Protein AF-A0A553QIZ9-F1 (afdb_monomer_lite)

pLDDT: mean 76.94, std 18.34, range [26.19, 97.88]

InterPro domains:
  IPR032735 BROMI, middle region [PF14961] (1-356)
  IPR039156 PHAF1/Protein broad-minded [PTHR13465] (1-547)
  IPR055392 BROMI, C-terminal Rab TBC-like domain [PF23440] (494-656)

Foldseek 3Di:
DPPCVCVVPFDDDPPDPHGDALQNVLLVLLVLLQPDADPPDPDPDCDDSNNVSLVVLVVQLVPPVSCVRHVLDPVNLCSLCVCLLCLVLVHDDSGNDSLVSLLSSLVSLLSLLLDPSSVCQQQPPQPDAHPVGGRDGNLVSLLVSLLCLLVQVRDDPPDDRRDLSSSLSSLSSLLSQLLDPSSVVSCVVSLVLLSLLVSLVVLVVVVVVVDDDDDDDDDDDDDDDDPPDDDDPVRVVVVSSVVSNLSSLCSLLSLLSDLVRVVSSVVSVCLLVSLLSQQVQLVVQPCPDPPRSHPCPSSLVSLCLDPVSVVSCVVSCVVVVVVVVVVQCVVDPPPDDDPPDDDPDPPDPCDPVNVVVLCVLQAVQPDPVSCVVDPHNVVSNLVSLVVVLVLVVDLQSVLVCCLPPVVLVSLLVVQLVQFDDCPDDRGHHDDDLNQLSSQQSNLSNQDDDDPQFFDGFDSFFCPDPGRGPDDRDNDPDDDCNGGDQDDPPPVVLLVVLVVLLVVLVVQLVDPVQFPADQQPLPDDPVQLVPDDDDSSQLVVLVSLVVNLVSVVLEDPPLSVLLSSLQSSVQVSLLSLADDDDDPVVCVVVVVPDDDPVVVVVLVVLQDQDPHYFPLLSVLCSSVSSDSVSSNVSLSSCLRGPCCCSRGVSNVSSNYRD

Organism: NCBI:txid2873325

Secondary structure (DSSP, 8-state):
--TTHHHHS----TT-SSPPPHHHHHHHHHHHHHHPPP---SS--TT-HHHHHHHHHHHHHT-HHHHHHHTSSHHHHHHHHHHHHHHHTTPPP--TTHHHHHHHHHHHHHHHHTSHHHHHHHHH---EE-TTS-EE-HHHHHHHHHHHHHTT---BTTTBPPPHHHHHHHHHHHHHHHTSHHHHHHHGGG-HHHHHHHHHHHHHHHHHHSS----S---PPPPPPPTTPPPPHHHHHHHHHHHHHHHHHHHHHHGGGSHHHHHHHHHTTTHHHHHHHHHHHHHTT---SSS-S-TTHHHHHHHHTSHHHHHHHHHTTHHHHHHHHHHHHHHS-TTS---SS-------S--HHHHHHHHHHHT---SHHHHHHSSSHHHHHHHHHHHHHHHTTSHHHHHHHHHHH-HHHHHHHHHHH-B---SSSSPPBP-SHHHHHHHHHHHHHH--S-TTTB-PPPSSPPSSSSS--S----SSSPPGGGBPPPP--HHHHHHHHHHHHHHHHHHHH-TTTB-S--------HHHHHH----HHHHHHHHHHHHHHHHTT-S-TTHHHHHHHHHHHHHHHHHTT--B---SHHHHHHHTT--THHHHHHHHHHHSSP-S--HHHHHHHHHTTT-HHHHHHHHHHHTTBTTHHHH-HHHHHHT-B-

Structure (mmCIF, N/CA/C/O backbone):
data_AF-A0A553QIZ9-F1
#
_entry.id   AF-A0A553QIZ9-F1
#
loop_
_atom_site.group_PDB
_atom_site.id
_atom_site.type_symbol
_atom_site.label_atom_id
_atom_site.label_alt_id
_atom_site.label_comp_id
_atom_site.label_asym_id
_atom_site.label_entity_id
_atom_site.label_seq_id
_atom_site.pdbx_PDB_ins_code
_atom_site.Cartn_x
_atom_site.Cartn_y
_atom_site.Cartn_z
_atom_site.occupancy
_atom_site.B_iso_or_equiv
_atom_site.auth_seq_id
_atom_site.auth_comp_id
_atom_site.auth_asym_id
_atom_site.auth_atom_id
_atom_site.pdbx_PDB_model_num
ATOM 1 N N . MET A 1 1 ? -4.611 -27.306 19.503 1.00 56.75 1 MET A N 1
ATOM 2 C CA . MET A 1 1 ? -5.285 -27.702 20.769 1.00 56.75 1 MET A CA 1
ATOM 3 C C . MET A 1 1 ? -5.514 -29.214 20.770 1.00 56.75 1 MET A C 1
ATOM 5 O O . MET A 1 1 ? -5.793 -29.746 19.707 1.00 56.75 1 MET A O 1
ATOM 9 N N . TYR A 1 2 ? -5.394 -29.930 21.898 1.00 62.78 2 TYR A N 1
ATOM 10 C CA . TYR A 1 2 ? -5.706 -31.372 21.921 1.00 62.78 2 TYR A CA 1
ATOM 11 C C . TYR A 1 2 ? -7.231 -31.549 21.934 1.00 62.78 2 TYR A C 1
ATOM 13 O O . TYR A 1 2 ? -7.868 -31.307 22.959 1.00 62.78 2 TYR A O 1
ATOM 21 N N . THR A 1 3 ? -7.826 -31.947 20.810 1.00 60.72 3 THR A N 1
ATOM 22 C CA . THR A 1 3 ? -9.286 -31.953 20.566 1.00 60.72 3 THR A CA 1
ATOM 23 C C . THR A 1 3 ? -10.078 -32.769 21.597 1.00 60.72 3 THR A C 1
ATOM 25 O O . THR A 1 3 ? -11.237 -32.480 21.873 1.00 60.72 3 THR A O 1
ATOM 28 N N . ASN A 1 4 ? -9.440 -33.759 22.234 1.00 67.62 4 ASN A N 1
ATOM 29 C CA . ASN A 1 4 ? -10.029 -34.586 23.294 1.00 67.62 4 ASN A CA 1
ATOM 30 C C . ASN A 1 4 ? -9.492 -34.279 24.706 1.00 67.62 4 ASN A C 1
ATOM 32 O O . ASN A 1 4 ? -9.848 -34.969 25.658 1.00 67.62 4 ASN A O 1
ATOM 36 N N . GLY A 1 5 ? -8.661 -33.248 24.889 1.00 69.56 5 GLY A N 1
ATOM 37 C CA . GLY A 1 5 ? -8.015 -32.952 26.175 1.00 69.56 5 GLY A CA 1
ATOM 38 C C . GLY A 1 5 ? -9.006 -32.709 27.321 1.00 69.56 5 GLY A C 1
ATOM 39 O O . GLY A 1 5 ? -8.777 -33.149 28.442 1.00 69.56 5 GLY A O 1
ATOM 40 N N . ARG A 1 6 ? -10.169 -32.102 27.043 1.00 69.69 6 ARG A N 1
ATOM 41 C CA . ARG A 1 6 ? -11.238 -31.896 28.043 1.00 69.69 6 ARG A CA 1
ATOM 42 C C . ARG A 1 6 ? -11.978 -33.175 28.436 1.00 69.69 6 ARG A C 1
ATOM 44 O O . ARG A 1 6 ? -12.560 -33.210 29.515 1.00 69.69 6 ARG A O 1
ATOM 51 N N . LYS A 1 7 ? -11.929 -34.223 27.605 1.00 71.50 7 LYS A N 1
ATOM 52 C CA . LYS A 1 7 ? -12.403 -35.563 27.990 1.00 71.50 7 LYS A CA 1
ATOM 53 C C . LYS A 1 7 ? -11.444 -36.215 28.988 1.00 71.50 7 LYS A C 1
ATOM 55 O O . LYS A 1 7 ? -11.899 -36.939 29.863 1.00 71.50 7 LYS A O 1
ATOM 60 N N . LEU A 1 8 ? -10.145 -35.921 28.875 1.00 74.06 8 LEU A N 1
ATOM 61 C CA . LEU A 1 8 ? -9.107 -36.416 29.785 1.00 74.06 8 LEU A CA 1
ATOM 62 C C . LEU A 1 8 ? -9.068 -35.631 31.107 1.00 74.06 8 LEU A C 1
ATOM 64 O O . LEU A 1 8 ? -8.903 -36.229 32.164 1.00 74.06 8 LEU A O 1
ATOM 68 N N . PHE A 1 9 ? -9.281 -34.311 31.060 1.00 78.81 9 PHE A N 1
ATOM 69 C CA . PHE A 1 9 ? -9.247 -33.423 32.232 1.00 78.81 9 PHE A CA 1
ATOM 70 C C . PHE A 1 9 ? -10.532 -32.576 32.357 1.00 78.81 9 PHE A C 1
ATOM 72 O O . PHE A 1 9 ? -10.514 -31.362 32.105 1.00 78.81 9 PHE A O 1
ATOM 79 N N . PRO A 1 10 ? -11.679 -33.187 32.713 1.00 78.00 10 PRO A N 1
ATOM 80 C CA . PRO A 1 10 ? -12.941 -32.467 32.848 1.00 78.00 10 PRO A CA 1
ATOM 81 C C . PRO A 1 10 ? -12.959 -31.603 34.117 1.00 78.00 10 PRO A C 1
ATOM 83 O O . PRO A 1 10 ? -12.784 -32.106 35.225 1.00 78.00 10 PRO A O 1
ATOM 86 N N . ILE A 1 11 ? -13.255 -30.306 33.979 1.00 80.62 11 ILE A N 1
ATOM 87 C CA . ILE A 1 11 ? -13.538 -29.440 35.136 1.00 80.62 11 ILE A CA 1
ATOM 88 C C . ILE A 1 11 ? -15.007 -29.617 35.511 1.00 80.62 11 ILE A C 1
ATOM 90 O O . ILE A 1 11 ? -15.896 -29.240 34.745 1.00 80.62 11 ILE A O 1
ATOM 94 N N . LYS A 1 12 ? -15.257 -30.192 36.688 1.00 80.88 12 LYS A N 1
ATOM 95 C CA . LYS A 1 12 ? -16.598 -30.384 37.250 1.00 80.88 12 LYS A CA 1
ATOM 96 C C . LYS A 1 12 ? -16.816 -29.414 38.406 1.00 80.88 12 LYS A C 1
ATOM 98 O O . LYS A 1 12 ? -15.953 -29.264 39.265 1.00 80.88 12 LYS A O 1
ATOM 103 N N . VAL A 1 13 ? -17.985 -28.783 38.443 1.00 80.31 13 VAL A N 1
ATOM 104 C CA . VAL A 1 13 ? -18.393 -27.883 39.532 1.00 80.31 13 VAL A CA 1
ATOM 105 C C . VAL A 1 13 ? -19.538 -28.552 40.278 1.00 80.31 13 VAL A C 1
ATOM 107 O O . VAL A 1 13 ? -20.432 -29.096 39.639 1.00 80.31 13 VAL A O 1
ATOM 110 N N . LYS A 1 14 ? -19.549 -28.497 41.617 1.00 75.25 14 LYS A N 1
ATOM 111 C CA . LYS A 1 14 ? -20.516 -29.233 42.464 1.00 75.25 14 LYS A CA 1
ATOM 112 C C . LYS A 1 14 ? -21.993 -29.052 42.069 1.00 75.25 14 LYS A C 1
ATOM 114 O O . LYS A 1 14 ? -22.793 -29.934 42.344 1.00 75.25 14 LYS A O 1
ATOM 119 N N . LYS A 1 15 ? -22.354 -27.923 41.449 1.00 77.25 15 LYS A N 1
ATOM 120 C CA . LYS A 1 15 ? -23.732 -27.575 41.058 1.00 77.25 15 LYS A CA 1
ATOM 121 C C . LYS A 1 15 ? -24.071 -27.843 39.581 1.00 77.25 15 LYS A C 1
ATOM 123 O O . LYS A 1 15 ? -25.182 -27.534 39.169 1.00 77.25 15 LYS A O 1
ATOM 128 N N . ARG A 1 16 ? -23.148 -28.384 38.775 1.00 77.25 16 ARG A N 1
ATOM 129 C CA . ARG A 1 16 ? -23.360 -28.637 37.338 1.00 77.25 16 ARG A CA 1
ATOM 130 C C . ARG A 1 16 ? -23.187 -30.121 37.028 1.00 77.25 16 ARG A C 1
ATOM 132 O O . ARG A 1 16 ? -22.202 -30.726 37.444 1.00 77.25 16 ARG A O 1
ATOM 139 N N . ARG A 1 17 ? -24.149 -30.695 36.297 1.00 75.94 17 ARG A N 1
ATOM 140 C CA . ARG A 1 17 ? -24.136 -32.112 35.898 1.00 75.94 17 ARG A CA 1
ATOM 141 C C . ARG A 1 17 ? -23.074 -32.391 34.828 1.00 75.94 17 ARG A C 1
ATOM 143 O O . ARG A 1 17 ? -22.360 -33.385 34.927 1.00 75.94 17 ARG A O 1
ATOM 150 N N . ASP A 1 18 ? -22.932 -31.474 33.874 1.00 81.62 18 ASP A N 1
ATOM 151 C CA . ASP A 1 18 ? -21.962 -31.566 32.782 1.00 81.62 18 ASP A CA 1
ATOM 152 C C . ASP A 1 18 ? -20.644 -30.834 33.101 1.00 81.62 18 ASP A C 1
ATOM 154 O O . ASP A 1 18 ? -20.644 -29.866 33.874 1.00 81.62 18 ASP A O 1
ATOM 158 N N . PRO A 1 19 ? -19.508 -31.257 32.510 1.00 83.56 19 PRO A N 1
ATOM 159 C CA . PRO A 1 19 ? -18.250 -30.522 32.608 1.00 83.56 19 PRO A CA 1
ATOM 160 C C . PRO A 1 19 ? -18.382 -29.092 32.073 1.00 83.56 19 PRO A C 1
ATOM 162 O O . PRO A 1 19 ? -19.123 -28.832 31.127 1.00 83.56 19 PRO A O 1
ATOM 165 N N . VAL A 1 20 ? -17.621 -28.160 32.648 1.00 84.19 20 VAL A N 1
ATOM 166 C CA . VAL A 1 20 ? -17.599 -26.763 32.190 1.00 84.19 20 VAL A CA 1
ATOM 167 C C . VAL A 1 20 ? -17.046 -26.708 30.755 1.00 84.19 20 VAL A C 1
ATOM 169 O O . VAL A 1 20 ? -15.922 -27.184 30.537 1.00 84.19 20 VAL A O 1
ATOM 172 N N . PRO A 1 21 ? -17.777 -26.157 29.767 1.00 85.00 21 PRO A N 1
ATOM 173 C CA . PRO A 1 21 ? -17.264 -25.980 28.416 1.00 85.00 21 PRO A CA 1
ATOM 174 C C . PRO A 1 21 ? -16.140 -24.941 28.409 1.00 85.00 21 PRO A C 1
ATOM 176 O O . PRO A 1 21 ? -15.953 -24.180 29.358 1.00 85.00 21 PRO A O 1
ATOM 179 N N . LEU A 1 22 ? -15.351 -24.935 27.338 1.00 84.44 22 LEU A N 1
ATOM 180 C CA . LEU A 1 22 ? -14.175 -24.075 27.238 1.00 84.44 22 LEU A CA 1
ATOM 181 C C . LEU A 1 22 ? -14.545 -22.582 27.285 1.00 84.44 22 LEU A C 1
ATOM 183 O O . LEU A 1 22 ? -13.901 -21.829 28.007 1.00 84.44 22 LEU A O 1
ATOM 187 N N . THR A 1 23 ? -15.625 -22.191 26.607 1.00 87.19 23 THR A N 1
ATOM 188 C CA . THR A 1 23 ? -16.176 -20.827 26.619 1.00 87.19 23 THR A CA 1
ATOM 189 C C . THR A 1 23 ? -16.531 -20.365 28.034 1.00 87.19 23 THR A C 1
ATOM 191 O O . THR A 1 23 ? -16.028 -19.340 28.487 1.00 87.19 23 THR A O 1
ATOM 194 N N . ASP A 1 24 ? -17.306 -21.158 28.786 1.00 87.88 24 ASP A N 1
ATOM 195 C CA . ASP A 1 24 ? -17.682 -20.822 30.169 1.00 87.88 24 ASP A CA 1
ATOM 196 C C . ASP A 1 24 ? -16.455 -20.733 31.084 1.00 87.88 24 ASP A C 1
ATOM 198 O O . ASP A 1 24 ? -16.425 -19.929 32.012 1.00 87.88 24 ASP A O 1
ATOM 202 N N . PHE A 1 25 ? -15.426 -21.549 30.835 1.00 88.50 25 PHE A N 1
ATOM 203 C CA . PHE A 1 25 ? -14.187 -21.480 31.601 1.00 88.50 25 PHE A CA 1
ATOM 204 C C . PHE A 1 25 ? -13.447 -20.159 31.361 1.00 88.50 25 PHE A C 1
ATOM 206 O O . PHE A 1 25 ? -13.024 -19.528 32.325 1.00 88.50 25 PHE A O 1
ATOM 213 N N . VAL A 1 26 ? -13.353 -19.695 30.111 1.00 90.44 26 VAL A N 1
ATOM 214 C CA . VAL A 1 26 ? -12.780 -18.376 29.788 1.00 90.44 26 VAL A CA 1
ATOM 215 C C . VAL A 1 26 ? -13.598 -17.249 30.428 1.00 90.44 26 VAL A C 1
ATOM 217 O O . VAL A 1 26 ? -13.021 -16.349 31.034 1.00 90.44 26 VAL A O 1
ATOM 220 N N . VAL A 1 27 ? -14.932 -17.327 30.382 1.00 91.44 27 VAL A N 1
ATOM 221 C CA . VAL A 1 27 ? -15.824 -16.367 31.059 1.00 91.44 27 VAL A CA 1
ATOM 222 C C . VAL A 1 27 ? -15.562 -16.334 32.569 1.00 91.44 27 VAL A C 1
ATOM 224 O O . VAL A 1 27 ? -15.507 -15.260 33.168 1.00 91.44 27 VAL A O 1
ATOM 227 N N . ILE A 1 28 ? -15.351 -17.489 33.208 1.00 89.50 28 ILE A N 1
ATOM 228 C CA . ILE A 1 28 ? -14.983 -17.558 34.630 1.00 89.50 28 ILE A CA 1
ATOM 229 C C . ILE A 1 28 ? -13.633 -16.874 34.879 1.00 89.50 28 ILE A C 1
ATOM 231 O O . ILE A 1 28 ? -13.529 -16.102 35.828 1.00 89.50 28 ILE A O 1
ATOM 235 N N . LEU A 1 29 ? -12.622 -17.102 34.032 1.00 89.62 29 LEU A N 1
ATOM 236 C CA . LEU A 1 29 ? -11.315 -16.445 34.163 1.00 89.62 29 LEU A CA 1
ATOM 237 C C . LEU A 1 29 ? -11.436 -14.915 34.072 1.00 89.62 29 LEU A C 1
ATOM 239 O O . LEU A 1 29 ? -10.885 -14.209 34.914 1.00 89.62 29 LEU A O 1
ATOM 243 N N . ILE A 1 30 ? -12.215 -14.399 33.119 1.00 90.00 30 ILE A N 1
ATOM 244 C CA . ILE A 1 30 ? -12.469 -12.954 32.990 1.00 90.00 30 ILE A CA 1
ATOM 245 C C . ILE A 1 30 ? -13.180 -12.408 34.240 1.00 90.00 30 ILE A C 1
ATOM 247 O O . ILE A 1 30 ? -12.817 -11.354 34.756 1.00 90.00 30 ILE A O 1
ATOM 251 N N . ASN A 1 31 ? -14.143 -13.143 34.799 1.00 88.69 31 ASN A N 1
ATOM 252 C CA . ASN A 1 31 ? -14.804 -12.734 36.040 1.00 88.69 31 ASN A CA 1
ATOM 253 C C . ASN A 1 31 ? -13.863 -12.750 37.259 1.00 88.69 31 ASN A C 1
ATOM 255 O O . ASN A 1 31 ? -13.977 -11.880 38.121 1.00 88.69 31 ASN A O 1
ATOM 259 N N . ILE A 1 32 ? -12.908 -13.685 37.325 1.00 85.62 32 ILE A N 1
ATOM 260 C CA . ILE A 1 32 ? -11.850 -13.700 38.352 1.00 85.62 32 ILE A CA 1
ATOM 261 C C . ILE A 1 32 ? -11.006 -12.422 38.246 1.00 85.62 32 ILE A C 1
ATOM 263 O O . ILE A 1 32 ? -10.769 -11.759 39.256 1.00 85.62 32 ILE A O 1
ATOM 267 N N . MET A 1 33 ? -10.628 -12.023 37.027 1.00 84.38 33 MET A N 1
ATOM 268 C CA . MET A 1 33 ? -9.894 -10.776 36.772 1.00 84.38 33 MET A CA 1
ATOM 269 C C . MET A 1 33 ? -10.641 -9.535 37.299 1.00 84.38 33 MET A C 1
ATOM 271 O O . MET A 1 33 ? -10.010 -8.605 37.793 1.00 84.38 33 MET A O 1
ATOM 275 N N . TYR A 1 34 ? -11.976 -9.526 37.244 1.00 84.50 34 TYR A N 1
ATOM 276 C CA . TYR A 1 34 ? -12.812 -8.426 37.744 1.00 84.50 34 TYR A CA 1
ATOM 277 C C . TYR A 1 34 ? -12.955 -8.376 39.273 1.00 84.50 34 TYR A C 1
ATOM 279 O O . TYR A 1 34 ? -13.155 -7.297 39.837 1.00 84.50 34 TYR A O 1
ATOM 287 N N . GLN A 1 35 ? -12.867 -9.523 39.949 1.00 78.00 35 GLN A N 1
ATOM 288 C CA . GLN A 1 35 ? -13.201 -9.657 41.370 1.00 78.00 35 GLN A CA 1
ATOM 289 C C . GLN A 1 35 ? -11.996 -9.557 42.319 1.00 78.00 35 GLN A C 1
ATOM 291 O O . GLN A 1 35 ? -12.196 -9.316 43.509 1.00 78.00 35 GLN A O 1
ATOM 296 N N . HIS A 1 36 ? -10.751 -9.707 41.857 1.00 66.56 36 HIS A N 1
ATOM 297 C CA . HIS A 1 36 ? -9.589 -9.716 42.759 1.00 66.56 36 HIS A CA 1
ATOM 298 C C . HIS A 1 36 ? -9.000 -8.314 43.042 1.00 66.56 36 HIS A C 1
ATOM 300 O O . HIS A 1 36 ? -8.777 -7.543 42.107 1.00 66.56 36 HIS A O 1
ATOM 306 N N . PRO A 1 37 ? -8.719 -7.964 44.316 1.00 53.53 37 PRO A N 1
ATOM 307 C CA . PRO A 1 37 ? -8.036 -6.722 44.680 1.00 53.53 37 PRO A CA 1
ATOM 308 C C . PRO A 1 37 ? -6.533 -6.778 44.360 1.00 53.53 37 PRO A C 1
ATOM 310 O O . PRO A 1 37 ? -5.908 -7.839 44.395 1.00 53.53 37 PRO A O 1
ATOM 313 N N . LYS A 1 38 ? -5.943 -5.610 44.079 1.00 50.53 38 LYS A N 1
ATOM 314 C CA . LYS A 1 38 ? -4.488 -5.424 43.993 1.00 50.53 38 LYS A CA 1
ATOM 315 C C . LYS A 1 38 ? -3.921 -5.652 45.400 1.00 50.53 38 LYS A C 1
ATOM 317 O O . LYS A 1 38 ? -4.307 -4.938 46.320 1.00 50.53 38 LYS A O 1
ATOM 322 N N . VAL A 1 39 ? -3.071 -6.659 45.591 1.00 45.88 39 VAL A N 1
ATOM 323 C CA . VAL A 1 39 ? -2.395 -6.856 46.881 1.00 45.88 39 VAL A CA 1
ATOM 324 C C . VAL A 1 39 ? -1.323 -5.773 46.991 1.00 45.88 39 VAL A C 1
ATOM 326 O O . VAL A 1 39 ? -0.363 -5.773 46.223 1.00 45.88 39 VAL A O 1
ATOM 329 N N . GLU A 1 40 ? -1.511 -4.815 47.897 1.00 40.91 40 GLU A N 1
ATOM 330 C CA . GLU A 1 40 ? -0.455 -3.896 48.325 1.00 40.91 40 GLU A CA 1
ATOM 331 C C . GLU A 1 40 ? 0.538 -4.672 49.198 1.00 40.91 40 GLU A C 1
ATOM 333 O O . GLU A 1 40 ? 0.508 -4.610 50.423 1.00 40.91 40 GLU A O 1
ATOM 338 N N . THR A 1 41 ? 1.407 -5.460 48.574 1.00 39.16 41 THR A N 1
ATOM 339 C CA . THR A 1 41 ? 2.612 -5.965 49.229 1.00 39.16 41 THR A CA 1
ATOM 340 C C . THR A 1 41 ? 3.823 -5.448 48.475 1.00 39.16 41 THR A C 1
ATOM 342 O O . THR A 1 41 ? 3.922 -5.524 47.254 1.00 39.16 41 THR A O 1
ATOM 345 N N . THR A 1 42 ? 4.764 -4.897 49.231 1.00 41.25 42 THR A N 1
ATOM 346 C CA . THR A 1 42 ? 6.055 -4.327 48.818 1.00 41.25 42 THR A CA 1
ATOM 347 C C . THR A 1 42 ? 7.027 -5.346 48.202 1.00 41.25 42 THR A C 1
ATOM 349 O O . THR A 1 42 ? 8.204 -5.048 48.011 1.00 41.25 42 THR A O 1
ATOM 352 N N . HIS A 1 43 ? 6.539 -6.531 47.837 1.00 45.34 43 HIS A N 1
ATOM 353 C CA . HIS A 1 43 ? 7.269 -7.558 47.115 1.00 45.34 43 HIS A CA 1
ATOM 354 C C . HIS A 1 43 ? 6.524 -7.866 45.818 1.00 45.34 43 HIS A C 1
ATOM 356 O O . HIS A 1 43 ? 5.327 -8.138 45.813 1.00 45.34 43 HIS A O 1
ATOM 362 N N . THR A 1 44 ? 7.245 -7.781 44.705 1.00 43.66 44 THR A N 1
ATOM 363 C CA . THR A 1 44 ? 6.812 -8.128 43.350 1.00 43.66 44 THR A CA 1
ATOM 364 C C . THR A 1 44 ? 6.402 -9.602 43.258 1.00 43.66 44 THR A C 1
ATOM 366 O O . THR A 1 44 ? 7.164 -10.427 42.756 1.00 43.66 44 THR A O 1
ATOM 369 N N . ASP A 1 45 ? 5.212 -9.961 43.738 1.00 45.53 45 ASP A N 1
ATOM 370 C CA . ASP A 1 45 ? 4.695 -11.319 43.589 1.00 45.53 45 ASP A CA 1
ATOM 371 C C . ASP A 1 45 ? 4.129 -11.513 42.177 1.00 45.53 45 ASP A C 1
ATOM 373 O O . ASP A 1 45 ? 3.070 -11.009 41.798 1.00 45.53 45 ASP A O 1
ATOM 377 N N . SER A 1 46 ? 4.863 -12.294 41.384 1.00 54.69 46 SER A N 1
ATOM 378 C CA . SER A 1 46 ? 4.572 -12.682 39.995 1.00 54.69 46 SER A CA 1
ATOM 379 C C . SER A 1 46 ? 3.299 -13.534 39.803 1.00 54.69 46 SER A C 1
ATOM 381 O O . SER A 1 46 ? 2.993 -13.934 38.682 1.00 54.69 46 SER A O 1
ATOM 383 N N . LEU A 1 47 ? 2.536 -13.801 40.870 1.00 65.69 47 LEU A N 1
ATOM 384 C CA . LEU A 1 47 ? 1.471 -14.814 40.926 1.00 65.69 47 LEU A CA 1
ATOM 385 C C . LEU A 1 47 ? 0.067 -14.247 41.214 1.00 65.69 47 LEU A C 1
ATOM 387 O O . LEU A 1 47 ? -0.813 -14.980 41.667 1.00 65.69 47 LEU A O 1
ATOM 391 N N . SER A 1 48 ? -0.188 -12.957 40.959 1.00 76.44 48 SER A N 1
ATOM 392 C CA . SER A 1 48 ? -1.542 -12.410 41.146 1.00 76.44 48 SER A CA 1
ATOM 393 C C . SER A 1 48 ? -2.556 -13.084 40.195 1.00 76.44 48 SER A C 1
ATOM 395 O O . SER A 1 48 ? -2.242 -13.286 39.016 1.00 76.44 48 SER A O 1
ATOM 397 N N . PRO A 1 49 ? -3.785 -13.416 40.650 1.00 80.69 49 PRO A N 1
ATOM 398 C CA . PRO A 1 49 ? -4.802 -14.041 39.798 1.00 80.69 49 PRO A CA 1
ATOM 399 C C . PRO A 1 49 ? -5.097 -13.241 38.525 1.00 80.69 49 PRO A C 1
ATOM 401 O O . PRO A 1 49 ? -5.227 -13.819 37.451 1.00 80.69 49 PRO A O 1
ATOM 404 N N . THR A 1 50 ? -5.131 -11.910 38.627 1.00 78.94 50 THR A N 1
ATOM 405 C CA . THR A 1 50 ? -5.315 -10.994 37.492 1.00 78.94 50 THR A CA 1
ATOM 406 C C . THR A 1 50 ? -4.184 -11.129 36.471 1.00 78.94 50 THR A C 1
ATOM 408 O O . THR A 1 50 ? -4.463 -11.289 35.286 1.00 78.94 50 THR A O 1
ATOM 411 N N . ASN A 1 51 ? -2.919 -11.138 36.909 1.00 78.56 51 ASN A N 1
ATOM 412 C CA . ASN A 1 51 ? -1.775 -11.284 36.002 1.00 78.56 51 ASN A CA 1
ATOM 413 C C . ASN A 1 51 ? -1.752 -12.667 35.341 1.00 78.56 51 ASN A C 1
ATOM 415 O O . ASN A 1 51 ? -1.511 -12.766 34.143 1.00 78.56 51 ASN A O 1
ATOM 419 N N . LEU A 1 52 ? -2.054 -13.729 36.094 1.00 85.44 52 LEU A N 1
ATOM 420 C CA . LEU A 1 52 ? -2.119 -15.089 35.556 1.00 85.44 52 LEU A CA 1
ATOM 421 C C . LEU A 1 52 ? -3.225 -15.233 34.508 1.00 85.44 52 LEU A C 1
ATOM 423 O O . LEU A 1 52 ? -2.986 -15.793 33.439 1.00 85.44 52 LEU A O 1
ATOM 427 N N . VAL A 1 53 ? -4.420 -14.700 34.782 1.00 87.88 53 VAL A N 1
ATOM 428 C CA . VAL A 1 53 ? -5.510 -14.671 33.798 1.00 87.88 53 VAL A CA 1
ATOM 429 C C . VAL A 1 53 ? -5.083 -13.895 32.556 1.00 87.88 53 VAL A C 1
ATOM 431 O O . VAL A 1 53 ? -5.308 -14.370 31.446 1.00 87.88 53 VAL A O 1
ATOM 434 N N . MET A 1 54 ? -4.424 -12.748 32.725 1.00 82.75 54 MET A N 1
ATOM 435 C CA . MET A 1 54 ? -3.938 -11.949 31.602 1.00 82.75 54 MET A CA 1
ATOM 436 C C . MET A 1 54 ? -2.936 -12.697 30.731 1.00 82.75 54 MET A C 1
ATOM 438 O O . MET A 1 54 ? -3.090 -12.711 29.514 1.00 82.75 54 MET A O 1
ATOM 442 N N . GLU A 1 55 ? -1.945 -13.359 31.322 1.00 84.81 55 GLU A N 1
ATOM 443 C CA . GLU A 1 55 ? -0.976 -14.149 30.559 1.00 84.81 55 GLU A CA 1
ATOM 444 C C . GLU A 1 55 ? -1.640 -15.333 29.843 1.00 84.81 55 GLU A C 1
ATOM 446 O O . GLU A 1 55 ? -1.300 -15.631 28.696 1.00 84.81 55 GLU A O 1
ATOM 451 N N . VAL A 1 56 ? -2.655 -15.959 30.451 1.00 89.31 56 VAL A N 1
ATOM 452 C CA . VAL A 1 56 ? -3.458 -16.998 29.786 1.00 89.31 56 VAL A CA 1
ATOM 453 C C . VAL A 1 56 ? -4.228 -16.425 28.594 1.00 89.31 56 VAL A C 1
ATOM 455 O O . VAL A 1 56 ? -4.162 -16.999 27.507 1.00 89.31 56 VAL A O 1
ATOM 458 N N . LEU A 1 57 ? -4.928 -15.297 28.756 1.00 88.94 57 LEU A N 1
ATOM 459 C CA . LEU A 1 57 ? -5.685 -14.661 27.671 1.00 88.94 57 LEU A CA 1
ATOM 460 C C . LEU A 1 57 ? -4.767 -14.216 26.525 1.00 88.94 57 LEU A C 1
ATOM 462 O O . LEU A 1 57 ? -5.083 -14.483 25.366 1.00 88.94 57 LEU A O 1
ATOM 466 N N . LYS A 1 58 ? -3.607 -13.623 26.834 1.00 86.00 58 LYS A N 1
ATOM 467 C CA . LYS A 1 58 ? -2.584 -13.266 25.839 1.00 86.00 58 LYS A CA 1
ATOM 468 C C . LYS A 1 58 ? -2.079 -14.493 25.087 1.00 86.00 58 LYS A C 1
ATOM 470 O O . LYS A 1 58 ? -2.121 -14.512 23.863 1.00 86.00 58 LYS A O 1
ATOM 475 N N . THR A 1 59 ? -1.698 -15.549 25.809 1.00 87.88 59 THR A N 1
ATOM 476 C CA . THR A 1 59 ? -1.207 -16.801 25.210 1.00 87.88 59 THR A CA 1
ATOM 477 C C . THR A 1 59 ? -2.251 -17.443 24.295 1.00 87.88 59 THR A C 1
ATOM 479 O O . THR A 1 59 ? -1.908 -18.014 23.259 1.00 87.88 59 THR A O 1
ATOM 482 N N . LEU A 1 60 ? -3.533 -17.365 24.667 1.00 87.69 60 LEU A N 1
ATOM 483 C CA . LEU A 1 60 ? -4.631 -17.843 23.832 1.00 87.69 60 LEU A CA 1
ATOM 484 C C . LEU A 1 60 ? -4.811 -16.972 22.582 1.00 87.69 60 LEU A C 1
ATOM 486 O O . LEU A 1 60 ? -4.985 -17.534 21.505 1.00 87.69 60 LEU A O 1
ATOM 490 N N . CYS A 1 61 ? -4.721 -15.641 22.699 1.00 85.00 61 CYS A N 1
ATOM 491 C CA . CYS A 1 61 ? -4.797 -14.721 21.556 1.00 85.00 61 CYS A CA 1
ATOM 492 C C . CYS A 1 61 ? -3.649 -14.929 20.560 1.00 85.00 61 CYS A C 1
ATOM 494 O O . CYS A 1 61 ? -3.873 -14.894 19.354 1.00 85.00 61 CYS A O 1
ATOM 496 N N . ASP A 1 62 ? -2.439 -15.199 21.053 1.00 83.12 62 ASP A N 1
ATOM 497 C CA . ASP A 1 62 ? -1.251 -15.409 20.218 1.00 83.12 62 ASP A CA 1
ATOM 498 C C . ASP A 1 62 ? -1.320 -16.732 19.418 1.00 83.12 62 ASP A C 1
ATOM 500 O O . ASP A 1 62 ? -0.498 -16.985 18.536 1.00 83.12 62 ASP A O 1
ATOM 504 N N . ARG A 1 63 ? -2.315 -17.591 19.698 1.00 85.81 63 ARG A N 1
ATOM 505 C CA . ARG A 1 63 ? -2.580 -18.850 18.985 1.00 85.81 63 ARG A CA 1
ATOM 506 C C . ARG A 1 63 ? -3.958 -18.818 18.328 1.00 85.81 63 ARG A C 1
ATOM 508 O O . ARG A 1 63 ? -4.938 -19.276 18.913 1.00 85.81 63 ARG A O 1
ATOM 515 N N . THR A 1 64 ? -4.012 -18.352 17.084 1.00 80.31 64 THR A N 1
ATOM 516 C CA . THR A 1 64 ? -5.250 -18.142 16.304 1.00 80.31 64 THR A CA 1
ATOM 517 C C . THR A 1 64 ? -6.219 -19.330 16.335 1.00 80.31 64 THR A C 1
ATOM 519 O O . THR A 1 64 ? -7.402 -19.146 16.606 1.00 80.31 64 THR A O 1
ATOM 522 N N . GLU A 1 65 ? -5.732 -20.559 16.143 1.00 81.88 65 GLU A N 1
ATOM 523 C CA . GLU A 1 65 ? -6.543 -21.788 16.200 1.00 81.88 65 GLU A CA 1
ATOM 524 C C . GLU A 1 65 ? -7.219 -22.004 17.563 1.00 81.88 65 GLU A C 1
ATOM 526 O O . GLU A 1 65 ? -8.362 -22.444 17.636 1.00 81.88 65 GLU A O 1
ATOM 531 N N . CYS A 1 66 ? -6.517 -21.696 18.658 1.00 81.62 66 CYS A N 1
ATOM 532 C CA . CYS A 1 66 ? -7.067 -21.800 20.006 1.00 81.62 66 CYS A CA 1
ATOM 533 C C . CYS A 1 66 ? -8.069 -20.672 20.261 1.00 81.62 66 CYS A C 1
ATOM 535 O O . CYS A 1 66 ? -9.146 -20.928 20.793 1.00 81.62 66 CYS A O 1
ATOM 537 N N . ALA A 1 67 ? -7.725 -19.443 19.865 1.00 85.94 67 ALA A N 1
ATOM 538 C CA . ALA A 1 67 ? -8.576 -18.274 20.043 1.00 85.94 67 ALA A CA 1
ATOM 539 C C . ALA A 1 67 ? -9.942 -18.455 19.368 1.00 85.94 67 ALA A C 1
ATOM 541 O O . ALA A 1 67 ? -10.960 -18.118 19.963 1.00 85.94 67 ALA A O 1
ATOM 542 N N . VAL A 1 68 ? -9.989 -19.072 18.187 1.00 85.62 68 VAL A N 1
ATOM 543 C CA . VAL A 1 68 ? -11.236 -19.402 17.478 1.00 85.62 68 VAL A CA 1
ATOM 544 C C . VAL A 1 68 ? -12.182 -20.266 18.320 1.00 85.62 68 VAL A C 1
ATOM 546 O O . VAL A 1 68 ? -13.375 -19.979 18.414 1.00 85.62 68 VAL A O 1
ATOM 549 N N . GLU A 1 69 ? -11.654 -21.317 18.943 1.00 82.31 69 GLU A N 1
ATOM 550 C CA . GLU A 1 69 ? -12.442 -22.300 19.695 1.00 82.31 69 GLU A CA 1
ATOM 551 C C . GLU A 1 69 ? -12.894 -21.786 21.071 1.00 82.31 69 GLU A C 1
ATOM 553 O O . GLU A 1 69 ? -13.821 -22.344 21.660 1.00 82.31 69 GLU A O 1
ATOM 558 N N . CYS A 1 70 ? -12.253 -20.743 21.615 1.00 85.31 70 CYS A N 1
ATOM 559 C CA . CYS A 1 70 ? -12.547 -20.268 22.969 1.00 85.31 70 CYS A CA 1
ATOM 560 C C . CYS A 1 70 ? -12.789 -18.766 23.117 1.00 85.31 70 CYS A C 1
ATOM 562 O O . CYS A 1 70 ? -13.753 -18.393 23.776 1.00 85.31 70 CYS A O 1
ATOM 564 N N . LEU A 1 71 ? -11.938 -17.913 22.546 1.00 86.88 71 LEU A N 1
ATOM 565 C CA . LEU A 1 71 ? -11.983 -16.459 22.720 1.00 86.88 71 LEU A CA 1
ATOM 566 C C . LEU A 1 71 ? -12.940 -15.778 21.743 1.00 86.88 71 LEU A C 1
ATOM 568 O O . LEU A 1 71 ? -13.650 -14.857 22.133 1.00 86.88 71 LEU A O 1
ATOM 572 N N . TYR A 1 72 ? -12.982 -16.225 20.485 1.00 89.06 72 TYR A N 1
ATOM 573 C CA . TYR A 1 72 ? -13.832 -15.658 19.429 1.00 89.06 72 TYR A CA 1
ATOM 574 C C . TYR A 1 72 ? -15.252 -16.221 19.518 1.00 89.06 72 TYR A C 1
ATOM 576 O O . TYR A 1 72 ? -15.820 -16.717 18.548 1.00 89.06 72 TYR A O 1
ATOM 584 N N . GLN A 1 73 ? -15.795 -16.182 20.731 1.00 89.31 73 GLN A N 1
ATOM 585 C CA . GLN A 1 73 ? -17.105 -16.686 21.097 1.00 89.31 73 GLN A CA 1
ATOM 586 C C . GLN A 1 73 ? -17.914 -15.526 21.670 1.00 89.31 73 GLN A C 1
ATOM 588 O O . GLN A 1 73 ? -17.419 -14.782 22.518 1.00 89.31 73 GLN A O 1
ATOM 593 N N . ILE A 1 74 ? -19.168 -15.398 21.239 1.00 89.31 74 ILE A N 1
ATOM 594 C CA . ILE A 1 74 ? -20.061 -14.289 21.615 1.00 89.31 74 ILE A CA 1
ATOM 595 C C . ILE A 1 74 ? -20.099 -14.069 23.142 1.00 89.31 74 ILE A C 1
ATOM 597 O O . ILE A 1 74 ? -19.815 -12.948 23.568 1.00 89.31 74 ILE A O 1
ATOM 601 N N . PRO A 1 75 ? -20.283 -15.105 23.995 1.00 91.31 75 PRO A N 1
ATOM 602 C CA . PRO A 1 75 ? -20.345 -14.903 25.447 1.00 91.31 75 PRO A CA 1
ATOM 603 C C . PRO A 1 75 ? -19.058 -14.325 26.049 1.00 91.31 75 PRO A C 1
ATOM 605 O O . PRO A 1 75 ? -19.094 -13.638 27.070 1.00 91.31 75 PRO A O 1
ATOM 608 N N . VAL A 1 76 ? -17.901 -14.594 25.434 1.00 92.62 76 VAL A N 1
ATOM 609 C CA . VAL A 1 76 ? -16.610 -14.059 25.887 1.00 92.62 76 VAL A CA 1
ATOM 610 C C . VAL A 1 76 ? -16.512 -12.573 25.562 1.00 92.62 76 VAL A C 1
ATOM 612 O O . VAL A 1 76 ? -16.143 -11.792 26.439 1.00 92.62 76 VAL A O 1
ATOM 615 N N . ILE A 1 77 ? -16.902 -12.167 24.350 1.00 93.19 77 ILE A N 1
ATOM 616 C CA . ILE A 1 77 ? -16.938 -10.754 23.951 1.00 93.19 77 ILE A CA 1
ATOM 617 C C . ILE A 1 77 ? -17.923 -9.971 24.827 1.00 93.19 77 ILE A C 1
ATOM 619 O O . ILE A 1 77 ? -17.567 -8.922 25.362 1.00 93.19 77 ILE A O 1
ATOM 623 N N . GLU A 1 78 ? -19.123 -10.503 25.062 1.00 92.00 78 GLU A N 1
ATOM 624 C CA . GLU A 1 78 ? -20.119 -9.893 25.954 1.00 92.00 78 GLU A CA 1
ATOM 625 C C . GLU A 1 78 ? -19.588 -9.719 27.383 1.00 92.00 78 GLU A C 1
ATOM 627 O O . GLU A 1 78 ? -19.749 -8.658 27.996 1.00 92.00 78 GLU A O 1
ATOM 632 N N . THR A 1 79 ? -18.896 -10.736 27.907 1.00 93.06 79 THR A N 1
ATOM 633 C CA . THR A 1 79 ? -18.295 -10.676 29.245 1.00 93.06 79 THR A CA 1
ATOM 634 C C . THR A 1 79 ? -17.205 -9.603 29.309 1.00 93.06 79 THR A C 1
ATOM 636 O O . THR A 1 79 ? -17.215 -8.797 30.239 1.00 93.06 79 THR A O 1
ATOM 639 N N . LEU A 1 80 ? -16.316 -9.533 28.307 1.00 93.31 80 LEU A N 1
ATOM 640 C CA . LEU A 1 80 ? -15.272 -8.501 28.216 1.00 93.31 80 LEU A CA 1
ATOM 641 C C . LEU A 1 80 ? -15.858 -7.084 28.149 1.00 93.31 80 LEU A C 1
ATOM 643 O O . LEU A 1 80 ? -15.308 -6.157 28.743 1.00 93.31 80 LEU A O 1
ATOM 647 N N . LEU A 1 81 ? -16.978 -6.909 27.442 1.00 93.38 81 LEU A N 1
ATOM 648 C CA . LEU A 1 81 ? -17.627 -5.610 27.252 1.00 93.38 81 LEU A CA 1
ATOM 649 C C . LEU A 1 81 ? -18.555 -5.200 28.399 1.00 93.38 81 LEU A C 1
ATOM 651 O O . LEU A 1 81 ? -18.946 -4.036 28.478 1.00 93.38 81 LEU A O 1
ATOM 655 N N . THR A 1 82 ? -18.891 -6.108 29.315 1.00 91.06 82 THR A N 1
ATOM 656 C CA . THR A 1 82 ? -19.838 -5.842 30.410 1.00 91.06 82 THR A CA 1
ATOM 657 C C . THR A 1 82 ? -19.468 -4.605 31.250 1.00 91.06 82 THR A C 1
ATOM 659 O O . THR A 1 82 ? -20.349 -3.764 31.479 1.00 91.06 82 THR A O 1
ATOM 662 N N . PRO A 1 83 ? -18.201 -4.401 31.675 1.00 89.69 83 PRO A N 1
ATOM 663 C CA . PRO A 1 83 ? -17.810 -3.179 32.378 1.00 89.69 83 PRO A CA 1
ATOM 664 C C . PRO A 1 83 ? -17.998 -1.910 31.541 1.00 89.69 83 PRO A C 1
ATOM 666 O O . PRO A 1 83 ? -18.491 -0.907 32.049 1.00 89.69 83 PRO A O 1
ATOM 669 N N . ILE A 1 84 ? -17.659 -1.972 30.252 1.00 91.31 84 ILE A N 1
ATOM 670 C CA . ILE A 1 84 ? -17.737 -0.845 29.314 1.00 91.31 84 ILE A CA 1
ATOM 671 C C . ILE A 1 84 ? -19.196 -0.430 29.108 1.00 91.31 84 ILE A C 1
ATOM 673 O O . ILE A 1 84 ? -19.542 0.741 29.250 1.00 91.31 84 ILE A O 1
ATOM 677 N N . ILE A 1 85 ? -20.077 -1.402 28.860 1.00 89.81 85 ILE A N 1
ATOM 678 C CA . ILE A 1 85 ? -21.520 -1.180 28.705 1.00 89.81 85 ILE A CA 1
ATOM 679 C C . ILE A 1 85 ? -22.120 -0.600 29.994 1.00 89.81 85 ILE A C 1
ATOM 681 O O . ILE A 1 85 ? -22.980 0.279 29.939 1.00 89.81 85 ILE A O 1
ATOM 685 N N . THR A 1 86 ? -21.666 -1.062 31.162 1.00 88.12 86 THR A N 1
ATOM 686 C CA . THR A 1 86 ? -22.132 -0.556 32.464 1.00 88.12 86 THR A CA 1
ATOM 687 C C . THR A 1 86 ? -21.762 0.916 32.660 1.00 88.12 86 THR A C 1
ATOM 689 O O . THR A 1 86 ? -22.621 1.711 33.051 1.00 88.12 86 THR A O 1
ATOM 692 N N . LEU A 1 87 ? -20.526 1.293 32.319 1.00 88.06 87 LEU A N 1
ATOM 693 C CA . LEU A 1 87 ? -20.051 2.678 32.377 1.00 88.06 87 LEU A CA 1
ATOM 694 C C . LEU A 1 87 ? -20.767 3.578 31.362 1.00 88.06 87 LEU A C 1
ATOM 696 O O . LEU A 1 87 ? -21.180 4.681 31.707 1.00 88.06 87 LEU A O 1
ATOM 700 N N . LEU A 1 88 ? -20.999 3.096 30.137 1.00 87.94 88 LEU A N 1
ATOM 701 C CA . LEU A 1 88 ? -21.774 3.824 29.124 1.00 87.94 88 LEU A CA 1
ATOM 702 C C . LEU A 1 88 ? -23.226 4.086 29.558 1.00 87.94 88 LEU A C 1
ATOM 704 O O . LEU A 1 88 ? -23.819 5.083 29.144 1.00 87.94 88 LEU A O 1
ATOM 708 N N . LYS A 1 89 ? -23.793 3.227 30.412 1.00 85.81 89 LYS A N 1
ATOM 709 C CA . LYS A 1 89 ? -25.120 3.405 31.025 1.00 85.81 89 LYS A CA 1
ATOM 710 C C . LYS A 1 89 ? -25.105 4.311 32.267 1.00 85.81 89 LYS A C 1
ATOM 712 O O . LYS A 1 89 ? -26.135 4.431 32.926 1.00 85.81 89 LYS A O 1
ATOM 717 N N . GLY A 1 90 ? -23.963 4.908 32.617 1.00 80.00 90 GLY A N 1
ATOM 718 C CA . GLY A 1 90 ? -23.819 5.806 33.767 1.00 80.00 90 GLY A CA 1
ATOM 719 C C . GLY A 1 90 ? -23.872 5.107 35.130 1.00 80.00 90 GLY A C 1
ATOM 720 O O . GLY A 1 90 ? -24.147 5.751 36.139 1.00 80.00 90 GLY A O 1
ATOM 721 N N . LYS A 1 91 ? -23.653 3.785 35.186 1.00 79.62 91 LYS A N 1
ATOM 722 C CA . LYS A 1 91 ? -23.681 3.007 36.436 1.00 79.62 91 LYS A CA 1
ATOM 723 C C . LYS A 1 91 ? -22.259 2.718 36.939 1.00 79.62 91 LYS A C 1
ATOM 725 O O . LYS A 1 91 ? -21.370 2.503 36.114 1.00 79.62 91 LYS A O 1
ATOM 730 N N . PRO A 1 92 ? -22.032 2.620 38.268 1.00 72.12 92 PRO A N 1
ATOM 731 C CA . PRO A 1 92 ? -20.774 2.085 38.792 1.00 72.12 92 PRO A CA 1
ATOM 732 C C . PRO A 1 92 ? -20.547 0.678 38.258 1.00 72.12 92 PRO A C 1
ATOM 734 O O . PRO A 1 92 ? -21.352 -0.223 38.515 1.00 72.12 92 PRO A O 1
ATOM 737 N N . ALA A 1 93 ? -19.417 0.456 37.596 1.00 71.88 93 ALA A N 1
ATOM 738 C CA . ALA A 1 93 ? -18.914 -0.896 37.443 1.00 71.88 93 ALA A CA 1
ATOM 739 C C . ALA A 1 93 ? -18.405 -1.371 38.815 1.00 71.8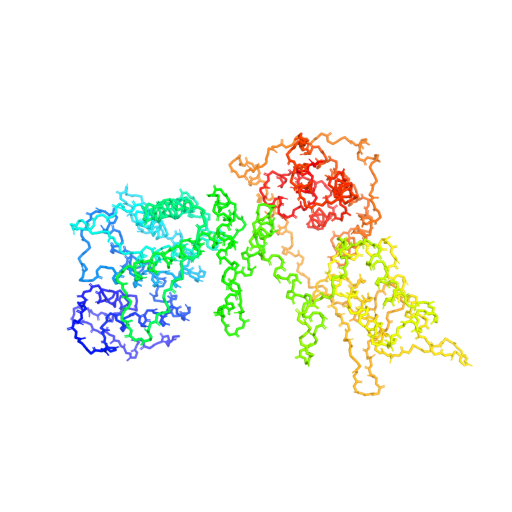8 93 ALA A C 1
ATOM 741 O O . ALA A 1 93 ? -17.540 -0.731 39.412 1.00 71.88 93 ALA A O 1
ATOM 742 N N . LYS A 1 94 ? -18.950 -2.479 39.336 1.00 67.50 94 LYS A N 1
ATOM 743 C CA . LYS A 1 94 ? -18.485 -3.118 40.581 1.00 67.50 94 LYS A CA 1
ATOM 744 C C . LYS A 1 94 ? -17.138 -3.812 40.339 1.00 67.50 94 LYS A C 1
ATOM 746 O O . LYS A 1 94 ? -17.079 -5.033 40.247 1.00 67.50 94 LYS A O 1
ATOM 751 N N . LEU A 1 95 ? -16.082 -3.023 40.163 1.00 69.94 95 LEU A N 1
ATOM 752 C CA . LEU A 1 95 ? -14.720 -3.482 39.904 1.00 69.94 95 LEU A CA 1
ATOM 753 C C . LEU A 1 95 ? -13.789 -2.989 41.009 1.00 69.94 95 LEU A C 1
ATOM 755 O O . LEU A 1 95 ? -13.772 -1.801 41.317 1.00 69.94 95 LEU A O 1
ATOM 759 N N . ASN A 1 96 ? -12.980 -3.894 41.563 1.00 66.19 96 ASN A N 1
ATOM 760 C CA . ASN A 1 96 ? -12.046 -3.561 42.646 1.00 66.19 96 ASN A CA 1
ATOM 761 C C . ASN A 1 96 ? -10.845 -2.727 42.154 1.00 66.19 96 ASN A C 1
ATOM 763 O O . ASN A 1 96 ? -10.285 -1.945 42.916 1.00 66.19 96 ASN A O 1
ATOM 767 N N . SER A 1 97 ? -10.465 -2.850 40.875 1.00 76.56 97 SER A N 1
ATOM 768 C CA . SER A 1 97 ? -9.489 -1.977 40.203 1.00 76.56 97 SER A CA 1
ATOM 769 C C . SER A 1 97 ? -9.965 -1.640 38.788 1.00 76.56 97 SER A C 1
ATOM 771 O O . SER A 1 97 ? -9.634 -2.330 37.823 1.00 76.56 97 SER A O 1
ATOM 773 N N . LEU A 1 98 ? -10.784 -0.589 38.672 1.00 82.06 98 LEU A N 1
ATOM 774 C CA . LEU A 1 98 ? -11.458 -0.217 37.424 1.00 82.06 98 LEU A CA 1
ATOM 775 C C . LEU A 1 98 ? -10.479 0.039 36.267 1.00 82.06 98 LEU A C 1
ATOM 777 O O . LEU A 1 98 ? -10.593 -0.603 35.228 1.00 82.06 98 LEU A O 1
ATOM 781 N N . GLU A 1 99 ? -9.497 0.928 36.445 1.00 85.69 99 GLU A N 1
ATOM 782 C CA . GLU A 1 99 ? -8.562 1.295 35.368 1.00 85.69 99 GLU A CA 1
ATOM 783 C C . GLU A 1 99 ? -7.683 0.122 34.913 1.00 85.69 99 GLU A C 1
ATOM 785 O O . GLU A 1 99 ? -7.476 -0.070 33.713 1.00 85.69 99 GLU A O 1
ATOM 790 N N . SER A 1 100 ? -7.202 -0.704 35.850 1.00 83.38 100 SER A N 1
ATOM 791 C CA . SER A 1 100 ? -6.398 -1.888 35.517 1.00 83.38 100 SER A CA 1
ATOM 792 C C . SER A 1 100 ? -7.229 -2.903 34.738 1.00 83.38 100 SER A C 1
ATOM 794 O O . SER A 1 100 ? -6.790 -3.387 33.698 1.00 83.38 100 SER A O 1
ATOM 796 N N . ALA A 1 101 ? -8.451 -3.191 35.200 1.00 84.81 101 ALA A N 1
ATOM 797 C CA . ALA A 1 101 ? -9.359 -4.109 34.520 1.00 84.81 101 ALA A CA 1
ATOM 798 C C . ALA A 1 101 ? -9.721 -3.611 33.113 1.00 84.81 101 ALA A C 1
ATOM 800 O O . ALA A 1 101 ? -9.709 -4.394 32.168 1.00 84.81 101 ALA A O 1
ATOM 801 N N . LEU A 1 102 ? -9.985 -2.312 32.952 1.00 89.50 102 LEU A N 1
ATOM 802 C CA . LEU A 1 102 ? -10.259 -1.700 31.650 1.00 89.50 102 LEU A CA 1
ATOM 803 C C . LEU A 1 102 ? -9.054 -1.778 30.705 1.00 89.50 102 LEU A C 1
ATOM 805 O O . LEU A 1 102 ? -9.222 -2.116 29.537 1.00 89.50 102 LEU A O 1
ATOM 809 N N . THR A 1 103 ? -7.841 -1.534 31.205 1.00 89.88 103 THR A N 1
ATOM 810 C CA . THR A 1 103 ? -6.606 -1.648 30.409 1.00 89.88 103 THR A CA 1
ATOM 811 C C . THR A 1 103 ? -6.377 -3.086 29.934 1.00 89.88 103 THR A C 1
ATOM 813 O O . THR A 1 103 ? -6.019 -3.322 28.784 1.00 89.88 103 THR A O 1
ATOM 816 N N . HIS A 1 104 ? -6.638 -4.065 30.799 1.00 87.62 104 HIS A N 1
ATOM 817 C CA . HIS A 1 104 ? -6.559 -5.493 30.489 1.00 87.62 104 HIS A CA 1
ATOM 818 C C . HIS A 1 104 ? -7.604 -5.958 29.467 1.00 87.62 104 HIS A C 1
ATOM 820 O O . HIS A 1 104 ? -7.293 -6.716 28.543 1.00 87.62 104 HIS A O 1
ATOM 826 N N . VAL A 1 105 ? -8.836 -5.464 29.602 1.00 91.94 105 VAL A N 1
ATOM 827 C CA . VAL A 1 105 ? -9.900 -5.673 28.614 1.00 91.94 105 VAL A CA 1
ATOM 828 C C . VAL A 1 105 ? -9.486 -5.089 27.264 1.00 91.94 105 VAL A C 1
ATOM 830 O O . VAL A 1 105 ? -9.595 -5.780 26.254 1.00 91.94 105 VAL A O 1
ATOM 833 N N . ALA A 1 106 ? -8.958 -3.864 27.240 1.00 94.06 106 ALA A N 1
ATOM 834 C CA . ALA A 1 106 ? -8.491 -3.226 26.015 1.00 94.06 106 ALA A CA 1
ATOM 835 C C . ALA A 1 106 ? -7.341 -4.003 25.345 1.00 94.06 106 ALA A C 1
ATOM 837 O O . ALA A 1 106 ? -7.419 -4.258 24.149 1.00 94.06 106 ALA A O 1
ATOM 838 N N . ASP A 1 107 ? -6.326 -4.465 26.087 1.00 91.38 107 ASP A N 1
ATOM 839 C CA . ASP A 1 107 ? -5.243 -5.304 25.530 1.00 91.38 107 ASP A CA 1
ATOM 840 C C . ASP A 1 107 ? -5.793 -6.590 24.885 1.00 91.38 107 ASP A C 1
ATOM 842 O O . ASP A 1 107 ? -5.430 -6.938 23.761 1.00 91.38 107 ASP A O 1
ATOM 846 N N . THR A 1 108 ? -6.741 -7.259 25.550 1.00 92.19 108 THR A N 1
ATOM 847 C CA . THR A 1 108 ? -7.378 -8.473 25.014 1.00 92.19 108 THR A CA 1
ATOM 848 C C . THR A 1 108 ? -8.188 -8.172 23.748 1.00 92.19 108 THR A C 1
ATOM 850 O O . THR A 1 108 ? -8.044 -8.867 22.744 1.00 92.19 108 THR A O 1
ATOM 853 N N . LEU A 1 109 ? -9.009 -7.116 23.753 1.00 95.25 109 LEU A N 1
ATOM 854 C CA . LEU A 1 109 ? -9.813 -6.710 22.594 1.00 95.25 109 LEU A CA 1
ATOM 855 C C . LEU A 1 109 ? -8.944 -6.278 21.407 1.00 95.25 109 LEU A C 1
ATOM 857 O O . LEU A 1 109 ? -9.255 -6.633 20.272 1.00 95.25 109 LEU A O 1
ATOM 861 N N . ALA A 1 110 ? -7.842 -5.567 21.656 1.00 94.62 110 ALA A N 1
ATOM 862 C CA . ALA A 1 110 ? -6.898 -5.184 20.613 1.00 94.62 110 ALA A CA 1
ATOM 863 C C . ALA A 1 110 ? -6.299 -6.426 19.935 1.00 94.62 110 ALA A C 1
ATOM 865 O O . ALA A 1 110 ? -6.276 -6.501 18.711 1.00 94.62 110 ALA A O 1
ATOM 866 N N . ARG A 1 111 ? -5.896 -7.441 20.710 1.00 92.06 111 ARG A N 1
ATOM 867 C CA . ARG A 1 111 ? -5.381 -8.713 20.169 1.00 92.06 111 ARG A CA 1
ATOM 868 C C . ARG A 1 111 ? -6.434 -9.542 19.434 1.00 92.06 111 ARG A C 1
ATOM 870 O O . ARG A 1 111 ? -6.097 -10.299 18.533 1.00 92.06 111 ARG A O 1
ATOM 877 N N . ILE A 1 112 ? -7.708 -9.430 19.804 1.00 92.56 112 ILE A N 1
ATOM 878 C CA . ILE A 1 112 ? -8.799 -10.050 19.038 1.00 92.56 112 ILE A CA 1
ATOM 879 C C . ILE A 1 112 ? -8.936 -9.341 17.680 1.00 92.56 112 ILE A C 1
ATOM 881 O O . ILE A 1 112 ? -8.995 -10.005 16.642 1.00 92.56 112 ILE A O 1
ATOM 885 N N . ALA A 1 113 ? -8.916 -8.005 17.685 1.00 93.50 113 ALA A N 1
ATOM 886 C CA . ALA A 1 113 ? -9.080 -7.161 16.503 1.00 93.50 113 ALA A CA 1
ATOM 887 C C . ALA A 1 113 ? -7.928 -7.251 15.483 1.00 93.50 113 ALA A C 1
ATOM 889 O O . ALA A 1 113 ? -8.130 -6.890 14.329 1.00 93.50 113 ALA A O 1
ATOM 890 N N . THR A 1 114 ? -6.741 -7.744 15.857 1.00 91.00 114 THR A N 1
ATOM 891 C CA . THR A 1 114 ? -5.623 -7.946 14.910 1.00 91.00 114 THR A CA 1
ATOM 892 C C . THR A 1 114 ? -5.806 -9.156 13.994 1.00 91.00 114 THR A C 1
ATOM 894 O O . THR A 1 114 ? -5.067 -9.306 13.022 1.00 91.00 114 THR A O 1
ATOM 897 N N . THR A 1 115 ? -6.762 -10.039 14.289 1.00 90.19 115 THR A N 1
ATOM 898 C CA . THR A 1 115 ? -7.033 -11.237 13.483 1.00 90.19 115 THR A CA 1
ATOM 899 C C . THR A 1 115 ? -8.264 -11.040 12.614 1.00 90.19 115 THR A C 1
ATOM 901 O O . THR A 1 115 ? -9.234 -10.436 13.054 1.00 90.19 115 THR A O 1
ATOM 904 N N . GLU A 1 116 ? -8.273 -11.606 11.406 1.00 88.50 116 GLU A N 1
ATOM 905 C CA . GLU A 1 116 ? -9.400 -11.473 10.469 1.00 88.50 116 GLU A CA 1
ATOM 906 C C . GLU A 1 116 ? -10.731 -11.940 11.086 1.00 88.50 116 GLU A C 1
ATOM 908 O O . GLU A 1 116 ? -11.725 -11.215 11.080 1.00 88.50 116 GLU A O 1
ATOM 913 N N . ARG A 1 117 ? -10.745 -13.127 11.708 1.00 88.94 117 ARG A N 1
ATOM 914 C CA . ARG A 1 117 ? -11.961 -13.682 12.322 1.00 88.94 117 ARG A CA 1
ATOM 915 C C . ARG A 1 117 ? -12.393 -12.927 13.580 1.00 88.94 117 ARG A C 1
ATOM 917 O O . ARG A 1 117 ? -13.589 -12.737 13.782 1.00 88.94 117 ARG A O 1
ATOM 924 N N . GLY A 1 118 ? -11.445 -12.509 14.420 1.00 91.75 118 GLY A N 1
ATOM 925 C CA . GLY A 1 118 ? -11.743 -11.712 15.608 1.00 91.75 118 GLY A CA 1
ATOM 926 C C . GLY A 1 118 ? -12.260 -10.319 15.245 1.00 91.75 118 GLY A C 1
ATOM 927 O O . GLY A 1 118 ? -13.257 -9.874 15.807 1.00 91.75 118 GLY A O 1
ATOM 928 N N . LEU A 1 119 ? -11.657 -9.667 14.249 1.00 93.19 119 LEU A N 1
ATOM 929 C CA . LEU A 1 119 ? -12.122 -8.393 13.706 1.00 93.19 119 LEU A CA 1
ATOM 930 C C . LEU A 1 119 ? -13.538 -8.514 13.135 1.00 93.19 119 LEU A C 1
ATOM 932 O O . LEU A 1 119 ? -14.411 -7.742 13.521 1.00 93.19 119 LEU A O 1
ATOM 936 N N . SER A 1 120 ? -13.797 -9.516 12.290 1.00 92.31 120 SER A N 1
ATOM 937 C CA . SER A 1 120 ? -15.134 -9.765 11.738 1.00 92.31 120 SER A CA 1
ATOM 938 C C . SER A 1 120 ? -16.188 -9.955 12.834 1.00 92.31 120 SER A C 1
ATOM 940 O O . SER A 1 120 ? -17.287 -9.412 12.712 1.00 92.31 120 SER A O 1
ATOM 942 N N . LEU A 1 121 ? -15.856 -10.680 13.911 1.00 92.25 121 LEU A N 1
ATOM 943 C CA . LEU A 1 121 ? -16.738 -10.846 15.067 1.00 92.25 121 LEU A CA 1
ATOM 944 C C . LEU A 1 121 ? -17.038 -9.495 15.732 1.00 92.25 121 LEU A C 1
ATOM 946 O O . LEU A 1 121 ? -18.191 -9.202 16.028 1.00 92.25 121 LEU A O 1
ATOM 950 N N . LEU A 1 122 ? -16.025 -8.645 15.926 1.00 95.06 122 LEU A N 1
ATOM 951 C CA . LEU A 1 122 ? -16.215 -7.332 16.546 1.00 95.06 122 LEU A CA 1
ATOM 952 C C . LEU A 1 122 ? -17.035 -6.368 15.674 1.00 95.06 122 LEU A C 1
ATOM 954 O O . LEU A 1 122 ? -17.826 -5.587 16.208 1.00 95.06 122 LEU A O 1
ATOM 958 N N . LEU A 1 123 ? -16.844 -6.402 14.351 1.00 93.69 123 LEU A N 1
ATOM 959 C CA . LEU A 1 123 ? -17.483 -5.475 13.415 1.00 93.69 123 LEU A CA 1
ATOM 960 C C . LEU A 1 123 ? -18.956 -5.816 13.159 1.00 93.69 123 LEU A C 1
ATOM 962 O O . LEU A 1 123 ? -19.790 -4.906 13.173 1.00 93.69 123 LEU A O 1
ATOM 966 N N . TYR A 1 124 ? -19.285 -7.095 12.953 1.00 88.50 124 TYR A N 1
ATOM 967 C CA . TYR A 1 124 ? -20.580 -7.496 12.387 1.00 88.50 124 TYR A CA 1
ATOM 968 C C . TYR A 1 124 ? -21.542 -8.180 13.348 1.00 88.50 124 TYR A C 1
ATOM 970 O O . TYR A 1 124 ? -22.743 -8.180 13.080 1.00 88.50 124 TYR A O 1
ATOM 978 N N . ASP A 1 125 ? -21.061 -8.748 14.451 1.00 84.31 125 ASP A N 1
ATOM 979 C CA . ASP A 1 125 ? -21.938 -9.464 15.371 1.00 84.31 125 ASP A CA 1
ATOM 980 C C . ASP A 1 125 ? -22.807 -8.490 16.176 1.00 84.31 125 ASP A C 1
ATOM 982 O O . ASP A 1 125 ? -22.288 -7.696 16.958 1.00 84.31 125 ASP A O 1
ATOM 986 N N . ARG A 1 126 ? -24.131 -8.521 15.971 1.00 82.00 126 ARG A N 1
ATOM 987 C CA . ARG A 1 126 ? -25.096 -7.564 16.554 1.00 82.00 126 ARG A CA 1
ATOM 988 C C . ARG A 1 126 ? -25.883 -8.141 17.734 1.00 82.00 126 ARG A C 1
ATOM 990 O O . ARG A 1 126 ? -27.085 -7.920 17.845 1.00 82.00 126 ARG A O 1
ATOM 997 N N . ASN A 1 127 ? -25.223 -8.889 18.612 1.00 78.81 127 ASN A N 1
ATOM 998 C CA . ASN A 1 127 ? -25.885 -9.498 19.773 1.00 78.81 127 ASN A CA 1
ATOM 999 C C . ASN A 1 127 ? -26.006 -8.557 20.984 1.00 78.81 127 ASN A C 1
ATOM 1001 O O . ASN A 1 127 ? -26.714 -8.864 21.941 1.00 78.81 127 ASN A O 1
ATOM 1005 N N . LEU A 1 128 ? -25.357 -7.388 20.950 1.00 79.38 128 LEU A N 1
ATOM 1006 C CA . LEU A 1 128 ? -25.395 -6.417 22.042 1.00 79.38 128 LEU A CA 1
ATOM 1007 C C . LEU A 1 128 ? -26.553 -5.433 21.865 1.00 79.38 128 LEU A C 1
ATOM 1009 O O . LEU A 1 128 ? -26.937 -5.100 20.748 1.00 79.38 128 LEU A O 1
ATOM 1013 N N . VAL A 1 129 ? -27.069 -4.910 22.978 1.00 75.12 129 VAL A N 1
ATOM 1014 C CA . VAL A 1 129 ? -28.164 -3.928 22.984 1.00 75.12 129 VAL A CA 1
ATOM 1015 C C . VAL A 1 129 ? -27.643 -2.563 23.429 1.00 75.12 129 VAL A C 1
ATOM 1017 O O . VAL A 1 129 ? -27.040 -2.442 24.505 1.00 75.12 129 VAL A O 1
ATOM 1020 N N . SER A 1 130 ? -27.883 -1.538 22.609 1.00 73.50 130 SER A N 1
ATOM 1021 C CA . SER A 1 130 ? -27.510 -0.149 22.886 1.00 73.50 130 SER A CA 1
ATOM 1022 C C . SER A 1 130 ? -28.311 0.445 24.051 1.00 73.50 130 SER A C 1
ATOM 1024 O O . SER A 1 130 ? -29.246 -0.162 24.578 1.00 73.50 130 SER A O 1
ATOM 1026 N N . VAL A 1 131 ? -27.954 1.662 24.475 1.00 63.94 131 VAL A N 1
ATOM 1027 C CA . VAL A 1 131 ? -28.755 2.421 25.457 1.00 63.94 131 VAL A CA 1
ATOM 1028 C C . VAL A 1 131 ? -30.160 2.727 24.910 1.00 63.94 131 VAL A C 1
ATOM 1030 O O . VAL A 1 131 ? -31.110 2.802 25.682 1.00 63.94 131 VAL A O 1
ATOM 1033 N N . GLU A 1 132 ? -30.288 2.827 23.588 1.00 65.06 132 GLU A N 1
ATOM 1034 C CA . GLU A 1 132 ? -31.517 3.141 22.849 1.00 65.06 132 GLU A CA 1
ATOM 1035 C C . GLU A 1 132 ? -32.313 1.881 22.452 1.00 65.06 132 GLU A C 1
ATOM 1037 O O . GLU A 1 132 ? -33.381 1.985 21.859 1.00 65.06 132 GLU A O 1
ATOM 1042 N N . GLY A 1 133 ? -31.829 0.684 22.810 1.00 67.88 133 GLY A N 1
ATOM 1043 C CA . GLY A 1 133 ? -32.513 -0.587 22.545 1.00 67.88 133 GLY A CA 1
ATOM 1044 C C . GLY A 1 133 ? -32.202 -1.223 21.186 1.00 67.88 133 GLY A C 1
ATOM 1045 O O . GLY A 1 133 ? -32.740 -2.285 20.882 1.00 67.88 133 GLY A O 1
ATOM 1046 N N . GLU A 1 134 ? -31.322 -0.624 20.384 1.00 77.94 134 GLU A N 1
ATOM 1047 C CA . GLU A 1 134 ? -30.922 -1.159 19.079 1.00 77.94 134 GLU A CA 1
ATOM 1048 C C . GLU A 1 134 ? -29.857 -2.256 19.197 1.00 77.94 134 GLU A C 1
ATOM 1050 O O . GLU A 1 134 ? -28.984 -2.211 20.069 1.00 77.94 134 GLU A O 1
ATOM 1055 N N . SER A 1 135 ? -29.897 -3.226 18.279 1.00 80.25 135 SER A N 1
ATOM 1056 C CA . SER A 1 135 ? -28.860 -4.251 18.144 1.00 80.25 135 SER A CA 1
ATOM 1057 C C . SER A 1 135 ? -27.571 -3.631 17.590 1.00 80.25 135 SER A C 1
ATOM 1059 O O . SER A 1 135 ? -27.530 -3.221 16.424 1.00 80.25 135 SER A O 1
ATOM 1061 N N . ILE A 1 136 ? -26.519 -3.581 18.400 1.00 87.88 136 ILE A N 1
ATOM 1062 C CA . ILE A 1 136 ? -25.225 -2.980 18.056 1.00 87.88 136 ILE A CA 1
ATOM 1063 C C . ILE A 1 136 ? -24.108 -4.016 18.109 1.00 87.88 136 ILE A C 1
ATOM 1065 O O . ILE A 1 136 ? -24.215 -5.024 18.807 1.00 87.88 136 ILE A O 1
ATOM 1069 N N . SER A 1 137 ? -23.023 -3.765 17.374 1.00 92.62 137 SER A N 1
ATOM 1070 C CA . SER A 1 137 ? -21.835 -4.617 17.448 1.00 92.62 137 SER A CA 1
ATOM 1071 C C . SER A 1 137 ? -20.840 -4.160 18.505 1.00 92.62 137 SER A C 1
ATOM 1073 O O . SER A 1 137 ? -20.882 -3.025 18.991 1.00 92.62 137 SER A O 1
ATOM 1075 N N . ALA A 1 138 ? -19.917 -5.051 18.865 1.00 94.88 138 ALA A N 1
ATOM 1076 C CA . ALA A 1 138 ? -18.852 -4.761 19.820 1.00 94.88 138 ALA A CA 1
ATOM 1077 C C . ALA A 1 138 ? -18.023 -3.533 19.410 1.00 94.88 138 ALA A C 1
ATOM 1079 O O . ALA A 1 138 ? -17.706 -2.698 20.257 1.00 94.88 138 ALA A O 1
ATOM 1080 N N . ALA A 1 139 ? -17.734 -3.376 18.115 1.00 95.56 139 ALA A N 1
ATOM 1081 C CA . ALA A 1 139 ? -17.020 -2.217 17.587 1.00 95.56 139 ALA A CA 1
ATOM 1082 C C . ALA A 1 139 ? -17.733 -0.890 17.905 1.00 95.56 139 ALA A C 1
ATOM 1084 O O . ALA A 1 139 ? -17.074 0.067 18.309 1.00 95.56 139 ALA A O 1
ATOM 1085 N N . HIS A 1 140 ? -19.070 -0.856 17.807 1.00 94.38 140 HIS A N 1
ATOM 1086 C CA . HIS A 1 140 ? -19.888 0.324 18.121 1.00 94.38 140 HIS A CA 1
ATOM 1087 C C . HIS A 1 140 ? -19.801 0.677 19.618 1.00 94.38 140 HIS A C 1
ATOM 1089 O O . HIS A 1 140 ? -19.633 1.842 19.974 1.00 94.38 140 HIS A O 1
ATOM 1095 N N . VAL A 1 141 ? -19.832 -0.328 20.503 1.00 94.94 141 VAL A N 1
ATOM 1096 C CA . VAL A 1 141 ? -19.652 -0.133 21.956 1.00 94.94 141 VAL A CA 1
ATOM 1097 C C . VAL A 1 141 ? -18.262 0.425 22.274 1.00 94.94 141 VAL A C 1
ATOM 1099 O O . VAL A 1 141 ? -18.133 1.388 23.033 1.00 94.94 141 VAL A O 1
ATOM 1102 N N . ILE A 1 142 ? -17.218 -0.165 21.685 1.00 96.75 142 ILE A N 1
ATOM 1103 C CA . ILE A 1 142 ? -15.818 0.208 21.926 1.00 96.75 142 ILE A CA 1
ATOM 1104 C C . ILE A 1 142 ? -15.554 1.649 21.476 1.00 96.75 142 ILE A C 1
ATOM 1106 O O . ILE A 1 142 ? -14.962 2.427 22.228 1.00 96.75 142 ILE A O 1
ATOM 1110 N N . VAL A 1 143 ? -16.003 2.034 20.278 1.00 96.44 143 VAL A N 1
ATOM 1111 C CA . VAL A 1 143 ? -15.749 3.384 19.755 1.00 96.44 143 VAL A CA 1
ATOM 1112 C C . VAL A 1 143 ? -16.538 4.450 20.514 1.00 96.44 143 VAL A C 1
ATOM 1114 O O . VAL A 1 143 ? -15.956 5.475 20.859 1.00 96.44 143 VAL A O 1
ATOM 1117 N N . GLN A 1 144 ? -17.799 4.193 20.885 1.00 94.44 144 GLN A N 1
ATOM 1118 C CA . GLN A 1 144 ? -18.584 5.113 21.722 1.00 94.44 144 GLN A CA 1
ATOM 1119 C C . GLN A 1 144 ? -17.928 5.334 23.085 1.00 94.44 144 GLN A C 1
ATOM 1121 O O . GLN A 1 144 ? -17.829 6.466 23.561 1.00 94.44 144 GLN A O 1
ATOM 1126 N N . PHE A 1 145 ? -17.440 4.262 23.712 1.00 94.69 145 PHE A N 1
ATOM 1127 C CA . PHE A 1 145 ? -16.698 4.371 24.962 1.00 94.69 145 PHE A CA 1
ATOM 1128 C C . PHE A 1 145 ? -15.418 5.191 24.795 1.00 94.69 145 PHE A C 1
ATOM 1130 O O . PHE A 1 145 ? -15.150 6.083 25.597 1.00 94.69 145 PHE A O 1
ATOM 1137 N N . THR A 1 146 ? -14.675 4.952 23.714 1.00 95.94 146 THR A N 1
ATOM 1138 C CA . THR A 1 146 ? -13.447 5.693 23.393 1.00 95.94 146 THR A CA 1
ATOM 1139 C C . THR A 1 146 ? -13.720 7.183 23.174 1.00 95.94 146 THR A C 1
ATOM 1141 O O . THR A 1 146 ? -12.983 8.022 23.688 1.00 95.94 146 THR A O 1
ATOM 1144 N N . GLN A 1 147 ? -14.799 7.538 22.470 1.00 94.81 147 GLN A N 1
ATOM 1145 C CA . GLN A 1 147 ? -15.205 8.933 22.284 1.00 94.81 147 GLN A CA 1
ATOM 1146 C C . GLN A 1 147 ? -15.523 9.618 23.614 1.00 94.81 147 GLN A C 1
ATOM 1148 O O . GLN A 1 147 ? -15.037 10.722 23.850 1.00 94.81 147 GLN A O 1
ATOM 1153 N N . ARG A 1 148 ? -16.279 8.962 24.506 1.00 91.50 148 ARG A N 1
ATOM 1154 C CA . ARG A 1 148 ? -16.597 9.529 25.826 1.00 91.50 148 ARG A CA 1
ATOM 1155 C C . ARG A 1 148 ? -15.375 9.637 26.739 1.00 91.50 148 ARG A C 1
ATOM 1157 O O . ARG A 1 148 ? -15.301 10.582 27.521 1.00 91.50 148 ARG A O 1
ATOM 1164 N N . LEU A 1 149 ? -14.406 8.720 26.626 1.00 91.38 149 LEU A N 1
ATOM 1165 C CA . LEU A 1 149 ? -13.103 8.842 27.297 1.00 91.38 149 LEU A CA 1
ATOM 1166 C C . LEU A 1 149 ? -12.351 10.088 26.808 1.00 91.38 149 LEU A C 1
ATOM 1168 O O . LEU A 1 149 ? -11.923 10.902 27.621 1.00 91.38 149 LEU A O 1
ATOM 1172 N N . LEU A 1 150 ? -12.249 10.278 25.487 1.00 90.94 150 LEU A N 1
ATOM 1173 C CA . LEU A 1 150 ? -11.578 11.434 24.876 1.00 90.94 150 LEU A CA 1
ATOM 1174 C C . LEU A 1 150 ? -12.279 12.766 25.177 1.00 90.94 150 LEU A C 1
ATOM 1176 O O . LEU A 1 150 ? -11.613 13.784 25.356 1.00 90.94 150 LEU A O 1
ATOM 1180 N N . ALA A 1 151 ? -13.610 12.761 25.244 1.00 88.44 151 ALA A N 1
ATOM 1181 C CA . ALA A 1 151 ? -14.419 13.926 25.592 1.00 88.44 151 ALA A CA 1
ATOM 1182 C C . ALA A 1 151 ? -14.449 14.219 27.103 1.00 88.44 151 ALA A C 1
ATOM 1184 O O . ALA A 1 151 ? -14.991 15.246 27.504 1.00 88.44 151 ALA A O 1
ATOM 1185 N N . LYS A 1 152 ? -13.853 13.346 27.932 1.00 84.19 152 LYS A N 1
ATOM 1186 C CA . LYS A 1 152 ? -13.871 13.415 29.402 1.00 84.19 152 LYS A CA 1
ATOM 1187 C C . LYS A 1 152 ? -15.286 13.406 30.007 1.00 84.19 152 LYS A C 1
ATOM 1189 O O . LYS A 1 152 ? -15.520 13.964 31.072 1.00 84.19 152 LYS A O 1
ATOM 1194 N N . GLU A 1 153 ? -16.228 12.732 29.349 1.00 81.19 153 GLU A N 1
ATOM 1195 C CA . GLU A 1 153 ? -17.652 12.680 29.736 1.00 81.19 153 GLU A CA 1
ATOM 1196 C C . GLU A 1 153 ? -17.984 11.517 30.693 1.00 81.19 153 GLU A C 1
ATOM 1198 O O . GLU A 1 153 ? -19.117 11.369 31.153 1.00 81.19 153 GLU A O 1
ATOM 1203 N N . LEU A 1 154 ? -17.015 10.646 30.992 1.00 74.81 154 LEU A N 1
ATOM 1204 C CA . LEU A 1 154 ? -17.197 9.503 31.888 1.00 74.81 154 LEU A CA 1
ATOM 1205 C C . LEU A 1 154 ? -16.887 9.896 33.337 1.00 74.81 154 LEU A C 1
ATOM 1207 O O . LEU A 1 154 ? -15.754 9.775 33.798 1.00 74.81 154 LEU A O 1
ATOM 1211 N N . HIS A 1 155 ? -17.911 10.327 34.073 1.00 61.06 155 HIS A N 1
ATOM 1212 C CA . HIS A 1 155 ? -17.807 10.573 35.511 1.00 61.06 155 HIS A CA 1
ATOM 1213 C C . HIS A 1 155 ? -17.981 9.264 36.295 1.00 61.06 155 HIS A C 1
ATOM 1215 O O . HIS A 1 155 ? -19.092 8.759 36.460 1.00 61.06 155 HIS A O 1
ATOM 1221 N N . VAL A 1 156 ? -16.881 8.700 36.794 1.00 54.25 156 VAL A N 1
ATOM 1222 C CA . VAL A 1 156 ? -16.909 7.601 37.770 1.00 54.25 156 VAL A CA 1
ATOM 1223 C C . VAL A 1 156 ? -16.822 8.228 39.161 1.00 54.25 156 VAL A C 1
ATOM 1225 O O . VAL A 1 156 ? -15.871 8.950 39.413 1.00 54.25 156 VAL A O 1
ATOM 1228 N N . PHE A 1 157 ? -17.828 7.994 40.017 1.00 46.81 157 PHE A N 1
ATOM 1229 C CA . PHE A 1 157 ? -17.905 8.336 41.456 1.00 46.81 157 PHE A CA 1
ATOM 1230 C C . PHE A 1 157 ? -16.844 9.334 41.969 1.00 46.81 157 PHE A C 1
ATOM 1232 O O . PHE A 1 157 ? -15.727 8.933 42.272 1.00 46.81 157 PHE A O 1
ATOM 1239 N N . HIS A 1 158 ? -17.249 10.601 42.139 1.00 45.28 158 HIS A N 1
ATOM 1240 C CA . HIS A 1 158 ? -16.450 11.732 42.644 1.00 45.28 158 HIS A CA 1
ATOM 1241 C C . HIS A 1 158 ? -15.251 12.151 41.770 1.00 45.28 158 HIS A C 1
ATOM 1243 O O . HIS A 1 158 ? -14.166 11.600 41.889 1.00 45.28 158 HIS A O 1
ATOM 1249 N N . GLU A 1 159 ? -15.460 13.189 40.945 1.00 52.88 159 GLU A N 1
ATOM 1250 C CA . GLU A 1 159 ? -14.475 14.190 40.460 1.00 52.88 159 GLU A CA 1
ATOM 1251 C C . GLU A 1 159 ? -13.137 13.724 39.839 1.00 52.88 159 GLU A C 1
ATOM 1253 O O . GLU A 1 159 ? -12.317 14.565 39.475 1.00 52.88 159 GLU A O 1
ATOM 1258 N N . ARG A 1 160 ? -12.897 12.423 39.643 1.00 60.31 160 ARG A N 1
ATOM 1259 C CA . ARG A 1 160 ? -11.626 11.911 39.118 1.00 60.31 160 ARG A CA 1
ATOM 1260 C C . ARG A 1 160 ? -11.745 11.481 37.658 1.00 60.31 160 ARG A C 1
ATOM 1262 O O . ARG A 1 160 ? -12.440 10.519 37.334 1.00 60.31 160 ARG A O 1
ATOM 1269 N N . GLU A 1 161 ? -11.029 12.186 36.785 1.00 68.81 161 GLU A N 1
ATOM 1270 C CA . GLU A 1 161 ? -10.854 11.806 35.380 1.00 68.81 161 GLU A CA 1
ATOM 1271 C C . GLU A 1 161 ? -10.136 10.447 35.261 1.00 68.81 161 GLU A C 1
ATOM 1273 O O . GLU A 1 161 ? -9.236 10.138 36.047 1.00 68.81 161 GLU A O 1
ATOM 1278 N N . MET A 1 162 ? -10.521 9.638 34.267 1.00 79.50 162 MET A N 1
ATOM 1279 C CA . MET A 1 162 ? -9.822 8.387 33.944 1.00 79.50 162 MET A CA 1
ATOM 1280 C C . MET A 1 162 ? -8.420 8.665 33.403 1.00 79.50 162 MET A C 1
ATOM 1282 O O . MET A 1 162 ? -8.219 9.601 32.626 1.00 79.50 162 MET A O 1
ATOM 1286 N N . SER A 1 163 ? -7.453 7.824 33.773 1.00 83.12 163 SER A N 1
ATOM 1287 C CA . SER A 1 163 ? -6.066 8.025 33.358 1.00 83.12 163 SER A CA 1
ATOM 1288 C C . SER A 1 163 ? -5.873 7.992 31.827 1.00 83.12 163 SER A C 1
ATOM 1290 O O . SER A 1 163 ? -6.546 7.233 31.111 1.00 83.12 163 SER A O 1
ATOM 1292 N N . PRO A 1 164 ? -4.896 8.754 31.290 1.00 85.31 164 PRO A N 1
ATOM 1293 C CA . PRO A 1 164 ? -4.533 8.702 29.872 1.00 85.31 164 PRO A CA 1
ATOM 1294 C C . PRO A 1 164 ? -4.147 7.297 29.391 1.00 85.31 164 PRO A C 1
ATOM 1296 O O . PRO A 1 164 ? -4.314 6.987 28.216 1.00 85.31 164 PRO A O 1
ATOM 1299 N N . ALA A 1 165 ? -3.685 6.422 30.293 1.00 87.25 165 ALA A N 1
ATOM 1300 C CA . ALA A 1 165 ? -3.366 5.032 29.980 1.00 87.25 165 ALA A CA 1
ATOM 1301 C C . ALA A 1 165 ? -4.600 4.239 29.513 1.00 87.25 165 ALA A C 1
ATOM 1303 O O . ALA A 1 165 ? -4.527 3.540 28.503 1.00 87.25 165 ALA A O 1
ATOM 1304 N N . VAL A 1 166 ? -5.747 4.397 30.189 1.00 89.88 166 VAL A N 1
ATOM 1305 C CA . VAL A 1 166 ? -7.009 3.753 29.781 1.00 89.88 166 VAL A CA 1
ATOM 1306 C C . VAL A 1 166 ? -7.466 4.306 28.434 1.00 89.88 166 VAL A C 1
ATOM 1308 O O . VAL A 1 166 ? -7.804 3.539 27.533 1.00 89.88 166 VAL A O 1
ATOM 1311 N N . SER A 1 167 ? -7.413 5.630 28.267 1.00 91.94 167 SER A N 1
ATOM 1312 C CA . SER A 1 167 ? -7.754 6.284 26.999 1.00 91.94 167 SER A CA 1
ATOM 1313 C C . SER A 1 167 ? -6.880 5.770 25.853 1.00 91.94 167 SER A C 1
ATOM 1315 O O . SER A 1 167 ? -7.401 5.322 24.836 1.00 91.94 167 SER A O 1
ATOM 1317 N N . GLY A 1 168 ? -5.558 5.741 26.038 1.00 91.38 168 GLY A N 1
ATOM 1318 C CA . GLY A 1 168 ? -4.606 5.217 25.061 1.00 91.38 168 GLY A CA 1
ATOM 1319 C C . GLY A 1 168 ? -4.855 3.755 24.703 1.00 91.38 168 GLY A C 1
ATOM 1320 O O . GLY A 1 168 ? -4.816 3.405 23.525 1.00 91.38 168 GLY A O 1
ATOM 1321 N N . ALA A 1 169 ? -5.183 2.913 25.687 1.00 94.38 169 ALA A N 1
ATOM 1322 C CA . ALA A 1 169 ? -5.485 1.505 25.452 1.00 94.38 169 ALA A CA 1
ATOM 1323 C C . ALA A 1 169 ? -6.731 1.322 24.567 1.00 94.38 169 ALA A C 1
ATOM 1325 O O . ALA A 1 169 ? -6.706 0.530 23.630 1.00 94.38 169 ALA A O 1
ATOM 1326 N N . PHE A 1 170 ? -7.802 2.086 24.798 1.00 96.44 170 PHE A N 1
ATOM 1327 C CA . PHE A 1 170 ? -9.024 2.000 23.987 1.00 96.44 170 PHE A CA 1
ATOM 1328 C C . PHE A 1 170 ? -8.895 2.648 22.602 1.00 96.44 170 PHE A C 1
ATOM 1330 O O . PHE A 1 170 ? -9.425 2.108 21.627 1.00 96.44 170 PHE A O 1
ATOM 1337 N N . ILE A 1 171 ? -8.121 3.733 22.475 1.00 96.19 171 ILE A N 1
ATOM 1338 C CA . ILE A 1 171 ? -7.729 4.260 21.159 1.00 96.19 171 ILE A CA 1
ATOM 1339 C C . ILE A 1 171 ? -6.952 3.185 20.391 1.00 96.19 171 ILE A C 1
ATOM 1341 O O . ILE A 1 171 ? -7.218 2.970 19.211 1.00 96.19 171 ILE A O 1
ATOM 1345 N N . PHE A 1 172 ? -6.060 2.450 21.061 1.00 95.44 172 PHE A N 1
ATOM 1346 C CA . PHE A 1 172 ? -5.307 1.364 20.441 1.00 95.44 172 PHE A CA 1
ATOM 1347 C C . PHE A 1 172 ? -6.199 0.199 19.978 1.00 95.44 172 PHE A C 1
ATOM 1349 O O . PHE A 1 172 ? -5.946 -0.353 18.908 1.00 95.44 172 PHE A O 1
ATOM 1356 N N . VAL A 1 173 ? -7.274 -0.141 20.704 1.00 97.06 173 VAL A N 1
ATOM 1357 C CA . VAL A 1 173 ? -8.289 -1.097 20.208 1.00 97.06 173 VAL A CA 1
ATOM 1358 C C . VAL A 1 173 ? -8.939 -0.567 18.930 1.00 97.06 173 VAL A C 1
ATOM 1360 O O . VAL A 1 173 ? -9.020 -1.286 17.934 1.00 97.06 173 VAL A O 1
ATOM 1363 N N . CYS A 1 174 ? -9.363 0.702 18.931 1.00 97.88 174 CYS A N 1
ATOM 1364 C CA . CYS A 1 174 ? -9.944 1.335 17.748 1.00 97.88 174 CYS A CA 1
ATOM 1365 C C . CYS A 1 174 ? -8.973 1.336 16.564 1.00 97.88 174 CYS A C 1
ATOM 1367 O O . CYS A 1 174 ? -9.393 1.066 15.441 1.00 97.88 174 CYS A O 1
ATOM 1369 N N . ARG A 1 175 ? -7.681 1.562 16.815 1.00 95.81 175 ARG A N 1
ATOM 1370 C CA . ARG A 1 175 ? -6.607 1.510 15.817 1.00 95.81 175 ARG A CA 1
ATOM 1371 C C . ARG A 1 175 ? -6.501 0.167 15.128 1.00 95.81 175 ARG A C 1
ATOM 1373 O O . ARG A 1 175 ? -6.381 0.142 13.908 1.00 95.81 175 ARG A O 1
ATOM 1380 N N . GLN A 1 176 ? -6.599 -0.939 15.864 1.00 95.06 176 GLN A N 1
ATOM 1381 C CA . GLN A 1 176 ? -6.584 -2.264 15.232 1.00 95.06 176 GLN A CA 1
ATOM 1382 C C . GLN A 1 176 ? -7.729 -2.426 14.224 1.00 95.06 176 GLN A C 1
ATOM 1384 O O . GLN A 1 176 ? -7.554 -3.063 13.192 1.00 95.06 176 GLN A O 1
ATOM 1389 N N . MET A 1 177 ? -8.873 -1.782 14.476 1.00 96.19 177 MET A N 1
ATOM 1390 C CA . MET A 1 177 ? -10.012 -1.788 13.560 1.00 96.19 177 MET A CA 1
ATOM 1391 C C . MET A 1 177 ? -9.821 -0.806 12.390 1.00 96.19 177 MET A C 1
ATOM 1393 O O . MET A 1 177 ? -9.914 -1.216 11.232 1.00 96.19 177 MET A O 1
ATOM 1397 N N . TYR A 1 178 ? -9.526 0.476 12.652 1.00 95.31 178 TYR A N 1
ATOM 1398 C CA . TYR A 1 178 ? -9.436 1.502 11.598 1.00 95.31 178 TYR A CA 1
ATOM 1399 C C . TYR A 1 178 ? -8.176 1.409 10.724 1.00 95.31 178 TYR A C 1
ATOM 1401 O O . TYR A 1 178 ? -8.119 2.046 9.673 1.00 95.31 178 TYR A O 1
ATOM 1409 N N . ASN A 1 179 ? -7.185 0.600 11.112 1.00 92.06 179 ASN A N 1
ATOM 1410 C CA . ASN A 1 179 ? -6.051 0.262 10.248 1.00 92.06 179 ASN A CA 1
ATOM 1411 C C . ASN A 1 179 ? -6.457 -0.616 9.051 1.00 92.06 179 ASN A C 1
ATOM 1413 O O . ASN A 1 179 ? -5.673 -0.782 8.118 1.00 92.06 179 ASN A O 1
ATOM 1417 N N . THR A 1 180 ? -7.676 -1.160 9.053 1.00 90.75 180 THR A N 1
ATOM 1418 C CA . THR A 1 180 ? -8.252 -1.902 7.929 1.00 90.75 180 THR A CA 1
ATOM 1419 C C . THR A 1 180 ? -9.286 -1.048 7.196 1.00 90.75 180 THR A C 1
ATOM 1421 O O . THR A 1 180 ? -10.001 -0.257 7.811 1.00 90.75 180 THR A O 1
ATOM 1424 N N . CYS A 1 181 ? -9.406 -1.211 5.874 1.00 87.75 181 CYS A N 1
ATOM 1425 C CA . CYS A 1 181 ? -10.413 -0.484 5.090 1.00 87.75 181 CYS A CA 1
ATOM 1426 C C . CYS A 1 181 ? -11.845 -0.788 5.564 1.00 87.75 181 CYS A C 1
ATOM 1428 O O . CYS A 1 181 ? -12.678 0.112 5.637 1.00 87.75 181 CYS A O 1
ATOM 1430 N N . GLU A 1 182 ? -12.111 -2.050 5.899 1.00 91.38 182 GLU A N 1
ATOM 1431 C CA . GLU A 1 182 ? -13.406 -2.526 6.385 1.00 91.38 182 GLU A CA 1
ATOM 1432 C C . GLU A 1 182 ? -13.752 -1.927 7.754 1.00 91.38 182 GLU A C 1
ATOM 1434 O O . GLU A 1 182 ? -14.797 -1.293 7.910 1.00 91.38 182 GLU A O 1
ATOM 1439 N N . GLY A 1 183 ? -12.847 -2.046 8.730 1.00 93.88 183 GLY A N 1
ATOM 1440 C CA . GLY A 1 183 ? -13.055 -1.482 10.060 1.00 93.88 183 GLY A CA 1
ATOM 1441 C C . GLY A 1 183 ? -13.148 0.043 10.039 1.00 93.88 183 GLY A C 1
ATOM 1442 O O . GLY A 1 183 ? -14.010 0.606 10.713 1.00 93.88 183 GLY A O 1
ATOM 1443 N N . LEU A 1 184 ? -12.348 0.730 9.213 1.00 93.81 184 LEU A N 1
ATOM 1444 C CA . LEU A 1 184 ? -12.472 2.179 9.037 1.00 93.81 184 LEU A CA 1
ATOM 1445 C C . LEU A 1 184 ? -13.849 2.569 8.486 1.00 93.81 184 LEU A C 1
ATOM 1447 O O . LEU A 1 184 ? -14.420 3.559 8.938 1.00 93.81 184 LEU A O 1
ATOM 1451 N N . GLN A 1 185 ? -14.391 1.808 7.534 1.00 89.81 185 GLN A N 1
ATOM 1452 C CA . GLN A 1 185 ? -15.710 2.085 6.970 1.00 89.81 185 GLN A CA 1
ATOM 1453 C C . GLN A 1 185 ? -16.821 1.925 8.017 1.00 89.81 185 GLN A C 1
ATOM 1455 O O . GLN A 1 185 ? -17.707 2.776 8.082 1.00 89.81 185 GLN A O 1
ATOM 1460 N N . VAL A 1 186 ? -16.747 0.895 8.870 1.00 93.06 186 VAL A N 1
ATOM 1461 C CA . VAL A 1 186 ? -17.693 0.693 9.986 1.00 93.06 186 VAL A CA 1
ATOM 1462 C C . VAL A 1 186 ? -17.583 1.814 11.024 1.00 93.06 186 VAL A C 1
ATOM 1464 O O . VAL A 1 186 ? -18.596 2.299 11.520 1.00 93.06 186 VAL A O 1
ATOM 1467 N N . LEU A 1 187 ? -16.365 2.262 11.337 1.00 94.75 187 LEU A N 1
ATOM 1468 C CA . LEU A 1 187 ? -16.118 3.292 12.352 1.00 94.75 187 LEU A CA 1
ATOM 1469 C C . LEU A 1 187 ? -16.280 4.731 11.839 1.00 94.75 187 LEU A C 1
ATOM 1471 O O . LEU A 1 187 ? -16.312 5.668 12.639 1.00 94.75 187 LEU A O 1
ATOM 1475 N N . ARG A 1 188 ? -16.401 4.933 10.522 1.00 91.75 188 ARG A N 1
ATOM 1476 C CA . ARG A 1 188 ? -16.500 6.253 9.880 1.00 91.75 188 ARG A CA 1
ATOM 1477 C C . ARG A 1 188 ? -17.568 7.175 10.491 1.00 91.75 188 ARG A C 1
ATOM 1479 O O . ARG A 1 188 ? -17.234 8.343 10.688 1.00 91.75 188 ARG A O 1
ATOM 1486 N N . PRO A 1 189 ? -18.796 6.719 10.824 1.00 93.75 189 PRO A N 1
ATOM 1487 C CA . PRO A 1 189 ? -19.839 7.588 11.384 1.00 93.75 189 PRO A CA 1
ATOM 1488 C C . PRO A 1 189 ? -19.467 8.237 12.724 1.00 93.75 189 PRO A C 1
ATOM 1490 O O . PRO A 1 189 ? -20.046 9.252 13.094 1.00 93.75 189 PRO A O 1
ATOM 1493 N N . TYR A 1 190 ? -18.493 7.673 13.441 1.00 95.00 190 TYR A N 1
ATOM 1494 C CA . TYR A 1 190 ? -18.052 8.168 14.743 1.00 95.00 190 TYR A CA 1
ATOM 1495 C C . TYR A 1 190 ? -16.991 9.268 14.656 1.00 95.00 190 TYR A C 1
ATOM 1497 O O . TYR A 1 190 ? -16.633 9.848 15.675 1.00 95.00 190 TYR A O 1
ATOM 1505 N N . SER A 1 191 ? -16.448 9.560 13.471 1.00 95.19 191 SER A N 1
ATOM 1506 C CA . SER A 1 191 ? -15.460 10.634 13.283 1.00 95.19 191 SER A CA 1
ATOM 1507 C C . SER A 1 191 ? -14.304 10.603 14.297 1.00 95.19 191 SER A C 1
ATOM 1509 O O . SER A 1 191 ? -13.863 11.637 14.794 1.00 95.19 191 SER A O 1
ATOM 1511 N N . LEU A 1 192 ? -13.798 9.405 14.621 1.00 96.56 192 LEU A N 1
ATOM 1512 C CA . LEU A 1 192 ? -12.802 9.221 15.685 1.00 96.56 192 LEU A CA 1
ATOM 1513 C C . LEU A 1 192 ? -11.519 10.048 15.460 1.00 96.56 192 LEU A C 1
ATOM 1515 O O . LEU A 1 192 ? -10.921 10.517 16.423 1.00 96.56 192 LEU A O 1
ATOM 1519 N N . HIS A 1 193 ? -11.132 10.276 14.202 1.00 95.81 193 HIS A N 1
ATOM 1520 C CA . HIS A 1 193 ? -10.028 11.162 13.819 1.00 95.81 193 HIS A CA 1
ATOM 1521 C C . HIS A 1 193 ? -10.218 12.591 14.355 1.00 95.81 193 HIS A C 1
ATOM 1523 O O . HIS A 1 193 ? -9.287 13.144 14.936 1.00 95.81 193 HIS A O 1
ATOM 1529 N N . GLU A 1 194 ? -11.425 13.160 14.260 1.00 96.75 194 GLU A N 1
ATOM 1530 C CA . GLU A 1 194 ? -11.737 14.478 14.829 1.00 96.75 194 GLU A CA 1
ATOM 1531 C C . GLU A 1 194 ? -11.719 14.459 16.357 1.00 96.75 194 GLU A C 1
ATOM 1533 O O . GLU A 1 194 ? -11.220 15.395 16.980 1.00 96.75 194 GLU A O 1
ATOM 1538 N N . CYS A 1 195 ? -12.212 13.386 16.986 1.00 96.44 195 CYS A N 1
ATOM 1539 C CA . CYS A 1 195 ? -12.167 13.245 18.443 1.00 96.44 195 CYS A CA 1
ATOM 1540 C C . CYS A 1 195 ? -10.721 13.231 18.965 1.00 96.44 195 CYS A C 1
ATOM 1542 O O . CYS A 1 195 ? -10.405 13.940 19.922 1.00 96.44 195 CYS A O 1
ATOM 1544 N N . ILE A 1 196 ? -9.837 12.459 18.323 1.00 96.50 196 ILE A N 1
ATOM 1545 C CA . ILE A 1 196 ? -8.418 12.374 18.697 1.00 96.50 196 ILE A CA 1
ATOM 1546 C C . ILE A 1 196 ? -7.714 13.706 18.408 1.00 96.50 196 ILE A C 1
ATOM 1548 O O . ILE A 1 196 ? -6.994 14.208 19.269 1.00 96.50 196 ILE A O 1
ATOM 1552 N N . ALA A 1 197 ? -7.965 14.330 17.251 1.00 95.81 197 ALA A N 1
ATOM 1553 C CA . ALA A 1 197 ? -7.396 15.635 16.914 1.00 95.81 197 ALA A CA 1
ATOM 1554 C C . ALA A 1 197 ? -7.858 16.737 17.876 1.00 95.81 197 ALA A C 1
ATOM 1556 O O . ALA A 1 197 ? -7.062 17.582 18.279 1.00 95.81 197 ALA A O 1
ATOM 1557 N N . LYS A 1 198 ? -9.127 16.725 18.302 1.00 94.31 198 LYS A N 1
ATOM 1558 C CA . LYS A 1 198 ? -9.640 17.637 19.332 1.00 94.31 198 LYS A CA 1
ATOM 1559 C C . LYS A 1 198 ? -8.915 17.425 20.662 1.00 94.31 198 LYS A C 1
ATOM 1561 O O . LYS A 1 198 ? -8.438 18.402 21.230 1.00 94.31 198 LYS A O 1
ATOM 1566 N N . ALA A 1 199 ? -8.778 16.179 21.120 1.00 92.38 199 ALA A N 1
ATOM 1567 C CA . ALA A 1 199 ? -8.053 15.861 22.351 1.00 92.38 199 ALA A CA 1
ATOM 1568 C C . ALA A 1 199 ? -6.579 16.301 22.293 1.00 92.38 199 ALA A C 1
ATOM 1570 O O . ALA A 1 199 ? -6.057 16.837 23.272 1.00 92.38 199 ALA A O 1
ATOM 1571 N N . TRP A 1 200 ? -5.933 16.140 21.134 1.00 93.06 200 TRP A N 1
ATOM 1572 C CA . TRP A 1 200 ? -4.579 16.630 20.884 1.00 93.06 200 TRP A CA 1
ATOM 1573 C C . TRP A 1 200 ? -4.502 18.161 20.969 1.00 93.06 200 TRP A C 1
ATOM 1575 O O . TRP A 1 200 ? -3.747 18.677 21.788 1.00 93.06 200 TRP A O 1
ATOM 1585 N N . ARG A 1 201 ? -5.354 18.900 20.244 1.00 90.69 201 ARG A N 1
ATOM 1586 C CA . ARG A 1 201 ? -5.357 20.377 20.274 1.00 90.69 201 ARG A CA 1
ATOM 1587 C C . ARG A 1 201 ? -5.651 20.946 21.661 1.00 90.69 201 ARG A C 1
ATOM 1589 O O . ARG A 1 201 ? -4.987 21.891 22.085 1.00 90.69 201 ARG A O 1
ATOM 1596 N N . THR A 1 202 ? -6.623 20.380 22.384 1.00 85.44 202 THR A N 1
ATOM 1597 C CA . THR A 1 202 ? -6.939 20.804 23.758 1.00 85.44 202 THR A CA 1
ATOM 1598 C C . THR A 1 202 ? -5.704 20.698 24.640 1.00 85.44 202 THR A C 1
ATOM 1600 O O . THR A 1 202 ? -5.373 21.635 25.361 1.00 85.44 202 THR A O 1
ATOM 1603 N N . LYS A 1 203 ? -4.957 19.605 24.524 1.00 78.38 203 LYS A N 1
ATOM 1604 C CA . LYS A 1 203 ? -3.721 19.428 25.271 1.00 78.38 203 LYS A CA 1
ATOM 1605 C C . LYS A 1 203 ? -2.628 20.425 24.868 1.00 78.38 203 LYS A C 1
ATOM 1607 O O . LYS A 1 203 ? -2.031 21.032 25.754 1.00 78.38 203 LYS A O 1
ATOM 1612 N N . THR A 1 204 ? -2.385 20.624 23.572 1.00 71.62 204 THR A N 1
ATOM 1613 C CA . THR A 1 204 ? -1.386 21.593 23.086 1.00 71.62 204 THR A CA 1
ATOM 1614 C C . THR A 1 204 ? -1.694 23.004 23.597 1.00 71.62 204 THR A C 1
ATOM 1616 O O . THR A 1 204 ? -0.794 23.704 24.054 1.00 71.62 204 THR A O 1
ATOM 1619 N N . SER A 1 205 ? -2.977 23.392 23.634 1.00 69.12 205 SER A N 1
ATOM 1620 C CA . SER A 1 205 ? -3.406 24.690 24.177 1.00 69.12 205 SER A CA 1
ATOM 1621 C C . SER A 1 205 ? -3.163 24.840 25.687 1.00 69.12 205 SER A C 1
ATOM 1623 O O . SER A 1 205 ? -2.831 25.927 26.161 1.00 69.12 205 SER A O 1
ATOM 1625 N N . MET A 1 206 ? -3.260 23.749 26.455 1.00 65.12 206 MET A N 1
ATOM 1626 C CA . MET A 1 206 ? -2.936 23.761 27.884 1.00 65.12 206 MET A CA 1
ATOM 1627 C C . MET A 1 206 ? -1.427 23.903 28.103 1.00 65.12 206 MET A C 1
ATOM 1629 O O . MET A 1 206 ? -1.018 24.674 28.964 1.00 65.12 206 MET A O 1
ATOM 1633 N N . ALA A 1 207 ? -0.596 23.242 27.290 1.00 60.75 207 ALA A N 1
ATOM 1634 C CA . ALA A 1 207 ? 0.862 23.358 27.369 1.00 60.75 207 ALA A CA 1
ATOM 1635 C C . ALA A 1 207 ? 1.357 24.797 27.111 1.00 60.75 207 ALA A C 1
ATOM 1637 O O . ALA A 1 207 ? 2.264 25.266 27.795 1.00 60.75 207 ALA A O 1
ATOM 1638 N N . THR A 1 208 ? 0.712 25.541 26.203 1.00 55.91 208 THR A N 1
ATOM 1639 C CA . THR A 1 208 ? 1.049 26.953 25.936 1.00 55.91 208 THR A CA 1
ATOM 1640 C C . THR A 1 208 ? 0.692 27.919 27.071 1.00 55.91 208 THR A C 1
ATOM 1642 O O . THR A 1 208 ? 1.271 28.997 27.136 1.00 55.91 208 THR A O 1
ATOM 1645 N N . HIS A 1 209 ? -0.217 27.558 27.985 1.00 54.84 209 HIS A N 1
ATOM 1646 C CA . HIS A 1 209 ? -0.589 28.404 29.131 1.00 54.84 209 HIS A CA 1
ATOM 1647 C C . HIS A 1 209 ? 0.339 28.253 30.349 1.00 54.84 209 HIS A C 1
ATOM 1649 O O . HIS A 1 209 ? 0.342 29.126 31.216 1.00 54.84 209 HIS A O 1
ATOM 1655 N N . PHE A 1 210 ? 1.139 27.183 30.415 1.00 49.94 210 PHE A N 1
ATOM 1656 C CA . PHE A 1 210 ? 2.118 26.956 31.488 1.00 49.94 210 PHE A CA 1
ATOM 1657 C C . PHE A 1 210 ? 3.502 27.566 31.204 1.00 49.94 210 PHE A C 1
ATOM 1659 O O . PHE A 1 210 ? 4.388 27.495 32.054 1.00 49.94 210 PHE A O 1
ATOM 1666 N N . LEU A 1 211 ? 3.688 28.207 30.045 1.00 39.47 211 LEU A N 1
ATOM 1667 C CA . LEU A 1 211 ? 4.893 28.962 29.700 1.00 39.47 211 LEU A CA 1
ATOM 1668 C C . LEU A 1 211 ? 4.523 30.442 29.485 1.00 39.47 211 LEU A C 1
ATOM 1670 O O . LEU A 1 211 ? 3.688 30.731 28.628 1.00 39.47 211 LEU A O 1
ATOM 1674 N N . PRO A 1 212 ? 5.110 31.404 30.226 1.00 31.06 212 PRO A N 1
ATOM 1675 C CA . PRO A 1 212 ? 4.910 32.818 29.928 1.00 31.06 212 PRO A CA 1
ATOM 1676 C C . PRO A 1 212 ? 5.526 33.157 28.558 1.00 31.06 212 PRO A C 1
ATOM 1678 O O . PRO A 1 212 ? 6.479 32.493 28.136 1.00 31.06 212 PRO A O 1
ATOM 1681 N N . PRO A 1 213 ? 5.026 34.191 27.854 1.00 35.16 213 PRO A N 1
ATOM 1682 C CA . PRO A 1 213 ? 5.556 34.577 26.554 1.00 35.16 213 PRO A CA 1
ATOM 1683 C C . PRO A 1 213 ? 6.992 35.079 26.725 1.00 35.16 213 PRO A C 1
ATOM 1685 O O . PRO A 1 213 ? 7.217 36.201 27.173 1.00 35.16 213 PRO A O 1
ATOM 1688 N N . GLN A 1 214 ? 7.978 34.252 26.376 1.00 31.72 214 GLN A N 1
ATOM 1689 C CA . GLN A 1 214 ? 9.353 34.715 26.256 1.00 31.72 214 GLN A CA 1
ATOM 1690 C C . GLN A 1 214 ? 9.561 35.294 24.860 1.00 31.72 214 GLN A C 1
ATOM 1692 O O . GLN A 1 214 ? 9.703 34.589 23.862 1.00 31.72 214 GLN A O 1
ATOM 1697 N N . THR A 1 215 ? 9.566 36.621 24.807 1.00 26.41 215 THR A N 1
ATOM 1698 C CA . THR A 1 215 ? 10.192 37.385 23.736 1.00 26.41 215 THR A CA 1
ATOM 1699 C C . THR A 1 215 ? 11.668 37.001 23.636 1.00 26.41 215 THR A C 1
ATOM 1701 O O . THR A 1 215 ? 12.392 37.079 24.621 1.00 26.41 215 THR A O 1
ATOM 1704 N N . SER A 1 216 ? 12.078 36.583 22.438 1.00 33.28 216 SER A N 1
ATOM 1705 C CA . SER A 1 216 ? 13.428 36.632 21.857 1.00 33.28 216 SER A CA 1
ATOM 1706 C C . SER A 1 216 ? 14.627 36.954 22.774 1.00 33.28 216 SER A C 1
ATOM 1708 O O . SER A 1 216 ? 14.744 38.055 23.306 1.00 33.28 216 SER A O 1
ATOM 1710 N N . SER A 1 217 ? 15.615 36.053 22.722 1.00 35.09 217 SER A N 1
ATOM 1711 C CA . SER A 1 217 ? 17.025 36.203 23.125 1.00 35.09 217 SER A CA 1
ATOM 1712 C C . SER A 1 217 ? 17.331 36.202 24.629 1.00 35.09 217 SER A C 1
ATOM 1714 O O . SER A 1 217 ? 17.204 37.213 25.302 1.00 35.09 217 SER A O 1
ATOM 1716 N N . VAL A 1 218 ? 17.802 35.053 25.129 1.00 27.36 218 VAL A N 1
ATOM 1717 C CA . VAL A 1 218 ? 19.071 34.838 25.860 1.00 27.36 218 VAL A CA 1
ATOM 1718 C C . VAL A 1 218 ? 19.129 33.346 26.227 1.00 27.36 218 VAL A C 1
ATOM 1720 O O . VAL A 1 218 ? 18.186 32.775 26.760 1.00 27.36 218 VAL A O 1
ATOM 1723 N N . SER A 1 219 ? 20.239 32.692 25.880 1.00 31.88 219 SER A N 1
ATOM 1724 C CA . SER A 1 219 ? 20.532 31.294 26.209 1.00 31.88 219 SER A CA 1
ATOM 1725 C C . SER A 1 219 ? 20.777 31.147 27.714 1.00 31.88 219 SER A C 1
ATOM 1727 O O . SER A 1 219 ? 21.908 31.329 28.167 1.00 31.88 219 SER A O 1
ATOM 1729 N N . GLU A 1 220 ? 19.760 30.770 28.484 1.00 26.19 220 GLU A N 1
ATOM 1730 C CA . GLU A 1 220 ? 19.952 30.330 29.867 1.00 26.19 220 GLU A CA 1
ATOM 1731 C C . GLU A 1 220 ? 20.292 28.830 29.883 1.00 26.19 220 GLU A C 1
ATOM 1733 O O . GLU A 1 220 ? 19.533 27.981 29.417 1.00 26.19 220 GLU A O 1
ATOM 1738 N N . ARG A 1 221 ? 21.504 28.499 30.344 1.00 31.61 221 ARG A N 1
ATOM 1739 C CA . ARG A 1 221 ? 21.992 27.117 30.435 1.00 31.61 221 ARG A CA 1
ATOM 1740 C C . ARG A 1 221 ? 21.165 26.353 31.470 1.00 31.61 221 ARG A C 1
ATOM 1742 O O . ARG A 1 221 ? 21.252 26.644 32.659 1.00 31.61 221 ARG A O 1
ATOM 1749 N N . VAL A 1 222 ? 20.438 25.333 31.021 1.00 33.88 222 VAL A N 1
ATOM 1750 C CA . VAL A 1 222 ? 19.839 24.314 31.894 1.00 33.88 222 VAL A CA 1
ATOM 1751 C C . VAL A 1 222 ? 20.966 23.613 32.677 1.00 33.88 222 VAL A C 1
ATOM 1753 O O . VAL A 1 222 ? 21.933 23.170 32.048 1.00 33.88 222 VAL A O 1
ATOM 1756 N N . PRO A 1 223 ? 20.898 23.502 34.019 1.00 33.69 223 PRO A N 1
ATOM 1757 C CA . PRO A 1 223 ? 21.901 22.779 34.791 1.00 33.69 223 PRO A CA 1
ATOM 1758 C C . PRO A 1 223 ? 21.898 21.295 34.415 1.00 33.69 223 PRO A C 1
ATOM 1760 O O . PRO A 1 223 ? 20.845 20.666 34.322 1.00 33.69 223 PRO A O 1
ATOM 1763 N N . THR A 1 224 ? 23.084 20.722 34.227 1.00 30.47 224 THR A N 1
ATOM 1764 C CA . THR A 1 224 ? 23.286 19.286 34.015 1.00 30.47 224 THR A CA 1
ATOM 1765 C C . THR A 1 224 ? 22.652 18.498 35.173 1.00 30.47 224 THR A C 1
ATOM 1767 O O . THR A 1 224 ? 23.002 18.762 36.327 1.00 30.47 224 THR A O 1
ATOM 1770 N N . PRO A 1 225 ? 21.747 17.531 34.922 1.00 41.12 225 PRO A N 1
ATOM 1771 C CA . PRO A 1 225 ? 21.172 16.716 35.987 1.00 41.12 225 PRO A CA 1
ATOM 1772 C C . PRO A 1 225 ? 22.271 15.913 36.687 1.00 41.12 225 PRO A C 1
ATOM 1774 O O . PRO A 1 225 ? 23.071 15.243 36.032 1.00 41.12 225 PRO A O 1
ATOM 1777 N N . VAL A 1 226 ? 22.308 15.961 38.019 1.00 40.84 226 VAL A N 1
ATOM 1778 C CA . VAL A 1 226 ? 23.193 15.107 38.819 1.00 40.84 226 VAL A CA 1
ATOM 1779 C C . VAL A 1 226 ? 22.665 13.666 38.746 1.00 40.84 226 VAL A C 1
ATOM 1781 O O . VAL A 1 226 ? 21.492 13.444 39.064 1.00 40.84 226 VAL A O 1
ATOM 1784 N N . PRO A 1 227 ? 23.481 12.671 38.349 1.00 33.19 227 PRO A N 1
ATOM 1785 C CA . PRO A 1 227 ? 23.063 11.273 38.345 1.00 33.19 227 PRO A CA 1
ATOM 1786 C C . PRO A 1 227 ? 22.636 10.831 39.754 1.00 33.19 227 PRO A C 1
ATOM 1788 O O . PRO A 1 227 ? 23.435 10.884 40.685 1.00 33.19 227 PRO A O 1
ATOM 1791 N N . GLY A 1 228 ? 21.381 10.399 39.911 1.00 47.72 228 GLY A N 1
ATOM 1792 C CA . GLY A 1 228 ? 20.846 9.858 41.170 1.00 47.72 228 GLY A CA 1
ATOM 1793 C C . GLY A 1 228 ? 19.878 10.762 41.942 1.00 47.72 228 GLY A C 1
ATOM 1794 O O . GLY A 1 228 ? 19.323 10.311 42.942 1.00 47.72 228 GLY A O 1
ATOM 1795 N N . ALA A 1 229 ? 19.617 11.995 41.494 1.00 43.53 229 ALA A N 1
ATOM 1796 C CA . ALA A 1 229 ? 18.540 12.807 42.064 1.00 43.53 229 ALA A CA 1
ATOM 1797 C C . ALA A 1 229 ? 17.164 12.332 41.539 1.00 43.53 229 ALA A C 1
ATOM 1799 O O . ALA A 1 229 ? 17.028 12.123 40.329 1.00 43.53 229 ALA A O 1
ATOM 1800 N N . PRO A 1 230 ? 16.138 12.156 42.397 1.00 45.84 230 PRO A N 1
ATOM 1801 C CA . PRO A 1 230 ? 14.789 11.855 41.930 1.00 45.84 230 PRO A CA 1
ATOM 1802 C C . PRO A 1 230 ? 14.293 13.008 41.042 1.00 45.84 230 PRO A C 1
ATOM 1804 O O . PRO A 1 230 ? 14.514 14.173 41.386 1.00 45.84 230 PRO A O 1
ATOM 1807 N N . PRO A 1 231 ? 13.653 12.719 39.894 1.00 45.62 231 PRO A N 1
ATOM 1808 C CA . PRO A 1 231 ? 13.137 13.765 39.023 1.00 45.62 231 PRO A CA 1
ATOM 1809 C C . PRO A 1 231 ? 12.142 14.631 39.802 1.00 45.62 231 PRO A C 1
ATOM 1811 O O . PRO A 1 231 ? 11.274 14.120 40.509 1.00 45.62 231 PRO A O 1
ATOM 1814 N N . THR A 1 232 ? 12.283 15.951 39.697 1.00 53.31 232 THR A N 1
ATOM 1815 C CA . THR A 1 232 ? 11.333 16.911 40.270 1.00 53.31 232 THR A CA 1
ATOM 1816 C C . THR A 1 232 ? 9.927 16.658 39.717 1.00 53.31 232 THR A C 1
ATOM 1818 O O . THR A 1 232 ? 9.788 16.307 38.547 1.00 53.31 232 THR A O 1
ATOM 1821 N N . LEU A 1 233 ? 8.885 16.871 40.533 1.00 51.00 233 LEU A N 1
ATOM 1822 C CA . LEU A 1 233 ? 7.470 16.672 40.158 1.00 51.00 233 LEU A CA 1
ATOM 1823 C C . LEU A 1 233 ? 7.115 17.337 38.814 1.00 51.00 233 LEU A C 1
ATOM 1825 O O . LEU A 1 233 ? 6.494 16.712 37.962 1.00 51.00 233 LEU A O 1
ATOM 1829 N N . VAL A 1 234 ? 7.634 18.546 38.577 1.00 50.50 234 VAL A N 1
ATOM 1830 C CA . VAL A 1 234 ? 7.473 19.297 37.318 1.00 50.50 234 VAL A CA 1
ATOM 1831 C C . VAL A 1 234 ? 8.064 18.550 36.112 1.00 50.50 234 VAL A C 1
ATOM 1833 O O . VAL A 1 234 ? 7.470 18.534 35.039 1.00 50.50 234 VAL A O 1
ATOM 1836 N N . SER A 1 235 ? 9.210 17.883 36.280 1.00 56.16 235 SER A N 1
ATOM 1837 C CA . SER A 1 235 ? 9.857 17.106 35.213 1.00 56.16 235 SER A CA 1
ATOM 1838 C C . SER A 1 235 ? 9.086 15.821 34.888 1.00 56.16 235 SER A C 1
ATOM 1840 O O . SER A 1 235 ? 9.023 15.424 33.727 1.00 56.16 235 SER A O 1
ATOM 1842 N N . GLN A 1 236 ? 8.481 15.172 35.892 1.00 57.16 236 GLN A N 1
ATOM 1843 C CA . GLN A 1 236 ? 7.630 13.992 35.684 1.00 57.16 236 GLN A CA 1
ATOM 1844 C C . GLN A 1 236 ? 6.305 14.350 35.003 1.00 57.16 236 GLN A C 1
ATOM 1846 O O . GLN A 1 236 ? 5.868 13.630 34.103 1.00 57.16 236 GLN A O 1
ATOM 1851 N N . GLU A 1 237 ? 5.686 15.468 35.389 1.00 58.38 237 GLU A N 1
ATOM 1852 C CA . GLU A 1 237 ? 4.471 15.969 34.745 1.00 58.38 237 GLU A CA 1
ATOM 1853 C C . GLU A 1 237 ? 4.734 16.302 33.274 1.00 58.38 237 GLU A C 1
ATOM 1855 O O . GLU A 1 237 ? 4.021 15.790 32.410 1.00 58.38 237 GLU A O 1
ATOM 1860 N N . LEU A 1 238 ? 5.815 17.028 32.966 1.00 60.34 238 LEU A N 1
ATOM 1861 C CA . LEU A 1 238 ? 6.189 17.372 31.590 1.00 60.34 238 LEU A CA 1
ATOM 1862 C C . LEU A 1 238 ? 6.454 16.126 30.722 1.00 60.34 238 LEU A C 1
ATOM 1864 O O . LEU A 1 238 ? 5.949 16.037 29.607 1.00 60.34 238 LEU A O 1
ATOM 1868 N N . GLN A 1 239 ? 7.156 15.116 31.253 1.00 66.88 239 GLN A N 1
ATOM 1869 C CA . GLN A 1 239 ? 7.402 13.845 30.550 1.00 66.88 239 GLN A CA 1
ATOM 1870 C C . GLN A 1 239 ? 6.117 13.042 30.307 1.00 66.88 239 GLN A C 1
ATOM 1872 O O . GLN A 1 239 ? 5.932 12.459 29.238 1.00 66.88 239 GLN A O 1
ATOM 1877 N N . SER A 1 240 ? 5.207 13.007 31.285 1.00 67.12 240 SER A N 1
ATOM 1878 C CA . SER A 1 240 ? 3.904 12.347 31.128 1.00 67.12 240 SER A CA 1
ATOM 1879 C C . SER A 1 240 ? 3.025 13.064 30.096 1.00 67.12 240 SER A C 1
ATOM 1881 O O . SER A 1 240 ? 2.289 12.422 29.336 1.00 67.12 240 SER A O 1
ATOM 1883 N N . MET A 1 241 ? 3.154 14.393 30.020 1.00 68.31 241 MET A N 1
ATOM 1884 C CA . MET A 1 241 ? 2.515 15.211 29.004 1.00 68.31 241 MET A CA 1
ATOM 1885 C C . MET A 1 241 ? 3.119 14.920 27.633 1.00 68.31 241 MET A C 1
ATOM 1887 O O . MET A 1 241 ? 2.362 14.563 26.747 1.00 68.31 241 MET A O 1
ATOM 1891 N N . GLU A 1 242 ? 4.428 14.949 27.424 1.00 74.12 242 GLU A N 1
ATOM 1892 C CA . GLU A 1 242 ? 5.013 14.614 26.114 1.00 74.12 242 GLU A CA 1
ATOM 1893 C C . GLU A 1 242 ? 4.615 13.201 25.643 1.00 74.12 242 GLU A C 1
ATOM 1895 O O . GLU A 1 242 ? 4.133 13.025 24.522 1.00 74.12 242 GLU A O 1
ATOM 1900 N N . ALA A 1 243 ? 4.667 12.202 26.532 1.00 82.31 243 ALA A N 1
ATOM 1901 C CA . ALA A 1 243 ? 4.309 10.820 26.204 1.00 82.31 243 ALA A CA 1
ATOM 1902 C C . ALA A 1 243 ? 2.861 10.669 25.706 1.00 82.31 243 ALA A C 1
ATOM 1904 O O . ALA A 1 243 ? 2.597 9.959 24.737 1.00 82.31 243 ALA A O 1
ATOM 1905 N N . TRP A 1 244 ? 1.897 11.362 26.324 1.00 88.12 244 TRP A N 1
ATOM 1906 C CA . TRP A 1 244 ? 0.507 11.315 25.861 1.00 88.12 244 TRP A CA 1
ATOM 1907 C C . TRP A 1 244 ? 0.319 11.992 24.489 1.00 88.12 244 TRP A C 1
ATOM 1909 O O . TRP A 1 244 ? -0.638 11.704 23.780 1.00 88.12 244 TRP A O 1
ATOM 1919 N N . GLU A 1 245 ? 1.197 12.926 24.106 1.00 89.62 245 GLU A N 1
ATOM 1920 C CA . GLU A 1 245 ? 1.062 13.675 22.850 1.00 89.62 245 GLU A CA 1
ATOM 1921 C C . GLU A 1 245 ? 1.528 12.797 21.709 1.00 89.62 245 GLU A C 1
ATOM 1923 O O . GLU A 1 245 ? 0.809 12.630 20.727 1.00 89.62 245 GLU A O 1
ATOM 1928 N N . GLU A 1 246 ? 2.665 12.137 21.920 1.00 89.81 246 GLU A N 1
ATOM 1929 C CA . GLU A 1 246 ? 3.157 11.092 21.040 1.00 89.81 246 GLU A CA 1
ATOM 1930 C C . GLU A 1 246 ? 2.111 9.988 20.833 1.00 89.81 246 GLU A C 1
ATOM 1932 O O . GLU A 1 246 ? 1.919 9.553 19.702 1.00 89.81 246 GLU A O 1
ATOM 1937 N N . VAL A 1 247 ? 1.375 9.572 21.876 1.00 91.25 247 VAL A N 1
ATOM 1938 C CA . VAL A 1 247 ? 0.286 8.585 21.730 1.00 91.25 247 VAL A CA 1
ATOM 1939 C C . VAL A 1 247 ? -0.831 9.102 20.818 1.00 91.25 247 VAL A C 1
ATOM 1941 O O . VAL A 1 247 ? -1.312 8.357 19.964 1.00 91.25 247 VAL A O 1
ATOM 1944 N N . LEU A 1 248 ? -1.265 10.356 20.965 1.00 95.00 248 LEU A N 1
ATOM 1945 C CA . LEU A 1 248 ? -2.330 10.920 20.126 1.00 95.00 248 LEU A CA 1
ATOM 1946 C C . LEU A 1 248 ? -1.875 11.096 18.669 1.00 95.00 248 LEU A C 1
ATOM 1948 O O . LEU A 1 248 ? -2.605 10.697 17.760 1.00 95.00 248 LEU A O 1
ATOM 1952 N N . LEU A 1 249 ? -0.665 11.622 18.449 1.00 94.88 249 LEU A N 1
ATOM 1953 C CA . LEU A 1 249 ? -0.073 11.786 17.118 1.00 94.88 249 LEU A CA 1
ATOM 1954 C C . LEU A 1 249 ? 0.176 10.438 16.435 1.00 94.88 249 LEU A C 1
ATOM 1956 O O . LEU A 1 249 ? -0.137 10.294 15.256 1.00 94.88 249 LEU A O 1
ATOM 1960 N N . ASP A 1 250 ? 0.660 9.426 17.164 1.00 93.12 250 ASP A N 1
ATOM 1961 C CA . ASP A 1 250 ? 0.826 8.072 16.628 1.00 93.12 250 ASP A CA 1
ATOM 1962 C C . ASP A 1 250 ? -0.516 7.502 16.157 1.00 93.12 250 ASP A C 1
ATOM 1964 O O . ASP A 1 250 ? -0.629 6.986 15.045 1.00 93.12 250 ASP A O 1
ATOM 1968 N N . ASN A 1 251 ? -1.571 7.631 16.964 1.00 95.06 251 ASN A N 1
ATOM 1969 C CA . ASN A 1 251 ? -2.885 7.116 16.589 1.00 95.06 251 ASN A CA 1
ATOM 1970 C C . ASN A 1 251 ? -3.512 7.894 15.420 1.00 95.06 251 ASN A C 1
ATOM 1972 O O . ASN A 1 251 ? -4.089 7.261 14.533 1.00 95.06 251 ASN A O 1
ATOM 1976 N N . LEU A 1 252 ? -3.347 9.221 15.354 1.00 96.50 252 LEU A N 1
ATOM 1977 C CA . LEU A 1 252 ? -3.743 10.022 14.189 1.00 96.50 252 LEU A CA 1
ATOM 1978 C C . LEU A 1 252 ? -2.999 9.586 12.925 1.00 96.50 252 LEU A C 1
ATOM 1980 O O . LEU A 1 252 ? -3.632 9.314 11.906 1.00 96.50 252 LEU A O 1
ATOM 1984 N N . LEU A 1 253 ? -1.677 9.437 13.002 1.00 95.31 253 LEU A N 1
ATOM 1985 C CA . LEU A 1 253 ? -0.849 8.981 11.889 1.00 95.31 253 LEU A CA 1
ATOM 1986 C C . LEU A 1 253 ? -1.282 7.599 11.382 1.00 95.31 253 LEU A C 1
ATOM 1988 O O . LEU A 1 253 ? -1.272 7.359 10.179 1.00 95.31 253 LEU A O 1
ATOM 1992 N N . ASN A 1 254 ? -1.740 6.710 12.267 1.00 94.62 254 ASN A N 1
ATOM 1993 C CA . ASN A 1 254 ? -2.212 5.379 11.882 1.00 94.62 254 ASN A CA 1
ATOM 1994 C C . ASN A 1 254 ? -3.471 5.384 11.005 1.00 94.62 254 ASN A C 1
ATOM 1996 O O . ASN A 1 254 ? -3.699 4.409 10.296 1.00 94.62 254 ASN A O 1
ATOM 2000 N N . PHE A 1 255 ? -4.241 6.477 10.937 1.00 95.44 255 PHE A N 1
ATOM 2001 C CA . PHE A 1 255 ? -5.275 6.596 9.902 1.00 95.44 255 PHE A CA 1
ATOM 2002 C C . PHE A 1 255 ? -4.674 6.531 8.488 1.00 95.44 255 PHE A C 1
ATOM 2004 O O . PHE A 1 255 ? -5.314 6.008 7.576 1.00 95.44 255 PHE A O 1
ATOM 2011 N N . ALA A 1 256 ? -3.420 6.960 8.303 1.00 93.69 256 ALA A N 1
ATOM 2012 C CA . ALA A 1 256 ? -2.693 6.820 7.043 1.00 93.69 256 ALA A CA 1
ATOM 2013 C C . ALA A 1 256 ? -2.307 5.365 6.704 1.00 93.69 256 ALA A C 1
ATOM 2015 O O . ALA A 1 256 ? -1.676 5.136 5.678 1.00 93.69 256 ALA A O 1
ATOM 2016 N N . ALA A 1 257 ? -2.691 4.366 7.510 1.00 90.12 257 ALA A N 1
ATOM 2017 C CA . ALA A 1 257 ? -2.616 2.958 7.115 1.00 90.12 257 ALA A CA 1
ATOM 2018 C C . ALA A 1 257 ? -3.572 2.622 5.953 1.00 90.12 257 ALA A C 1
ATOM 2020 O O . ALA A 1 257 ? -3.360 1.636 5.249 1.00 90.12 257 ALA A O 1
ATOM 2021 N N . THR A 1 258 ? -4.596 3.452 5.716 1.00 85.62 258 THR A N 1
ATOM 2022 C CA . THR A 1 258 ? -5.516 3.317 4.578 1.00 85.62 258 THR A CA 1
ATOM 2023 C C . THR A 1 258 ? -5.593 4.625 3.775 1.00 85.62 258 THR A C 1
ATOM 2025 O O . THR A 1 258 ? -5.496 5.708 4.361 1.00 85.62 258 THR A O 1
ATOM 2028 N N . PRO A 1 259 ? -5.846 4.579 2.450 1.00 81.25 259 PRO A N 1
ATOM 2029 C CA . PRO A 1 259 ? -5.972 5.796 1.641 1.00 81.25 259 PRO A CA 1
ATOM 2030 C C . PRO A 1 259 ? -7.097 6.721 2.118 1.00 81.25 259 PRO A C 1
ATOM 2032 O O . PRO A 1 259 ? -6.944 7.940 2.166 1.00 81.25 259 PRO A O 1
ATOM 2035 N N . LYS A 1 260 ? -8.247 6.150 2.511 1.00 84.44 260 LYS A N 1
ATOM 2036 C CA . LYS A 1 260 ? -9.377 6.940 3.018 1.00 84.44 260 LYS A CA 1
ATOM 2037 C C . LYS A 1 260 ? -9.057 7.558 4.377 1.00 84.44 260 LYS A C 1
ATOM 2039 O O . LYS A 1 260 ? -9.435 8.702 4.605 1.00 84.44 260 LYS A O 1
ATOM 2044 N N . GLY A 1 261 ? -8.363 6.832 5.251 1.00 90.44 261 GLY A N 1
ATOM 2045 C CA . GLY A 1 261 ? -7.959 7.346 6.553 1.00 90.44 261 GLY A CA 1
ATOM 2046 C C . GLY A 1 261 ? -6.935 8.477 6.445 1.00 90.44 261 GLY A C 1
ATOM 2047 O O . GLY A 1 261 ? -7.073 9.458 7.168 1.00 90.44 261 GLY A O 1
ATOM 2048 N N . LEU A 1 262 ? -6.000 8.436 5.487 1.00 90.81 262 LEU A N 1
ATOM 2049 C CA . LEU A 1 262 ? -5.102 9.569 5.217 1.00 90.81 262 LEU A CA 1
ATOM 2050 C C . LEU A 1 262 ? -5.875 10.861 4.911 1.00 90.81 262 LEU A C 1
ATOM 2052 O O . LEU A 1 262 ? -5.512 11.925 5.404 1.00 90.81 262 LEU A O 1
ATOM 2056 N N . LEU A 1 263 ? -6.958 10.778 4.136 1.00 84.81 263 LEU A N 1
ATOM 2057 C CA . LEU A 1 263 ? -7.791 11.950 3.858 1.00 84.81 263 LEU A CA 1
ATOM 2058 C C . LEU A 1 263 ? -8.495 12.464 5.114 1.00 84.81 263 LEU A C 1
ATOM 2060 O O . LEU A 1 263 ? -8.573 13.672 5.310 1.00 84.81 263 LEU A O 1
ATOM 2064 N N . LEU A 1 264 ? -8.983 11.565 5.973 1.00 90.06 264 LEU A N 1
ATOM 2065 C CA . LEU A 1 264 ? -9.564 11.951 7.262 1.00 90.06 264 LEU A CA 1
ATOM 2066 C C . LEU A 1 264 ? -8.516 12.634 8.150 1.00 90.06 264 LEU A C 1
ATOM 2068 O O . LEU A 1 264 ? -8.797 13.668 8.740 1.00 90.06 264 LEU A O 1
ATOM 2072 N N . LEU A 1 265 ? -7.284 12.117 8.186 1.00 94.19 265 LEU A N 1
ATOM 2073 C CA . LEU A 1 265 ? -6.163 12.757 8.878 1.00 94.19 265 LEU A CA 1
ATOM 2074 C C . LEU A 1 265 ? -5.883 14.158 8.316 1.00 94.19 265 LEU A C 1
ATOM 2076 O O . LEU A 1 265 ? -5.729 15.104 9.080 1.00 94.19 265 LEU A O 1
ATOM 2080 N N . GLN A 1 266 ? -5.861 14.323 6.994 1.00 87.94 266 GLN A N 1
ATOM 2081 C CA . GLN A 1 266 ? -5.675 15.632 6.361 1.00 87.94 266 GLN A CA 1
ATOM 2082 C C . GLN A 1 266 ? -6.793 16.619 6.710 1.00 87.94 266 GLN A C 1
ATOM 2084 O O . GLN A 1 266 ? -6.503 17.788 6.949 1.00 87.94 266 GLN A O 1
ATOM 2089 N N . GLN A 1 267 ? -8.042 16.156 6.806 1.00 89.00 267 GLN A N 1
ATOM 2090 C CA . GLN A 1 267 ? -9.179 16.984 7.226 1.00 89.00 267 GLN A CA 1
ATOM 2091 C C . GLN A 1 267 ? -9.014 17.528 8.649 1.00 89.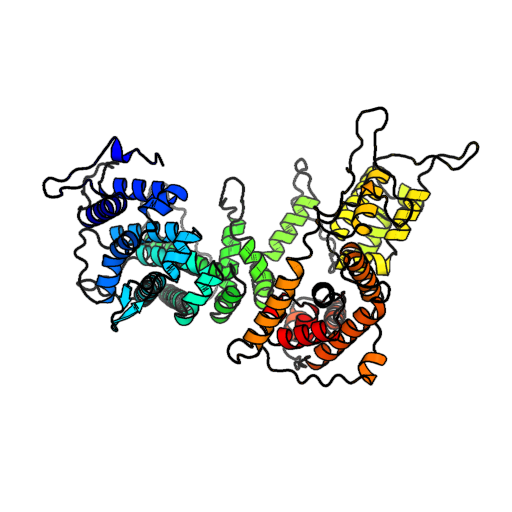00 267 GLN A C 1
ATOM 2093 O O . GLN A 1 267 ? -9.421 18.656 8.914 1.00 89.00 267 GLN A O 1
ATOM 2098 N N . THR A 1 268 ? -8.322 16.794 9.527 1.00 92.56 268 THR A N 1
ATOM 2099 C CA . THR A 1 268 ? -7.989 17.302 10.865 1.00 92.56 268 THR A CA 1
ATOM 2100 C C . THR A 1 268 ? -6.940 18.422 10.845 1.00 92.56 268 THR A C 1
ATOM 2102 O O . THR A 1 268 ? -6.749 19.108 11.846 1.00 92.56 268 THR A O 1
ATOM 2105 N N . GLY A 1 269 ? -6.196 18.604 9.753 1.00 89.50 269 GLY A N 1
ATOM 2106 C CA . GLY A 1 269 ? -5.092 19.563 9.682 1.00 89.50 269 GLY A CA 1
ATOM 2107 C C . GLY A 1 269 ? -3.832 19.175 10.471 1.00 89.50 269 GLY A C 1
ATOM 2108 O O . GLY A 1 269 ? -2.853 19.904 10.394 1.00 89.50 269 GLY A O 1
ATOM 2109 N N . ALA A 1 270 ? -3.807 18.030 11.166 1.00 93.38 270 ALA A N 1
ATOM 2110 C CA . ALA A 1 270 ? -2.676 17.578 11.993 1.00 93.38 270 ALA A CA 1
ATOM 2111 C C . ALA A 1 270 ? -1.571 16.827 11.211 1.00 93.38 270 ALA A C 1
ATOM 2113 O O . ALA A 1 270 ? -0.742 16.121 11.793 1.00 93.38 270 ALA A O 1
ATOM 2114 N N . ILE A 1 271 ? -1.593 16.886 9.872 1.00 91.81 271 ILE A N 1
ATOM 2115 C CA . ILE A 1 271 ? -0.703 16.090 9.010 1.00 91.81 271 ILE A CA 1
ATOM 2116 C C . ILE A 1 271 ? 0.772 16.467 9.196 1.00 91.81 271 ILE A C 1
ATOM 2118 O O . ILE A 1 271 ? 1.626 15.583 9.210 1.00 91.81 271 ILE A O 1
ATOM 2122 N N . ASN A 1 272 ? 1.076 17.752 9.389 1.00 90.94 272 ASN A N 1
ATOM 2123 C CA . ASN A 1 272 ? 2.450 18.232 9.544 1.00 90.94 272 ASN A CA 1
ATOM 2124 C C . ASN A 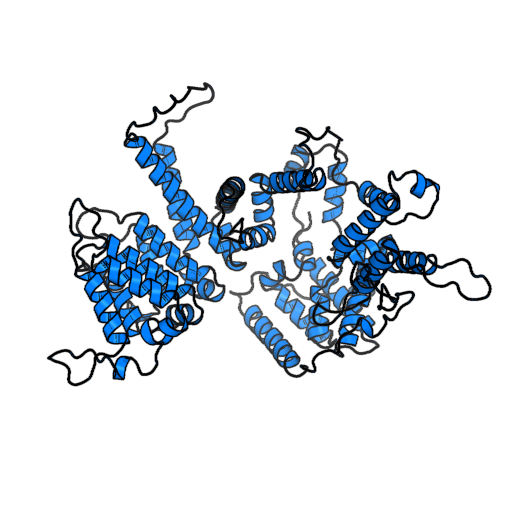1 272 ? 3.066 17.728 10.852 1.00 90.94 272 ASN A C 1
ATOM 2126 O O . ASN A 1 272 ? 4.206 17.265 10.875 1.00 90.94 272 ASN A O 1
ATOM 2130 N N . GLU A 1 273 ? 2.295 17.761 11.933 1.00 94.69 273 GLU A N 1
ATOM 2131 C CA . GLU A 1 273 ? 2.693 17.324 13.265 1.00 94.69 273 GLU A CA 1
ATOM 2132 C C . GLU A 1 273 ? 2.833 15.802 13.317 1.00 94.69 273 GLU A C 1
ATOM 2134 O O . GLU A 1 273 ? 3.825 15.293 13.838 1.00 94.69 273 GLU A O 1
ATOM 2139 N N . CYS A 1 274 ? 1.917 15.065 12.680 1.00 95.25 274 CYS A N 1
ATOM 2140 C CA . CYS A 1 274 ? 2.015 13.609 12.550 1.00 95.25 274 CYS A CA 1
ATOM 2141 C C . CYS A 1 274 ? 3.251 13.178 11.744 1.00 95.25 274 CYS A C 1
ATOM 2143 O O . CYS A 1 274 ? 3.950 12.241 12.133 1.00 95.25 274 CYS A O 1
ATOM 2145 N N . VAL A 1 275 ? 3.557 13.862 10.636 1.00 93.38 275 VAL A N 1
ATOM 2146 C CA . VAL A 1 275 ? 4.749 13.566 9.825 1.00 93.38 275 VAL A CA 1
ATOM 2147 C C . VAL A 1 275 ? 6.035 13.963 10.553 1.00 93.38 275 VAL A C 1
ATOM 2149 O O . VAL A 1 275 ? 7.021 13.230 10.500 1.00 93.38 275 VAL A O 1
ATOM 2152 N N . THR A 1 276 ? 6.021 15.062 11.305 1.00 92.62 276 THR A N 1
ATOM 2153 C CA . THR A 1 276 ? 7.155 15.466 12.152 1.00 92.62 276 THR A CA 1
ATOM 2154 C C . THR A 1 276 ? 7.407 14.446 13.264 1.00 92.62 276 THR A C 1
ATOM 2156 O O . THR A 1 276 ? 8.549 14.036 13.484 1.00 92.62 276 THR A O 1
ATOM 2159 N N . TYR A 1 277 ? 6.349 13.957 13.916 1.00 91.62 277 TYR A N 1
ATOM 2160 C CA . TYR A 1 277 ? 6.429 12.856 14.878 1.00 91.62 277 TYR A CA 1
ATOM 2161 C C . TYR A 1 277 ? 7.025 11.590 14.240 1.00 91.62 277 TYR A C 1
ATOM 2163 O O . TYR A 1 277 ? 7.972 11.001 14.770 1.00 91.62 277 TYR A O 1
ATOM 2171 N N . MET A 1 278 ? 6.533 11.209 13.059 1.00 91.56 278 MET A N 1
ATOM 2172 C CA . MET A 1 278 ? 7.051 10.078 12.287 1.00 91.56 278 MET A CA 1
ATOM 2173 C C . MET A 1 278 ? 8.546 10.229 11.967 1.00 91.56 278 MET A C 1
ATOM 2175 O O . MET A 1 278 ? 9.311 9.273 12.113 1.00 91.56 278 MET A O 1
ATOM 2179 N N . PHE A 1 279 ? 8.985 11.428 11.574 1.00 88.94 279 PHE A N 1
ATOM 2180 C CA . PHE A 1 279 ? 10.390 11.730 11.301 1.00 88.94 279 PHE A CA 1
ATOM 2181 C C . PHE A 1 279 ? 11.265 11.671 12.564 1.00 88.94 279 PHE A C 1
ATOM 2183 O O . PHE A 1 279 ? 12.351 11.086 12.548 1.00 88.94 279 PHE A O 1
ATOM 2190 N N . SER A 1 280 ? 10.778 12.182 13.697 1.00 88.44 280 SER A N 1
ATOM 2191 C CA . SER A 1 280 ? 11.451 12.048 15.000 1.00 88.44 280 SER A CA 1
ATOM 2192 C C . SER A 1 280 ? 11.655 10.575 15.385 1.00 88.44 280 SER A C 1
ATOM 2194 O O . SER A 1 280 ? 12.718 10.177 15.863 1.00 88.44 280 SER A O 1
ATOM 2196 N N . ARG A 1 281 ? 10.672 9.711 15.101 1.00 84.12 281 ARG A N 1
ATOM 2197 C CA . ARG A 1 281 ? 10.781 8.257 15.318 1.00 84.12 281 ARG A CA 1
ATOM 2198 C C . ARG A 1 281 ? 11.783 7.601 14.360 1.00 84.12 281 ARG A C 1
ATOM 2200 O O . ARG A 1 281 ? 12.543 6.734 14.794 1.00 84.12 281 ARG A O 1
ATOM 2207 N N . PHE A 1 282 ? 11.810 8.027 13.094 1.00 81.25 282 PHE A N 1
ATOM 2208 C CA . PHE A 1 282 ? 12.769 7.566 12.080 1.00 81.25 282 PHE A CA 1
ATOM 2209 C C . PHE A 1 282 ? 14.218 7.848 12.502 1.00 81.25 282 PHE A C 1
ATOM 2211 O O . PHE A 1 282 ? 15.043 6.936 12.558 1.00 81.25 282 PHE A O 1
ATOM 2218 N N . THR A 1 283 ? 14.513 9.094 12.880 1.00 79.75 283 THR A N 1
ATOM 2219 C CA . THR A 1 283 ? 15.865 9.539 13.270 1.00 79.75 283 THR A CA 1
ATOM 2220 C C . THR A 1 283 ? 16.378 8.859 14.539 1.00 79.75 283 THR A C 1
ATOM 2222 O O . THR A 1 283 ? 17.561 8.531 14.627 1.00 79.75 283 THR A O 1
ATOM 2225 N N . LYS A 1 284 ? 15.490 8.548 15.494 1.00 80.00 284 LYS A N 1
ATOM 2226 C CA . LYS A 1 284 ? 15.820 7.776 16.706 1.00 80.00 284 LYS A CA 1
ATOM 2227 C C . LYS A 1 284 ? 16.149 6.295 16.427 1.00 80.00 284 LYS A C 1
ATOM 2229 O O . LYS A 1 284 ? 16.507 5.583 17.362 1.00 80.00 284 LYS A O 1
ATOM 2234 N N . LYS A 1 285 ? 16.044 5.821 15.172 1.00 65.19 285 LYS A N 1
ATOM 2235 C CA . LYS A 1 285 ? 16.326 4.434 14.732 1.00 65.19 285 LYS A CA 1
ATOM 2236 C C . LYS A 1 285 ? 15.670 3.370 15.619 1.00 65.19 285 LYS A C 1
ATOM 2238 O O . LYS A 1 285 ? 16.259 2.324 15.891 1.00 65.19 285 LYS A O 1
ATOM 2243 N N . LEU A 1 286 ? 14.456 3.645 16.097 1.00 58.19 286 LEU A N 1
ATOM 2244 C CA . LEU A 1 286 ? 13.741 2.748 16.999 1.00 58.19 286 LEU A CA 1
ATOM 2245 C C . LEU A 1 286 ? 13.354 1.473 16.241 1.00 58.19 286 LEU A C 1
ATOM 2247 O O . LEU A 1 286 ? 12.434 1.473 15.426 1.00 58.19 286 LEU A O 1
ATOM 2251 N N . GLN A 1 287 ? 14.089 0.391 16.506 1.00 51.25 287 GLN A N 1
ATOM 2252 C CA . GLN A 1 287 ? 13.849 -0.922 15.919 1.00 51.25 287 GLN A CA 1
ATOM 2253 C C . GLN A 1 287 ? 12.469 -1.434 16.349 1.00 51.25 287 GLN A C 1
ATOM 2255 O O . GLN A 1 287 ? 12.213 -1.614 17.538 1.00 51.25 287 GLN A O 1
ATOM 2260 N N . VAL A 1 288 ? 11.587 -1.679 15.379 1.00 53.91 288 VAL A N 1
ATOM 2261 C CA . VAL A 1 288 ? 10.210 -2.130 15.642 1.00 53.91 288 VAL A CA 1
ATOM 2262 C C . VAL A 1 288 ? 10.137 -3.658 15.700 1.00 53.91 288 VAL A C 1
ATOM 2264 O O . VAL A 1 288 ? 9.349 -4.215 16.459 1.00 53.91 288 VAL A O 1
ATOM 2267 N N . SER A 1 289 ? 11.009 -4.360 14.967 1.00 52.38 289 SER A N 1
ATOM 2268 C CA . SER A 1 289 ? 11.168 -5.816 15.071 1.00 52.38 289 SER A CA 1
ATOM 2269 C C . SER A 1 289 ? 12.577 -6.278 14.678 1.00 52.38 289 SER A C 1
ATOM 2271 O O . SER A 1 289 ? 13.399 -5.498 14.195 1.00 52.38 289 SER A O 1
ATOM 2273 N N . ARG A 1 290 ? 12.874 -7.579 14.830 1.00 35.09 290 ARG A N 1
ATOM 2274 C CA . ARG A 1 290 ? 14.167 -8.171 14.420 1.00 35.09 290 ARG A CA 1
ATOM 2275 C C . ARG A 1 290 ? 14.525 -7.910 12.947 1.00 35.09 290 ARG A C 1
ATOM 2277 O O . ARG A 1 290 ? 15.710 -7.878 12.638 1.00 35.09 290 ARG A O 1
ATOM 2284 N N . CYS A 1 291 ? 13.533 -7.712 12.073 1.00 32.00 291 CYS A N 1
ATOM 2285 C CA . CYS A 1 291 ? 13.733 -7.512 10.630 1.00 32.00 291 CYS A CA 1
ATOM 2286 C C . CYS A 1 291 ? 13.231 -6.151 10.110 1.00 32.00 291 CYS A C 1
ATOM 2288 O O . CYS A 1 291 ? 13.557 -5.782 8.986 1.00 32.00 291 CYS A O 1
ATOM 2290 N N . GLU A 1 292 ? 12.478 -5.389 10.909 1.00 44.44 292 GLU A N 1
ATOM 2291 C CA . GLU A 1 292 ? 11.889 -4.110 10.507 1.00 44.44 292 GLU A CA 1
ATOM 2292 C C . GLU A 1 292 ? 12.504 -2.960 11.309 1.00 44.44 292 GLU A C 1
ATOM 2294 O O . GLU A 1 292 ? 12.295 -2.813 12.518 1.00 44.44 292 GLU A O 1
ATOM 2299 N N . LYS A 1 293 ? 13.301 -2.141 10.616 1.00 51.38 293 LYS A N 1
ATOM 2300 C CA . LYS A 1 293 ? 13.977 -0.979 11.207 1.00 51.38 293 LYS A CA 1
ATOM 2301 C C . LYS A 1 293 ? 13.043 0.221 11.399 1.00 51.38 293 LYS A C 1
ATOM 2303 O O . LYS A 1 293 ? 13.374 1.094 12.189 1.00 51.38 293 LYS A O 1
ATOM 2308 N N . PHE A 1 294 ? 11.908 0.271 10.690 1.00 62.97 294 PHE A N 1
ATOM 2309 C CA . PHE A 1 294 ? 10.993 1.413 10.689 1.00 62.97 294 PHE A CA 1
ATOM 2310 C C . PHE A 1 294 ? 9.538 0.986 10.426 1.00 62.97 294 PHE A C 1
ATOM 2312 O O . PHE A 1 294 ? 9.170 0.689 9.295 1.00 62.97 294 PHE A O 1
ATOM 2319 N N . GLY A 1 295 ? 8.703 0.988 11.469 1.00 66.69 295 GLY A N 1
ATOM 2320 C CA . GLY A 1 295 ? 7.324 0.467 11.435 1.00 66.69 295 GLY A CA 1
ATOM 2321 C C . GLY A 1 295 ? 6.266 1.373 10.791 1.00 66.69 295 GLY A C 1
ATOM 2322 O O . GLY A 1 295 ? 5.077 1.125 10.965 1.00 66.69 295 GLY A O 1
ATOM 2323 N N . TYR A 1 296 ? 6.670 2.434 10.081 1.00 80.69 296 TYR A N 1
ATOM 2324 C CA . TYR A 1 296 ? 5.757 3.374 9.409 1.00 80.69 296 TYR A CA 1
ATOM 2325 C C . TYR A 1 296 ? 5.880 3.351 7.877 1.00 80.69 296 TYR A C 1
ATOM 2327 O O . TYR A 1 296 ? 5.356 4.241 7.214 1.00 80.69 296 TYR A O 1
ATOM 2335 N N . GLY A 1 297 ? 6.548 2.353 7.282 1.00 79.62 297 GLY A N 1
ATOM 2336 C CA . GLY A 1 297 ? 6.798 2.315 5.831 1.00 79.62 297 GLY A CA 1
ATOM 2337 C C . GLY A 1 297 ? 5.531 2.445 4.970 1.00 79.62 297 GLY A C 1
ATOM 2338 O O . GLY A 1 297 ? 5.506 3.215 4.007 1.00 79.62 297 GLY A O 1
ATOM 2339 N N . VAL A 1 298 ? 4.446 1.765 5.363 1.00 81.56 298 VAL A N 1
ATOM 2340 C CA . VAL A 1 298 ? 3.138 1.889 4.694 1.00 81.56 298 VAL A CA 1
ATOM 2341 C C . VAL A 1 298 ? 2.603 3.318 4.798 1.00 81.56 298 VAL A C 1
ATOM 2343 O O . VAL A 1 298 ? 2.199 3.889 3.790 1.00 81.56 298 VAL A O 1
ATOM 2346 N N . MET A 1 299 ? 2.652 3.928 5.984 1.00 88.38 299 MET A N 1
ATOM 2347 C CA . MET A 1 299 ? 2.128 5.279 6.213 1.00 88.38 299 MET A CA 1
ATOM 2348 C C . MET A 1 299 ? 2.939 6.340 5.470 1.00 88.38 299 MET A C 1
ATOM 2350 O O . MET A 1 299 ? 2.337 7.211 4.856 1.00 88.38 299 MET A O 1
ATOM 2354 N N . VAL A 1 300 ? 4.276 6.241 5.434 1.00 85.38 300 VAL A N 1
ATOM 2355 C CA . VAL A 1 300 ? 5.118 7.132 4.610 1.00 85.38 300 VAL A CA 1
ATOM 2356 C C . VAL A 1 300 ? 4.707 7.053 3.145 1.00 85.38 300 VAL A C 1
ATOM 2358 O O . VAL A 1 300 ? 4.545 8.086 2.505 1.00 85.38 300 VAL A O 1
ATOM 2361 N N . THR A 1 301 ? 4.499 5.839 2.629 1.00 79.50 301 THR A N 1
ATOM 2362 C CA . THR A 1 301 ? 4.090 5.627 1.233 1.00 79.50 301 THR A CA 1
ATOM 2363 C C . THR A 1 301 ? 2.731 6.267 0.951 1.00 79.50 301 THR A C 1
ATOM 2365 O O . THR A 1 301 ? 2.568 6.943 -0.060 1.00 79.50 301 THR A O 1
ATOM 2368 N N . GLN A 1 302 ? 1.765 6.104 1.860 1.00 82.19 302 GLN A N 1
ATOM 2369 C CA . GLN A 1 302 ? 0.443 6.719 1.727 1.00 82.19 302 GLN A CA 1
ATOM 2370 C C . GLN A 1 302 ? 0.525 8.247 1.810 1.00 82.19 302 GLN A C 1
ATOM 2372 O O . GLN A 1 302 ? -0.007 8.932 0.943 1.00 82.19 302 GLN A O 1
ATOM 2377 N N . VAL A 1 303 ? 1.233 8.798 2.801 1.00 84.38 303 VAL A N 1
ATOM 2378 C CA . VAL A 1 303 ? 1.448 10.247 2.948 1.00 84.38 303 VAL A CA 1
ATOM 2379 C C . VAL A 1 303 ? 2.080 10.823 1.675 1.00 84.38 303 VAL A C 1
ATOM 2381 O O . VAL A 1 303 ? 1.567 11.799 1.125 1.00 84.38 303 VAL A O 1
ATOM 2384 N N . ALA A 1 304 ? 3.122 10.173 1.148 1.00 79.44 304 ALA A N 1
ATOM 2385 C CA . ALA A 1 304 ? 3.803 10.564 -0.084 1.00 79.44 304 ALA A CA 1
ATOM 2386 C C . ALA A 1 304 ? 2.916 10.485 -1.343 1.00 79.44 304 ALA A C 1
ATOM 2388 O O . ALA A 1 304 ? 3.225 11.116 -2.349 1.00 79.44 304 ALA A O 1
ATOM 2389 N N . ALA A 1 305 ? 1.795 9.759 -1.301 1.00 73.25 305 ALA A N 1
ATOM 2390 C CA . ALA A 1 305 ? 0.856 9.665 -2.417 1.00 73.25 305 ALA A CA 1
ATOM 2391 C C . ALA A 1 305 ? -0.065 10.895 -2.558 1.00 73.25 305 ALA A C 1
ATOM 2393 O O . ALA A 1 305 ? -0.909 10.933 -3.451 1.00 73.25 305 ALA A O 1
ATOM 2394 N N . THR A 1 306 ? 0.060 11.902 -1.685 1.00 67.94 306 THR A N 1
ATOM 2395 C CA . THR A 1 306 ? -0.766 13.119 -1.722 1.00 67.94 306 THR A CA 1
ATOM 2396 C C . THR A 1 306 ? 0.093 14.377 -1.691 1.00 67.94 306 THR A C 1
ATOM 2398 O O . THR A 1 306 ? 1.111 14.421 -1.002 1.00 67.94 306 THR A O 1
ATOM 2401 N N . ALA A 1 307 ? -0.341 15.438 -2.380 1.00 71.75 307 ALA A N 1
ATOM 2402 C CA . ALA A 1 307 ? 0.391 16.705 -2.395 1.00 71.75 307 ALA A CA 1
ATOM 2403 C C . ALA A 1 307 ? 0.603 17.301 -0.983 1.00 71.75 307 ALA A C 1
ATOM 2405 O O . ALA A 1 307 ? 1.750 17.605 -0.656 1.00 71.75 307 ALA A O 1
ATOM 2406 N N . PRO A 1 308 ? -0.413 17.388 -0.091 1.00 73.06 308 PRO A N 1
ATOM 2407 C CA . PRO A 1 308 ? -0.193 17.879 1.272 1.00 73.06 308 PRO A CA 1
ATOM 2408 C C . PRO A 1 308 ? 0.768 16.998 2.080 1.00 73.06 308 PRO A C 1
ATOM 2410 O O . PRO A 1 308 ? 1.526 17.503 2.902 1.00 73.06 308 PRO A O 1
ATOM 2413 N N . GLY A 1 309 ? 0.763 15.683 1.843 1.00 76.19 309 GLY A N 1
ATOM 2414 C CA . GLY A 1 309 ? 1.663 14.764 2.529 1.00 76.19 309 GLY A CA 1
ATOM 2415 C C . GLY A 1 309 ? 3.116 14.870 2.058 1.00 76.19 309 GLY A C 1
ATOM 2416 O O . GLY A 1 309 ? 4.016 14.859 2.893 1.00 76.19 309 GLY A O 1
ATOM 2417 N N . ILE A 1 310 ? 3.365 15.058 0.756 1.00 77.00 310 ILE A N 1
ATOM 2418 C CA . ILE A 1 310 ? 4.711 15.362 0.237 1.00 77.00 310 ILE A CA 1
ATOM 2419 C C . ILE A 1 310 ? 5.233 16.683 0.798 1.00 77.00 310 ILE A C 1
ATOM 2421 O O . ILE A 1 310 ? 6.381 16.739 1.235 1.00 77.00 310 ILE A O 1
ATOM 2425 N N . VAL A 1 311 ? 4.389 17.718 0.852 1.00 76.06 311 VAL A N 1
ATOM 2426 C CA . VAL A 1 311 ? 4.759 18.999 1.468 1.00 76.06 311 VAL A CA 1
ATOM 2427 C C . VAL A 1 311 ? 5.154 18.797 2.935 1.00 76.06 311 VAL A C 1
ATOM 2429 O O . VAL A 1 311 ? 6.215 19.269 3.335 1.00 76.06 311 VAL A O 1
ATOM 2432 N N . ALA A 1 312 ? 4.382 18.025 3.707 1.00 78.56 312 ALA A N 1
ATOM 2433 C CA . ALA A 1 312 ? 4.701 17.703 5.101 1.00 78.56 312 ALA A CA 1
ATOM 2434 C C . ALA A 1 312 ? 6.012 16.895 5.256 1.00 78.56 312 ALA A C 1
ATOM 2436 O O . ALA A 1 312 ? 6.808 17.124 6.173 1.00 78.56 312 ALA A O 1
ATOM 2437 N N . LEU A 1 313 ? 6.276 15.942 4.354 1.00 80.06 313 LEU A N 1
ATOM 2438 C CA . LEU A 1 313 ? 7.521 15.158 4.333 1.00 80.06 313 LEU A CA 1
ATOM 2439 C C . LEU A 1 313 ? 8.738 16.025 3.991 1.00 80.06 313 LEU A C 1
ATOM 2441 O O . LEU A 1 313 ? 9.821 15.826 4.544 1.00 80.06 313 LEU A O 1
ATOM 2445 N N . GLN A 1 314 ? 8.573 16.995 3.095 1.00 75.31 314 GLN A N 1
ATOM 2446 C CA . GLN A 1 314 ? 9.622 17.950 2.766 1.00 75.31 314 GLN A CA 1
ATOM 2447 C C . GLN A 1 314 ? 9.873 18.909 3.936 1.00 75.31 314 GLN A C 1
ATOM 2449 O O . GLN A 1 314 ? 11.017 19.061 4.358 1.00 75.31 314 GLN A O 1
ATOM 2454 N N . SER A 1 315 ? 8.819 19.516 4.492 1.00 81.19 315 SER A N 1
ATOM 2455 C CA . SER A 1 315 ? 8.931 20.519 5.559 1.00 81.19 315 SER A CA 1
ATOM 2456 C C . SER A 1 315 ? 9.461 19.949 6.874 1.00 81.19 315 SER A C 1
ATOM 2458 O O . SER A 1 315 ? 10.083 20.674 7.642 1.00 81.19 315 SER A O 1
ATOM 2460 N N . SER A 1 316 ? 9.241 18.658 7.135 1.00 86.38 316 SER A N 1
ATOM 2461 C CA . SER A 1 316 ? 9.793 17.972 8.312 1.00 86.38 316 SER A CA 1
ATOM 2462 C C . SER A 1 316 ? 11.293 17.671 8.207 1.00 86.38 316 SER A C 1
ATOM 2464 O O . SER A 1 316 ? 11.902 17.327 9.214 1.00 86.38 316 SER A O 1
ATOM 2466 N N . GLY A 1 317 ? 11.903 17.777 7.019 1.00 80.75 317 GLY A N 1
ATOM 2467 C CA . GLY A 1 317 ? 13.292 17.364 6.776 1.00 80.75 317 GLY A CA 1
ATOM 2468 C C . GLY A 1 317 ? 13.464 15.863 6.497 1.00 80.75 317 GLY A C 1
ATOM 2469 O O . GLY A 1 317 ? 14.592 15.394 6.319 1.00 80.75 317 GLY A O 1
ATOM 2470 N N . PHE A 1 318 ? 12.364 15.105 6.399 1.00 80.75 318 PHE A N 1
ATOM 2471 C CA . PHE A 1 318 ? 12.384 13.665 6.122 1.00 80.75 318 PHE A CA 1
ATOM 2472 C C . PHE A 1 318 ? 13.008 13.366 4.752 1.00 80.75 318 PHE A C 1
ATOM 2474 O O . PHE A 1 318 ? 13.930 12.556 4.650 1.00 80.75 318 PHE A O 1
ATOM 2481 N N . VAL A 1 319 ? 12.558 14.069 3.704 1.00 74.94 319 VAL A N 1
ATOM 2482 C CA . VAL A 1 319 ? 13.085 13.909 2.334 1.00 74.94 319 VAL A CA 1
ATOM 2483 C C . VAL A 1 319 ? 14.569 14.265 2.272 1.00 74.94 319 VAL A C 1
ATOM 2485 O O . VAL A 1 319 ? 15.362 13.490 1.742 1.00 74.94 319 VAL A O 1
ATOM 2488 N N . GLN A 1 320 ? 14.958 15.400 2.864 1.00 74.25 320 GLN A N 1
ATOM 2489 C CA . GLN A 1 320 ? 16.355 15.837 2.913 1.00 74.25 320 GLN A CA 1
ATOM 2490 C C . GLN A 1 320 ? 17.247 14.778 3.572 1.00 74.25 320 GLN A C 1
ATOM 2492 O O . GLN A 1 320 ? 18.305 14.446 3.044 1.00 74.25 320 GLN A O 1
ATOM 2497 N N . THR A 1 321 ? 16.796 14.201 4.687 1.00 75.19 321 THR A N 1
ATOM 2498 C CA . THR A 1 321 ? 17.539 13.159 5.406 1.00 75.19 321 THR A CA 1
ATOM 2499 C C . THR A 1 321 ? 17.713 11.898 4.570 1.00 75.19 321 THR A C 1
ATOM 2501 O O . THR A 1 321 ? 18.826 11.392 4.484 1.00 75.19 321 THR A O 1
ATOM 2504 N N . ILE A 1 322 ? 16.657 11.411 3.908 1.00 70.44 322 ILE A N 1
ATOM 2505 C CA . ILE A 1 322 ? 16.757 10.232 3.032 1.00 70.44 322 ILE A CA 1
ATOM 2506 C C . ILE A 1 322 ? 17.724 10.479 1.880 1.00 70.44 322 ILE A C 1
ATOM 2508 O O . ILE A 1 322 ? 18.524 9.602 1.566 1.00 70.44 322 ILE A O 1
ATOM 2512 N N . VAL A 1 323 ? 17.670 11.657 1.255 1.00 65.94 323 VAL A N 1
ATOM 2513 C CA . VAL A 1 323 ? 18.591 12.011 0.169 1.00 65.94 323 VAL A CA 1
ATOM 2514 C C . VAL A 1 323 ? 20.033 12.002 0.672 1.00 65.94 323 VAL A C 1
ATOM 2516 O O . VAL A 1 323 ? 20.888 11.409 0.023 1.00 65.94 323 VAL A O 1
ATOM 2519 N N . VAL A 1 324 ? 20.300 12.576 1.849 1.00 66.69 324 VAL A N 1
ATOM 2520 C CA . VAL A 1 324 ? 21.639 12.568 2.462 1.00 66.69 324 VAL A CA 1
ATOM 2521 C C . VAL A 1 324 ? 22.087 11.151 2.833 1.00 66.69 324 VAL A C 1
ATOM 2523 O O . VAL A 1 324 ? 23.233 10.793 2.571 1.00 66.69 324 VAL A O 1
ATOM 2526 N N . GLU A 1 325 ? 21.217 10.321 3.414 1.00 64.38 325 GLU A N 1
ATOM 2527 C CA . GLU A 1 325 ? 21.545 8.931 3.759 1.00 64.38 325 GLU A CA 1
ATOM 2528 C C . GLU A 1 325 ? 21.815 8.080 2.513 1.00 64.38 325 GLU A C 1
ATOM 2530 O O . GLU A 1 325 ? 22.787 7.324 2.492 1.00 64.38 325 GLU A O 1
ATOM 2535 N N . LEU A 1 326 ? 20.995 8.225 1.466 1.00 54.31 326 LEU A N 1
ATOM 2536 C CA . LEU A 1 326 ? 21.194 7.567 0.176 1.00 54.31 326 LEU A CA 1
ATOM 2537 C C . LEU A 1 326 ? 22.520 8.004 -0.442 1.00 54.31 326 LEU A C 1
ATOM 2539 O O . LEU A 1 326 ? 23.310 7.156 -0.839 1.00 54.31 326 LEU A O 1
ATOM 2543 N N . TRP A 1 327 ? 22.778 9.311 -0.476 1.00 55.25 327 TRP A N 1
ATOM 2544 C CA . TRP A 1 327 ? 24.023 9.873 -0.989 1.00 55.25 327 TRP A CA 1
ATOM 2545 C C . TRP A 1 327 ? 25.237 9.331 -0.227 1.00 55.25 327 TRP A C 1
ATOM 2547 O O . TRP A 1 327 ? 26.168 8.820 -0.837 1.00 55.25 327 TRP A O 1
ATOM 2557 N N . THR A 1 328 ? 25.174 9.308 1.108 1.00 53.88 328 THR A N 1
ATOM 2558 C CA . THR A 1 328 ? 26.228 8.745 1.971 1.00 53.88 328 THR A CA 1
ATOM 2559 C C . THR A 1 328 ? 26.457 7.254 1.689 1.00 53.88 328 THR A C 1
ATOM 2561 O O . THR A 1 328 ? 27.596 6.797 1.667 1.00 53.88 328 THR A O 1
ATOM 2564 N N . ALA A 1 329 ? 25.388 6.481 1.473 1.00 51.94 329 ALA A N 1
ATOM 2565 C CA . ALA A 1 329 ? 25.473 5.053 1.164 1.00 51.94 329 ALA A CA 1
ATOM 2566 C C . ALA A 1 329 ? 25.976 4.764 -0.260 1.00 51.94 329 ALA A C 1
ATOM 2568 O O . ALA A 1 329 ? 26.509 3.683 -0.504 1.00 51.94 329 ALA A O 1
ATOM 2569 N N . LEU A 1 330 ? 25.776 5.695 -1.196 1.00 47.53 330 LEU A N 1
ATOM 2570 C CA . LEU A 1 330 ? 26.285 5.610 -2.565 1.00 47.53 330 LEU A CA 1
ATOM 2571 C C . LEU A 1 330 ? 27.752 6.051 -2.660 1.00 47.53 330 LEU A C 1
ATOM 2573 O O . LEU A 1 330 ? 28.495 5.475 -3.449 1.00 47.53 330 LEU A O 1
ATOM 2577 N N . GLU A 1 331 ? 28.175 7.036 -1.862 1.00 47.41 331 GLU A N 1
ATOM 2578 C CA . GLU A 1 331 ? 29.564 7.512 -1.821 1.00 47.41 331 GLU A CA 1
ATOM 2579 C C . GLU A 1 331 ? 30.505 6.582 -1.042 1.00 47.41 331 GLU A C 1
ATOM 2581 O O . GLU A 1 331 ? 31.680 6.491 -1.386 1.00 47.41 331 GLU A O 1
ATOM 2586 N N . CYS A 1 332 ? 30.022 5.904 0.006 1.00 43.75 332 CYS A N 1
ATOM 2587 C CA . CYS A 1 332 ? 30.843 5.047 0.866 1.00 43.75 332 CYS A CA 1
ATOM 2588 C C . CYS A 1 332 ? 30.376 3.584 0.787 1.00 43.75 332 CYS A C 1
ATOM 2590 O O . CYS A 1 332 ? 29.258 3.262 1.201 1.00 43.75 332 CYS A O 1
ATOM 2592 N N . GLY A 1 333 ? 31.240 2.662 0.340 1.00 46.22 333 GLY A N 1
ATOM 2593 C CA . GLY A 1 333 ? 31.037 1.236 0.596 1.00 46.22 333 GLY A CA 1
ATOM 2594 C C . GLY A 1 333 ? 31.006 0.953 2.106 1.00 46.22 333 GLY A C 1
ATOM 2595 O O . GLY A 1 333 ? 31.442 1.771 2.915 1.00 46.22 333 GLY A O 1
ATOM 2596 N N . ARG A 1 334 ? 30.519 -0.227 2.530 1.00 43.50 334 ARG A N 1
ATOM 2597 C CA . ARG A 1 334 ? 30.474 -0.603 3.968 1.00 43.50 334 ARG A CA 1
ATOM 2598 C C . ARG A 1 334 ? 31.844 -0.571 4.673 1.00 43.50 334 ARG A C 1
ATOM 2600 O O . ARG A 1 334 ? 31.870 -0.611 5.899 1.00 43.50 334 ARG A O 1
ATOM 2607 N N . GLU A 1 335 ? 32.930 -0.507 3.908 1.00 42.09 335 GLU A N 1
ATOM 2608 C CA . GLU A 1 335 ? 34.325 -0.570 4.352 1.00 42.09 335 GLU A CA 1
ATOM 2609 C C . GLU A 1 335 ? 35.069 0.782 4.224 1.00 42.09 335 GLU A C 1
ATOM 2611 O O . GLU A 1 335 ? 36.204 0.886 4.683 1.00 42.09 335 GLU A O 1
ATOM 2616 N N . ASP A 1 336 ? 34.462 1.831 3.650 1.00 42.41 336 ASP A N 1
ATOM 2617 C CA . ASP A 1 336 ? 35.177 3.079 3.333 1.00 42.41 336 ASP A CA 1
ATOM 2618 C C . ASP A 1 336 ? 35.069 4.151 4.437 1.00 42.41 336 ASP A C 1
ATOM 2620 O O . ASP A 1 336 ? 34.050 4.308 5.118 1.00 42.41 336 ASP A O 1
ATOM 2624 N N . VAL A 1 337 ? 36.150 4.921 4.622 1.00 45.41 337 VAL A N 1
ATOM 2625 C CA . VAL A 1 337 ? 36.253 5.986 5.633 1.00 45.41 337 VAL A CA 1
ATOM 2626 C C . VAL A 1 337 ? 35.308 7.144 5.300 1.00 45.41 337 VAL A C 1
ATOM 2628 O O . VAL A 1 337 ? 35.371 7.730 4.223 1.00 45.41 337 VAL A O 1
ATOM 2631 N N . ARG A 1 338 ? 34.474 7.519 6.280 1.00 39.88 338 ARG A N 1
ATOM 2632 C CA . ARG A 1 338 ? 33.505 8.625 6.212 1.00 39.88 338 ARG A CA 1
ATOM 2633 C C . ARG A 1 338 ? 34.170 9.938 5.762 1.00 39.88 338 ARG A C 1
ATOM 2635 O O . ARG A 1 338 ? 34.899 10.558 6.538 1.00 39.88 338 ARG A O 1
ATOM 2642 N N . MET A 1 339 ? 33.858 10.418 4.557 1.00 38.06 339 MET A N 1
ATOM 2643 C CA . MET A 1 339 ? 34.095 11.818 4.193 1.00 38.06 339 MET A CA 1
ATOM 2644 C C . MET A 1 339 ? 33.052 12.692 4.898 1.00 38.06 339 MET A C 1
ATOM 2646 O O . MET A 1 339 ? 31.858 12.593 4.646 1.00 38.06 339 MET A O 1
ATOM 2650 N N . VAL A 1 340 ? 33.503 13.527 5.836 1.00 41.12 340 VAL A N 1
ATOM 2651 C CA . VAL A 1 340 ? 32.629 14.292 6.749 1.00 41.12 340 VAL A CA 1
ATOM 2652 C C . VAL A 1 340 ? 31.939 15.480 6.058 1.00 41.12 340 VAL A C 1
ATOM 2654 O O . VAL A 1 340 ? 31.008 16.044 6.618 1.00 41.12 340 VAL A O 1
ATOM 2657 N N . HIS A 1 341 ? 32.344 15.846 4.839 1.00 36.00 341 HIS A N 1
ATOM 2658 C CA . HIS A 1 341 ? 31.685 16.882 4.043 1.00 36.00 341 HIS A CA 1
ATOM 2659 C C . HIS A 1 341 ? 31.746 16.523 2.552 1.00 36.00 341 HIS A C 1
ATOM 2661 O O . HIS A 1 341 ? 32.859 16.384 2.029 1.00 36.00 341 HIS A O 1
ATOM 2667 N N . PRO A 1 342 ? 30.608 16.431 1.838 1.00 39.09 342 PRO A N 1
ATOM 2668 C CA . PRO A 1 342 ? 30.646 16.474 0.387 1.00 39.09 342 PRO A CA 1
ATOM 2669 C C . PRO A 1 342 ? 31.221 17.835 -0.021 1.00 39.09 342 PRO A C 1
ATOM 2671 O O . PRO A 1 342 ? 30.827 18.877 0.512 1.00 39.09 342 PRO A O 1
ATOM 2674 N N . LYS A 1 343 ? 32.195 17.849 -0.941 1.00 36.28 343 LYS A N 1
ATOM 2675 C CA . LYS A 1 343 ? 32.606 19.110 -1.572 1.00 36.28 343 LYS A CA 1
ATOM 2676 C C . LYS A 1 343 ? 31.361 19.687 -2.232 1.00 36.28 343 LYS A C 1
ATOM 2678 O O . LYS A 1 343 ? 30.706 18.972 -2.985 1.00 36.28 343 LYS A O 1
ATOM 2683 N N . SER A 1 344 ? 31.057 20.955 -1.956 1.00 32.44 344 SER A N 1
ATOM 2684 C CA . SER A 1 344 ? 29.975 21.690 -2.606 1.00 32.44 344 SER A CA 1
ATOM 2685 C C . SER A 1 344 ? 30.257 21.768 -4.106 1.00 32.44 344 SER A C 1
ATOM 2687 O O . SER A 1 344 ? 30.869 22.713 -4.601 1.00 32.44 344 SER A O 1
ATOM 2689 N N . THR A 1 345 ? 29.870 20.730 -4.830 1.00 34.25 345 THR A N 1
ATOM 2690 C CA . THR A 1 345 ? 29.599 20.843 -6.251 1.00 34.25 345 THR A CA 1
ATOM 2691 C C . THR A 1 345 ? 28.239 21.522 -6.322 1.00 34.25 345 THR A C 1
ATOM 2693 O O . THR A 1 345 ? 27.334 21.102 -5.597 1.00 34.25 345 THR A O 1
ATOM 2696 N N . PRO A 1 346 ? 28.091 22.614 -7.085 1.00 34.53 346 PRO A N 1
ATOM 2697 C CA . PRO A 1 346 ? 26.785 23.204 -7.317 1.00 34.53 346 PRO A CA 1
ATOM 2698 C C . PRO A 1 346 ? 25.936 22.147 -8.027 1.00 34.53 346 PRO A C 1
ATOM 2700 O O . PRO A 1 346 ? 26.057 21.928 -9.227 1.00 34.53 346 PRO A O 1
ATOM 2703 N N . MET A 1 347 ? 25.158 21.405 -7.244 1.00 33.12 347 MET A N 1
ATOM 2704 C CA . MET A 1 347 ? 24.125 20.514 -7.742 1.00 33.12 347 MET A CA 1
ATOM 2705 C C . MET A 1 347 ? 22.944 21.412 -8.077 1.00 33.12 347 MET A C 1
ATOM 2707 O O . MET A 1 347 ? 22.047 21.604 -7.256 1.00 33.12 347 MET A O 1
ATOM 2711 N N . ASP A 1 348 ? 22.973 21.993 -9.273 1.00 36.50 348 ASP A N 1
ATOM 2712 C CA . ASP A 1 348 ? 21.729 22.376 -9.923 1.00 36.50 348 ASP A CA 1
ATOM 2713 C C . ASP A 1 348 ? 20.834 21.122 -10.012 1.00 36.50 348 ASP A C 1
ATOM 2715 O O . ASP A 1 348 ? 21.351 20.004 -10.154 1.00 36.50 348 ASP A O 1
ATOM 2719 N N . PRO A 1 349 ? 19.507 21.264 -9.841 1.00 40.53 349 PRO A N 1
ATOM 2720 C CA . PRO A 1 349 ? 18.574 20.139 -9.815 1.00 40.53 349 PRO A CA 1
ATOM 2721 C C . PRO A 1 349 ? 18.815 19.247 -11.029 1.00 40.53 349 PRO A C 1
ATOM 2723 O O . PRO A 1 349 ? 18.625 19.737 -12.134 1.00 40.53 349 PRO A O 1
ATOM 2726 N N . ILE A 1 350 ? 19.259 17.995 -10.791 1.00 42.06 350 ILE A N 1
ATOM 2727 C CA . ILE A 1 350 ? 19.650 16.956 -11.771 1.00 42.06 350 ILE A CA 1
ATOM 2728 C C . ILE A 1 350 ? 19.296 17.389 -13.190 1.00 42.06 350 ILE A C 1
ATOM 2730 O O . ILE A 1 350 ? 18.200 17.114 -13.688 1.00 42.06 350 ILE A O 1
ATOM 2734 N N . ASP A 1 351 ? 20.208 18.135 -13.805 1.00 44.47 351 ASP A N 1
ATOM 2735 C CA . ASP A 1 351 ? 19.986 18.619 -15.151 1.00 44.47 351 ASP A CA 1
ATOM 2736 C C . ASP A 1 351 ? 19.830 17.383 -16.053 1.00 44.47 351 ASP A C 1
ATOM 2738 O O . ASP A 1 351 ? 20.511 16.365 -15.873 1.00 44.47 351 ASP A O 1
ATOM 2742 N N . ARG A 1 352 ? 18.909 17.428 -17.023 1.00 43.75 352 ARG A N 1
ATOM 2743 C CA . ARG A 1 352 ? 18.726 16.332 -17.993 1.00 43.75 352 ARG A CA 1
ATOM 2744 C C . ARG A 1 352 ? 20.040 16.012 -18.718 1.00 43.75 352 ARG A C 1
ATOM 2746 O O . ARG A 1 352 ? 20.213 14.887 -19.191 1.00 43.75 352 ARG A O 1
ATOM 2753 N N . SER A 1 353 ? 20.963 16.976 -18.770 1.00 49.66 353 SER A N 1
ATOM 2754 C CA . SER A 1 353 ? 22.343 16.793 -19.224 1.00 49.66 353 SER A CA 1
ATOM 2755 C C . SER A 1 353 ? 23.105 15.736 -18.412 1.00 49.66 353 SER A C 1
ATOM 2757 O O . SER A 1 353 ? 23.750 14.882 -19.006 1.00 49.66 353 SER A O 1
ATOM 2759 N N . CYS A 1 354 ? 22.947 15.682 -17.086 1.00 54.56 354 CYS A N 1
ATOM 2760 C CA . CYS A 1 354 ? 23.698 14.780 -16.212 1.00 54.56 354 CYS A CA 1
ATOM 2761 C C . CYS A 1 354 ? 23.304 13.306 -16.398 1.00 54.56 354 CYS A C 1
ATOM 2763 O O . CYS A 1 354 ? 24.175 12.441 -16.473 1.00 54.56 354 CYS A O 1
ATOM 2765 N N . ILE A 1 355 ? 22.007 13.000 -16.543 1.00 62.16 355 ILE A N 1
ATOM 2766 C CA . ILE A 1 355 ? 21.554 11.626 -16.846 1.00 62.16 355 ILE A CA 1
ATOM 2767 C C . ILE A 1 355 ? 22.027 11.210 -18.239 1.00 62.16 355 ILE A C 1
ATOM 2769 O O . ILE A 1 355 ? 22.476 10.079 -18.424 1.00 62.16 355 ILE A O 1
ATOM 2773 N N . LYS A 1 356 ? 21.967 12.126 -19.213 1.00 66.44 356 LYS A N 1
ATOM 2774 C CA . LYS A 1 356 ? 22.471 11.879 -20.565 1.00 66.44 356 LYS A CA 1
ATOM 2775 C C . LYS A 1 356 ? 23.972 11.592 -20.551 1.00 66.44 356 LYS A C 1
ATOM 2777 O O . LYS A 1 356 ? 24.387 10.622 -21.172 1.00 66.44 356 LYS A O 1
ATOM 2782 N N . ASP A 1 357 ? 24.752 12.370 -19.809 1.00 67.50 357 ASP A N 1
ATOM 2783 C CA . ASP A 1 357 ? 26.199 12.194 -19.682 1.00 67.50 357 ASP A CA 1
ATOM 2784 C C . ASP A 1 357 ? 26.555 10.911 -18.924 1.00 67.50 357 ASP A C 1
ATOM 2786 O O . ASP A 1 357 ? 27.507 10.223 -19.285 1.00 67.50 357 ASP A O 1
ATOM 2790 N N . LEU A 1 358 ? 25.776 10.546 -17.902 1.00 73.06 358 LEU A N 1
ATOM 2791 C CA . LEU A 1 358 ? 25.942 9.292 -17.171 1.00 73.06 358 LEU A CA 1
ATOM 2792 C C . LEU A 1 358 ? 25.675 8.081 -18.074 1.00 73.06 358 LEU A C 1
ATOM 2794 O O . LEU A 1 358 ? 26.481 7.151 -18.112 1.00 73.06 358 LEU A O 1
ATOM 2798 N N . MET A 1 359 ? 24.570 8.106 -18.829 1.00 74.44 359 MET A N 1
ATOM 2799 C CA . MET A 1 359 ? 24.243 7.072 -19.816 1.00 74.44 359 MET A CA 1
ATOM 2800 C C . MET A 1 359 ? 25.321 7.007 -20.903 1.00 74.44 359 MET A C 1
ATOM 2802 O O . MET A 1 359 ? 25.799 5.923 -21.226 1.00 74.44 359 MET A O 1
ATOM 2806 N N . ASP A 1 360 ? 25.762 8.152 -21.424 1.00 76.94 360 ASP A N 1
ATOM 2807 C CA . ASP A 1 360 ? 26.773 8.231 -22.480 1.00 76.94 360 ASP A CA 1
ATOM 2808 C C . ASP A 1 360 ? 28.148 7.702 -22.039 1.00 76.94 360 ASP A C 1
ATOM 2810 O O . ASP A 1 360 ? 28.841 7.055 -22.825 1.00 76.94 360 ASP A O 1
ATOM 2814 N N . ARG A 1 361 ? 28.532 7.939 -20.778 1.00 77.00 361 ARG A N 1
ATOM 2815 C CA . ARG A 1 361 ? 29.845 7.553 -20.233 1.00 77.00 361 ARG A CA 1
ATOM 2816 C C . ARG A 1 361 ? 29.902 6.138 -19.671 1.00 77.00 361 ARG A C 1
ATOM 2818 O O . ARG A 1 361 ? 30.971 5.540 -19.707 1.00 77.00 361 ARG A O 1
ATOM 2825 N N . LEU A 1 362 ? 28.804 5.619 -19.116 1.00 77.81 362 LEU A N 1
ATOM 2826 C CA . LEU A 1 362 ? 28.810 4.339 -18.391 1.00 77.81 362 LEU A CA 1
ATOM 2827 C C . LEU A 1 362 ? 28.045 3.215 -19.090 1.00 77.81 362 LEU A C 1
ATOM 2829 O O . LEU A 1 362 ? 28.260 2.053 -18.757 1.00 77.81 362 LEU A O 1
ATOM 2833 N N . ILE A 1 363 ? 27.137 3.539 -20.013 1.00 80.50 363 ILE A N 1
ATOM 2834 C CA . ILE A 1 363 ? 26.267 2.557 -20.680 1.00 80.50 363 ILE A CA 1
ATOM 2835 C C . ILE A 1 363 ? 26.543 2.543 -22.184 1.00 80.50 363 ILE A C 1
ATOM 2837 O O . ILE A 1 363 ? 26.746 1.485 -22.769 1.00 80.50 363 ILE A O 1
ATOM 2841 N N . VAL A 1 364 ? 26.602 3.713 -22.820 1.00 78.75 364 VAL A N 1
ATOM 2842 C CA . VAL A 1 364 ? 26.853 3.854 -24.262 1.00 78.75 364 VAL A CA 1
ATOM 2843 C C . VAL A 1 364 ? 28.350 4.038 -24.518 1.00 78.75 364 VAL A C 1
ATOM 2845 O O . VAL A 1 364 ? 28.808 5.069 -25.015 1.00 78.75 364 VAL A O 1
ATOM 2848 N N . ILE A 1 365 ? 29.141 3.028 -24.153 1.00 79.44 365 ILE A N 1
ATOM 2849 C CA . ILE A 1 365 ? 30.596 3.056 -24.344 1.00 79.44 365 ILE A CA 1
ATOM 2850 C C . ILE A 1 365 ? 30.933 2.562 -25.754 1.00 79.44 365 ILE A C 1
ATOM 2852 O O . ILE A 1 365 ? 31.187 1.383 -25.971 1.00 79.44 365 ILE A O 1
ATOM 2856 N N . ASN A 1 366 ? 30.895 3.481 -26.718 1.00 76.94 366 ASN A N 1
ATOM 2857 C CA . ASN A 1 366 ? 30.990 3.203 -28.156 1.00 76.94 366 ASN A CA 1
ATOM 2858 C C . ASN A 1 366 ? 32.246 3.785 -28.834 1.00 76.94 366 ASN A C 1
ATOM 2860 O O . ASN A 1 366 ? 32.279 3.919 -30.055 1.00 76.94 366 ASN A O 1
ATOM 2864 N N . SER A 1 367 ? 33.257 4.188 -28.063 1.00 78.38 367 SER A N 1
ATOM 2865 C CA . SER A 1 367 ? 34.525 4.677 -28.608 1.00 78.38 367 SER A CA 1
ATOM 2866 C C . SER A 1 367 ? 35.691 4.403 -27.668 1.00 78.38 367 SER A C 1
ATOM 2868 O O . SER A 1 367 ? 35.531 4.428 -26.444 1.00 78.38 367 SER A O 1
ATOM 2870 N N . ASP A 1 368 ? 36.886 4.236 -28.235 1.00 78.19 368 ASP A N 1
ATOM 2871 C CA . ASP A 1 368 ? 38.119 4.055 -27.460 1.00 78.19 368 ASP A CA 1
ATOM 2872 C C . ASP A 1 368 ? 38.379 5.238 -26.525 1.00 78.19 368 ASP A C 1
ATOM 2874 O O . ASP A 1 368 ? 38.801 5.062 -25.386 1.00 78.19 368 ASP A O 1
ATOM 2878 N N . ALA A 1 369 ? 38.035 6.455 -26.956 1.00 78.56 369 ALA A N 1
ATOM 2879 C CA . ALA A 1 369 ? 38.130 7.647 -26.119 1.00 78.56 369 ALA A CA 1
ATOM 2880 C C . ALA A 1 369 ? 37.289 7.525 -24.836 1.00 78.56 369 ALA A C 1
ATOM 2882 O O . ALA A 1 369 ? 37.748 7.911 -23.761 1.00 78.56 369 ALA A O 1
ATOM 2883 N N . LYS A 1 370 ? 36.078 6.955 -24.923 1.00 79.38 370 LYS A N 1
ATOM 2884 C CA . LYS A 1 370 ? 35.236 6.705 -23.746 1.00 79.38 370 LYS A CA 1
ATOM 2885 C C . LYS A 1 370 ? 35.810 5.592 -22.878 1.00 79.38 370 LYS A C 1
ATOM 2887 O O . LYS A 1 370 ? 35.879 5.776 -21.666 1.00 79.38 370 LYS A O 1
ATOM 2892 N N . ILE A 1 371 ? 36.284 4.498 -23.477 1.00 78.00 371 ILE A N 1
ATOM 2893 C CA . ILE A 1 371 ? 36.939 3.395 -22.755 1.00 78.00 371 ILE A CA 1
ATOM 2894 C C . ILE A 1 371 ? 38.133 3.922 -21.947 1.00 78.00 371 ILE A C 1
ATOM 2896 O O . ILE A 1 371 ? 38.223 3.671 -20.748 1.00 78.00 371 ILE A O 1
ATOM 2900 N N . HIS A 1 372 ? 39.000 4.719 -22.574 1.00 78.06 372 HIS A N 1
ATOM 2901 C CA . HIS A 1 372 ? 40.180 5.308 -21.939 1.00 78.06 372 HIS A CA 1
ATOM 2902 C C . HIS A 1 372 ? 39.860 6.420 -20.931 1.00 78.06 372 HIS A C 1
ATOM 2904 O O . HIS A 1 372 ? 40.701 6.740 -20.093 1.00 78.06 372 HIS A O 1
ATOM 2910 N N . SER A 1 373 ? 38.660 7.008 -20.983 1.00 78.31 373 SER A N 1
ATOM 2911 C CA . SER A 1 373 ? 38.210 7.992 -19.988 1.00 78.31 373 SER A CA 1
ATOM 2912 C C . SER A 1 373 ? 37.778 7.363 -18.659 1.00 78.31 373 SER A C 1
ATOM 2914 O O . SER A 1 373 ? 37.633 8.072 -17.661 1.00 78.31 373 SER A O 1
ATOM 2916 N N . LEU A 1 374 ? 37.566 6.043 -18.634 1.00 75.81 374 LEU A N 1
ATOM 2917 C CA . LEU A 1 374 ? 37.140 5.303 -17.452 1.00 75.81 374 LEU A CA 1
ATOM 2918 C C . LEU A 1 374 ? 38.353 4.740 -16.717 1.00 75.81 374 LEU A C 1
ATOM 2920 O O . LEU A 1 374 ? 39.236 4.135 -17.315 1.00 75.81 374 LEU A O 1
ATOM 2924 N N . PHE A 1 375 ? 38.362 4.879 -15.391 1.00 72.94 375 PHE A N 1
ATOM 2925 C CA . PHE A 1 375 ? 39.441 4.341 -14.558 1.00 72.94 375 PHE A CA 1
ATOM 2926 C C . PHE A 1 375 ? 39.546 2.812 -14.672 1.00 72.94 375 PHE A C 1
ATOM 2928 O O . PHE A 1 375 ? 40.637 2.256 -14.764 1.00 72.94 375 PHE A O 1
ATOM 2935 N N . ASN A 1 376 ? 38.398 2.131 -14.694 1.00 81.31 376 ASN A N 1
ATOM 2936 C CA . ASN A 1 376 ? 38.299 0.706 -14.987 1.00 81.31 376 ASN A CA 1
ATOM 2937 C C . ASN A 1 376 ? 37.074 0.466 -15.874 1.00 81.31 376 ASN A C 1
ATOM 2939 O O . ASN A 1 376 ? 35.943 0.612 -15.405 1.00 81.31 376 ASN A O 1
ATOM 2943 N N . TYR A 1 377 ? 37.303 0.122 -17.144 1.00 80.12 377 TYR A N 1
ATOM 2944 C CA . TYR A 1 377 ? 36.243 -0.083 -18.133 1.00 80.12 377 TYR A CA 1
ATOM 2945 C C . TYR A 1 377 ? 35.218 -1.129 -17.680 1.00 80.12 377 TYR A C 1
ATOM 2947 O O . TYR A 1 377 ? 34.030 -0.827 -17.606 1.00 80.12 377 TYR A O 1
ATOM 2955 N N . GLU A 1 378 ? 35.670 -2.331 -17.318 1.00 79.00 378 GLU A N 1
ATOM 2956 C CA . GLU A 1 378 ? 34.786 -3.460 -17.021 1.00 79.00 378 GLU A CA 1
ATOM 2957 C C . GLU A 1 378 ? 33.904 -3.183 -15.795 1.00 79.00 378 GLU A C 1
ATOM 2959 O O . GLU A 1 378 ? 32.689 -3.386 -15.839 1.00 79.00 378 GLU A O 1
ATOM 2964 N N . GLN A 1 379 ? 34.483 -2.644 -14.718 1.00 78.50 379 GLN A N 1
ATOM 2965 C CA . GLN A 1 379 ? 33.739 -2.312 -13.500 1.00 78.50 379 GLN A CA 1
ATOM 2966 C C . GLN A 1 379 ? 32.774 -1.143 -13.718 1.00 78.50 379 GLN A C 1
ATOM 2968 O O . GLN A 1 379 ? 31.620 -1.207 -13.291 1.00 78.50 379 GLN A O 1
ATOM 2973 N N . SER A 1 380 ? 33.218 -0.094 -14.415 1.00 81.94 380 SER A N 1
ATOM 2974 C CA . SER A 1 380 ? 32.392 1.094 -14.672 1.00 81.94 380 SER A CA 1
ATOM 2975 C C . SER A 1 380 ? 31.217 0.768 -15.594 1.00 81.94 380 SER A C 1
ATOM 2977 O O . SER A 1 380 ? 30.091 1.184 -15.327 1.00 81.94 380 SER A O 1
ATOM 2979 N N . HIS A 1 381 ? 31.455 -0.032 -16.638 1.00 85.00 381 HIS A N 1
ATOM 2980 C CA . HIS A 1 381 ? 30.414 -0.472 -17.564 1.00 85.00 381 HIS A CA 1
ATOM 2981 C C . HIS A 1 381 ? 29.444 -1.449 -16.887 1.00 85.00 381 HIS A C 1
ATOM 2983 O O . HIS A 1 381 ? 28.228 -1.304 -17.005 1.00 85.00 381 HIS A O 1
ATOM 2989 N N . THR A 1 382 ? 29.948 -2.392 -16.083 1.00 85.12 382 THR A N 1
ATOM 2990 C CA . THR A 1 382 ? 29.093 -3.285 -15.282 1.00 85.12 382 THR A CA 1
ATOM 2991 C C . THR A 1 382 ? 28.197 -2.487 -14.336 1.00 85.12 382 THR A C 1
ATOM 2993 O O . THR A 1 382 ? 27.004 -2.775 -14.217 1.00 85.12 382 THR A O 1
ATOM 2996 N N . PHE A 1 383 ? 28.741 -1.460 -13.677 1.00 83.50 383 PHE A N 1
ATOM 2997 C CA . PHE A 1 383 ? 27.958 -0.555 -12.840 1.00 83.50 383 PHE A CA 1
ATOM 2998 C C . PHE A 1 383 ? 26.884 0.180 -13.653 1.00 83.50 383 PHE A C 1
ATOM 3000 O O . PHE A 1 383 ? 25.719 0.170 -13.253 1.00 83.50 383 PHE A O 1
ATOM 3007 N N . GLY A 1 384 ? 27.245 0.745 -14.809 1.00 86.12 384 GLY A N 1
ATOM 3008 C CA . GLY A 1 384 ? 26.306 1.406 -15.716 1.00 86.12 384 GLY A CA 1
ATOM 3009 C C . GLY A 1 384 ? 25.148 0.496 -16.130 1.00 86.12 384 GLY A C 1
ATOM 3010 O O . GLY A 1 384 ? 23.984 0.866 -15.979 1.00 86.12 384 GLY A O 1
ATOM 3011 N N . LEU A 1 385 ? 25.439 -0.733 -16.561 1.00 89.00 385 LEU A N 1
ATOM 3012 C CA . LEU A 1 385 ? 24.422 -1.721 -16.935 1.00 89.00 385 LEU A CA 1
ATOM 3013 C C . LEU A 1 385 ? 23.535 -2.120 -15.746 1.00 89.00 385 LEU A C 1
ATOM 3015 O O . LEU A 1 385 ? 22.315 -2.229 -15.877 1.00 89.00 385 LEU A O 1
ATOM 3019 N N . ARG A 1 386 ? 24.104 -2.283 -14.549 1.00 87.00 386 ARG A N 1
ATOM 3020 C CA . ARG A 1 386 ? 23.311 -2.580 -13.346 1.00 87.00 386 ARG A CA 1
ATOM 3021 C C . ARG A 1 386 ? 22.399 -1.426 -12.958 1.00 87.00 386 ARG A C 1
ATOM 3023 O O . ARG A 1 386 ? 21.238 -1.677 -12.632 1.00 87.00 386 ARG A O 1
ATOM 3030 N N . LEU A 1 387 ? 22.889 -0.190 -13.036 1.00 85.69 387 LEU A N 1
ATOM 3031 C CA . LEU A 1 387 ? 22.083 1.009 -12.830 1.00 85.69 387 LEU A CA 1
ATOM 3032 C C . LEU A 1 387 ? 20.944 1.066 -13.851 1.00 85.69 387 LEU A C 1
ATOM 3034 O O . LEU A 1 387 ? 19.786 1.212 -13.462 1.00 85.69 387 LEU A O 1
ATOM 3038 N N . LEU A 1 388 ? 21.243 0.843 -15.133 1.00 89.06 388 LEU A N 1
ATOM 3039 C CA . LEU A 1 388 ? 20.238 0.761 -16.189 1.00 89.06 388 LEU A CA 1
ATOM 3040 C C . LEU A 1 388 ? 19.175 -0.299 -15.885 1.00 89.06 388 LEU A C 1
ATOM 3042 O O . LEU A 1 388 ? 17.982 -0.053 -16.044 1.00 89.06 388 LEU A O 1
ATOM 3046 N N . SER A 1 389 ? 19.593 -1.470 -15.403 1.00 88.38 389 SER A N 1
ATOM 3047 C CA . SER A 1 389 ? 18.686 -2.550 -15.020 1.00 88.38 389 SER A CA 1
ATOM 3048 C C . SER A 1 389 ? 17.721 -2.140 -13.900 1.00 88.38 389 SER A C 1
ATOM 3050 O O . SER A 1 389 ? 16.549 -2.525 -13.927 1.00 88.38 389 SER A O 1
ATOM 3052 N N . VAL A 1 390 ? 18.200 -1.356 -12.927 1.00 85.88 390 VAL A N 1
ATOM 3053 C CA . VAL A 1 390 ? 17.378 -0.794 -11.845 1.00 85.88 390 VAL A CA 1
ATOM 3054 C C . VAL A 1 390 ? 16.411 0.253 -12.394 1.00 85.88 390 VAL A C 1
ATOM 3056 O O . VAL A 1 390 ? 15.221 0.175 -12.101 1.00 85.88 390 VAL A O 1
ATOM 3059 N N . LEU A 1 391 ? 16.880 1.172 -13.241 1.00 82.44 391 LEU A N 1
ATOM 3060 C CA . LEU A 1 391 ? 16.033 2.182 -13.886 1.00 82.44 391 LEU A CA 1
ATOM 3061 C C . LEU A 1 391 ? 14.910 1.531 -14.709 1.00 82.44 391 LEU A C 1
ATOM 3063 O O . LEU A 1 391 ? 13.745 1.897 -14.575 1.00 82.44 391 LEU A O 1
ATOM 3067 N N . CYS A 1 392 ? 15.230 0.476 -15.461 1.00 87.56 392 CYS A N 1
ATOM 3068 C CA . CYS A 1 392 ? 14.266 -0.294 -16.251 1.00 87.56 392 CYS A CA 1
ATOM 3069 C C . CYS A 1 392 ? 13.318 -1.171 -15.406 1.00 87.56 392 CYS A C 1
ATOM 3071 O O . CYS A 1 392 ? 12.514 -1.918 -15.962 1.00 87.56 392 CYS A O 1
ATOM 3073 N N . CYS A 1 393 ? 13.391 -1.129 -14.068 1.00 81.94 393 CYS A N 1
ATOM 3074 C CA . CYS A 1 393 ? 12.358 -1.724 -13.213 1.00 81.94 393 CYS A CA 1
ATOM 3075 C C . CYS A 1 393 ? 11.069 -0.895 -13.202 1.00 81.94 393 CYS A C 1
ATOM 3077 O O . CYS A 1 393 ? 10.008 -1.439 -12.901 1.00 81.94 393 CYS A O 1
ATOM 3079 N N . ASN A 1 394 ? 11.155 0.400 -13.514 1.00 85.00 394 ASN A N 1
ATOM 3080 C CA . ASN A 1 394 ? 10.001 1.269 -13.682 1.00 85.00 394 ASN A CA 1
ATOM 3081 C C . ASN A 1 394 ? 9.648 1.360 -15.176 1.00 85.00 394 ASN A C 1
ATOM 3083 O O . ASN A 1 394 ? 10.503 1.682 -16.002 1.00 85.00 394 ASN A O 1
ATOM 3087 N N . LEU A 1 395 ? 8.390 1.068 -15.524 1.00 87.12 395 LEU A N 1
ATOM 3088 C CA . LEU A 1 395 ? 7.940 1.069 -16.917 1.00 87.12 395 LEU A CA 1
ATOM 3089 C C . LEU A 1 395 ? 8.002 2.460 -17.552 1.00 87.12 395 LEU A C 1
ATOM 3091 O O . LEU A 1 395 ? 8.446 2.562 -18.687 1.00 87.12 395 LEU A O 1
ATOM 3095 N N . ASP A 1 396 ? 7.629 3.523 -16.838 1.00 84.19 396 ASP A N 1
ATOM 3096 C CA . ASP A 1 396 ? 7.677 4.892 -17.367 1.00 84.19 396 ASP A CA 1
ATOM 3097 C C . ASP A 1 396 ? 9.116 5.344 -17.626 1.00 84.19 396 ASP A C 1
ATOM 3099 O O . ASP A 1 396 ? 9.410 5.943 -18.660 1.00 84.19 396 ASP A O 1
ATOM 3103 N N . THR A 1 397 ? 10.038 4.997 -16.723 1.00 83.81 397 THR A N 1
ATOM 3104 C CA . THR A 1 397 ? 11.472 5.222 -16.938 1.00 83.81 397 THR A CA 1
ATOM 3105 C C . THR A 1 397 ? 11.967 4.447 -18.156 1.00 83.81 397 THR A C 1
ATOM 3107 O O . THR A 1 397 ? 12.659 5.022 -18.991 1.00 83.81 397 THR A O 1
ATOM 3110 N N . PHE A 1 398 ? 11.586 3.175 -18.308 1.00 89.75 398 PHE A N 1
ATOM 3111 C CA . PHE A 1 398 ? 11.942 2.400 -19.496 1.00 89.75 398 PHE A CA 1
ATOM 3112 C C . PHE A 1 398 ? 11.375 3.016 -20.782 1.00 89.75 398 PHE A C 1
ATOM 3114 O O . PHE A 1 398 ? 12.132 3.189 -21.730 1.00 89.75 398 PHE A O 1
ATOM 3121 N N . LEU A 1 399 ? 10.093 3.401 -20.818 1.00 87.75 399 LEU A N 1
ATOM 3122 C CA . LEU A 1 399 ? 9.485 4.037 -21.992 1.00 87.75 399 LEU A CA 1
ATOM 3123 C C . LEU A 1 399 ? 10.217 5.320 -22.392 1.00 87.75 399 LEU A C 1
ATOM 3125 O O . LEU A 1 399 ? 10.432 5.565 -23.578 1.00 87.75 399 LEU A O 1
ATOM 3129 N N . LEU A 1 400 ? 10.607 6.131 -21.406 1.00 84.62 400 LEU A N 1
ATOM 3130 C CA . LEU A 1 400 ? 11.372 7.347 -21.644 1.00 84.62 400 LEU A CA 1
ATOM 3131 C C . LEU A 1 400 ? 12.742 7.029 -22.253 1.00 84.62 400 LEU A C 1
ATOM 3133 O O . LEU A 1 400 ? 13.117 7.630 -23.259 1.00 84.62 400 LEU A O 1
ATOM 3137 N N . LEU A 1 401 ? 13.471 6.073 -21.669 1.00 85.75 401 LEU A N 1
ATOM 3138 C CA . LEU A 1 401 ? 14.790 5.665 -22.154 1.00 85.75 401 LEU A CA 1
ATOM 3139 C C . LEU A 1 401 ? 14.718 5.038 -23.550 1.00 85.75 401 LEU A C 1
ATOM 3141 O O . LEU A 1 401 ? 15.533 5.362 -24.410 1.00 85.75 401 LEU A O 1
ATOM 3145 N N . GLU A 1 402 ? 13.724 4.190 -23.798 1.00 90.19 402 GLU A N 1
ATOM 3146 C CA . GLU A 1 402 ? 13.475 3.589 -25.105 1.00 90.19 402 GLU A CA 1
ATOM 3147 C C . GLU A 1 402 ? 13.144 4.667 -26.144 1.00 90.19 402 GLU A C 1
ATOM 3149 O O . GLU A 1 402 ? 13.757 4.704 -27.208 1.00 90.19 402 GLU A O 1
ATOM 3154 N N . SER A 1 403 ? 12.252 5.608 -25.815 1.00 86.12 403 SER A N 1
ATOM 3155 C CA . SER A 1 403 ? 11.873 6.691 -26.726 1.00 86.12 403 SER A CA 1
ATOM 3156 C C . SER A 1 403 ? 13.024 7.643 -27.054 1.00 86.12 403 SER A C 1
ATOM 3158 O O . SER A 1 403 ? 12.995 8.257 -28.119 1.00 86.12 403 SER A O 1
ATOM 3160 N N . GLN A 1 404 ? 13.967 7.853 -26.134 1.00 81.88 404 GLN A N 1
ATOM 3161 C CA . GLN A 1 404 ? 15.047 8.829 -26.311 1.00 81.88 404 GLN A CA 1
ATOM 3162 C C . GLN A 1 404 ? 16.320 8.220 -26.894 1.00 81.88 404 GLN A C 1
ATOM 3164 O O . GLN A 1 404 ? 17.005 8.882 -27.672 1.00 81.88 404 GLN A O 1
ATOM 3169 N N . TYR A 1 405 ? 16.643 6.985 -26.512 1.00 83.94 405 TYR A N 1
ATOM 3170 C CA . TYR A 1 405 ? 17.934 6.362 -26.810 1.00 83.94 405 TYR A CA 1
ATOM 3171 C C . TYR A 1 405 ? 17.821 5.087 -27.642 1.00 83.94 405 TYR A C 1
ATOM 3173 O O . TYR A 1 405 ? 18.854 4.531 -28.003 1.00 83.94 405 TYR A O 1
ATOM 3181 N N . ASN A 1 406 ? 16.603 4.617 -27.943 1.00 88.12 406 ASN A N 1
ATOM 3182 C CA . ASN A 1 406 ? 16.371 3.327 -28.593 1.00 88.12 406 ASN A CA 1
ATOM 3183 C C . ASN A 1 406 ? 17.136 2.199 -27.876 1.00 88.12 406 ASN A C 1
ATOM 3185 O O . ASN A 1 406 ? 17.935 1.465 -28.463 1.00 88.12 406 ASN A O 1
ATOM 3189 N N . LEU A 1 407 ? 16.952 2.155 -26.552 1.00 89.94 407 LEU A N 1
ATOM 3190 C CA . LEU A 1 407 ? 17.748 1.367 -25.616 1.00 89.94 407 LEU A CA 1
ATOM 3191 C C . LEU A 1 407 ? 17.812 -0.113 -26.000 1.00 89.94 407 LEU A C 1
ATOM 3193 O O . LEU A 1 407 ? 18.872 -0.730 -25.901 1.00 89.94 407 LEU A O 1
ATOM 3197 N N . THR A 1 408 ? 16.686 -0.676 -26.432 1.00 91.75 408 THR A N 1
ATOM 3198 C CA . THR A 1 408 ? 16.599 -2.077 -26.843 1.00 91.75 408 THR A CA 1
ATOM 3199 C C . THR A 1 408 ? 17.528 -2.365 -28.019 1.00 91.75 408 THR A C 1
ATOM 3201 O O . THR A 1 408 ? 18.327 -3.298 -27.941 1.00 91.75 408 THR A O 1
ATOM 3204 N N . GLU A 1 409 ? 17.485 -1.546 -29.073 1.00 91.75 409 GLU A N 1
ATOM 3205 C CA . GLU A 1 409 ? 18.355 -1.723 -30.242 1.00 91.75 409 GLU A CA 1
ATOM 3206 C C . GLU A 1 409 ? 19.824 -1.485 -29.889 1.00 91.75 409 GLU A C 1
ATOM 3208 O O . GLU A 1 409 ? 20.691 -2.236 -30.324 1.00 91.75 409 GLU A O 1
ATOM 3213 N N . LEU A 1 410 ? 20.109 -0.498 -29.036 1.00 90.38 410 LEU A N 1
ATOM 3214 C CA . LEU A 1 410 ? 21.463 -0.214 -28.563 1.00 90.38 410 LEU A CA 1
ATOM 3215 C C . LEU A 1 410 ? 22.080 -1.424 -27.849 1.00 90.38 410 LEU A C 1
ATOM 3217 O O . LEU A 1 410 ? 23.218 -1.804 -28.129 1.00 90.38 410 LEU A O 1
ATOM 3221 N N . LEU A 1 411 ? 21.328 -2.053 -26.943 1.00 92.00 411 LEU A N 1
ATOM 3222 C CA . LEU A 1 411 ? 21.782 -3.240 -26.219 1.00 92.00 411 LEU A CA 1
ATOM 3223 C C . LEU A 1 411 ? 21.895 -4.464 -27.134 1.00 92.00 411 LEU A C 1
ATOM 3225 O O . LEU A 1 411 ? 22.850 -5.229 -26.993 1.00 92.00 411 LEU A O 1
ATOM 3229 N N . LEU A 1 412 ? 20.955 -4.645 -28.069 1.00 92.12 412 LEU A N 1
ATOM 3230 C CA . LEU A 1 412 ? 20.999 -5.726 -29.057 1.00 92.12 412 LEU A CA 1
ATOM 3231 C C . LEU A 1 412 ? 22.213 -5.592 -29.973 1.00 92.12 412 LEU A C 1
ATOM 3233 O O . LEU A 1 412 ? 22.902 -6.582 -30.207 1.00 92.12 412 LEU A O 1
ATOM 3237 N N . GLN A 1 413 ? 22.497 -4.387 -30.465 1.00 90.44 413 GLN A N 1
ATOM 3238 C CA . GLN A 1 413 ? 23.646 -4.139 -31.324 1.00 90.44 413 GLN A CA 1
ATOM 3239 C C . GLN A 1 413 ? 24.947 -4.395 -30.571 1.00 90.44 413 GLN A C 1
ATOM 3241 O O . GLN A 1 413 ? 25.763 -5.185 -31.032 1.00 90.44 413 GLN A O 1
ATOM 3246 N N . ALA A 1 414 ? 25.082 -3.859 -29.355 1.00 89.00 414 ALA A N 1
ATOM 3247 C CA . ALA A 1 414 ? 26.243 -4.148 -28.525 1.00 89.00 414 ALA A CA 1
ATOM 3248 C C . ALA A 1 414 ? 26.411 -5.664 -28.311 1.00 89.00 414 ALA A C 1
ATOM 3250 O O . ALA A 1 414 ? 27.532 -6.171 -28.301 1.00 89.00 414 ALA A O 1
ATOM 3251 N N . GLN A 1 415 ? 25.313 -6.398 -28.090 1.00 90.75 415 GLN A N 1
ATOM 3252 C CA . GLN A 1 415 ? 25.354 -7.848 -27.893 1.00 90.75 415 GLN A CA 1
ATOM 3253 C C . GLN A 1 415 ? 25.836 -8.580 -29.154 1.00 90.75 415 GLN A C 1
ATOM 3255 O O . GLN A 1 415 ? 26.642 -9.497 -29.027 1.00 90.75 415 GLN A O 1
ATOM 3260 N N . LYS A 1 416 ? 25.386 -8.157 -30.345 1.00 89.25 416 LYS A N 1
ATOM 3261 C CA . LYS A 1 416 ? 25.832 -8.679 -31.652 1.00 89.25 416 LYS A CA 1
ATOM 3262 C C . LYS A 1 416 ? 27.303 -8.383 -31.933 1.00 89.25 416 LYS A C 1
ATOM 3264 O O . LYS A 1 416 ? 27.982 -9.229 -32.496 1.00 89.25 416 LYS A O 1
ATOM 3269 N N . ASP A 1 417 ? 27.787 -7.220 -31.509 1.00 87.38 417 ASP A N 1
ATOM 3270 C CA . ASP A 1 417 ? 29.184 -6.818 -31.693 1.00 87.38 417 ASP A CA 1
ATOM 3271 C C . ASP A 1 417 ? 30.137 -7.583 -30.751 1.00 87.38 417 ASP A C 1
ATOM 3273 O O . ASP A 1 417 ? 31.344 -7.610 -30.979 1.00 87.38 417 ASP A O 1
ATOM 3277 N N . ASN A 1 418 ? 29.615 -8.240 -29.703 1.00 88.50 418 ASN A N 1
ATOM 3278 C CA . ASN A 1 418 ? 30.408 -8.997 -28.729 1.00 88.50 418 ASN A CA 1
ATOM 3279 C C . ASN A 1 418 ? 30.689 -10.436 -29.188 1.00 88.50 418 ASN A C 1
ATOM 3281 O O . ASN A 1 418 ? 30.317 -11.400 -28.512 1.00 88.50 418 ASN A O 1
ATOM 3285 N N . VAL A 1 419 ? 31.320 -10.572 -30.351 1.00 87.19 419 VAL A N 1
ATOM 3286 C CA . VAL A 1 419 ? 31.678 -11.853 -30.977 1.00 87.19 419 VAL A CA 1
ATOM 3287 C C . VAL A 1 419 ? 33.189 -11.970 -31.174 1.00 87.19 419 VAL A C 1
ATOM 3289 O O . VAL A 1 419 ? 33.897 -10.969 -31.271 1.00 87.19 419 VAL A O 1
ATOM 3292 N N . THR A 1 420 ? 33.697 -13.199 -31.214 1.00 83.00 420 THR A N 1
ATOM 3293 C CA . THR A 1 420 ? 35.101 -13.483 -31.539 1.00 83.00 420 THR A CA 1
ATOM 3294 C C . THR A 1 420 ? 35.412 -13.172 -33.006 1.00 83.00 420 THR A C 1
ATOM 3296 O O . THR A 1 420 ? 34.522 -13.179 -33.859 1.00 83.00 420 THR A O 1
ATOM 3299 N N . GLU A 1 421 ? 36.684 -12.893 -33.318 1.00 76.12 421 GLU A N 1
ATOM 3300 C CA . GLU A 1 421 ? 37.102 -12.640 -34.702 1.00 76.12 421 GLU A CA 1
ATOM 3301 C C . GLU A 1 421 ? 36.805 -13.864 -35.594 1.00 76.12 421 GLU A C 1
ATOM 3303 O O . GLU A 1 421 ? 37.227 -14.983 -35.276 1.00 76.12 421 GLU A O 1
ATOM 3308 N N . PRO A 1 422 ? 36.087 -13.690 -36.719 1.00 68.69 422 PRO A N 1
ATOM 3309 C CA . PRO A 1 422 ? 35.656 -14.809 -37.543 1.00 68.69 422 PRO A CA 1
ATOM 3310 C C . PRO A 1 422 ? 36.842 -15.394 -38.318 1.00 68.69 422 PRO A C 1
ATOM 3312 O O . PRO A 1 422 ? 37.347 -14.792 -39.263 1.00 68.69 422 PRO A O 1
ATOM 3315 N N . THR A 1 423 ? 37.279 -16.601 -37.956 1.00 59.44 423 THR A N 1
ATOM 3316 C CA . THR A 1 423 ? 38.366 -17.297 -38.671 1.00 59.44 423 THR A CA 1
ATOM 3317 C C . THR A 1 423 ? 37.880 -18.018 -39.935 1.00 59.44 423 THR A C 1
ATOM 3319 O O . THR A 1 423 ? 38.668 -18.226 -40.854 1.00 59.44 423 THR A O 1
ATOM 3322 N N . SER A 1 424 ? 36.590 -18.376 -40.015 1.00 57.41 424 SER A N 1
ATOM 3323 C CA . SER A 1 424 ? 35.865 -18.801 -41.233 1.00 57.41 424 SER A CA 1
ATOM 3324 C C . SER A 1 424 ? 34.386 -19.107 -40.910 1.00 57.41 424 SER A C 1
ATOM 3326 O O . SER A 1 424 ? 33.986 -20.261 -40.812 1.00 57.41 424 SER A O 1
ATOM 3328 N N . GLY A 1 425 ? 33.558 -18.079 -40.692 1.00 64.88 425 GLY A N 1
ATOM 3329 C CA . GLY A 1 425 ? 32.135 -18.239 -40.339 1.00 64.88 425 GLY A CA 1
ATOM 3330 C C . GLY A 1 425 ? 31.562 -17.036 -39.585 1.00 64.88 425 GLY A C 1
ATOM 3331 O O . GLY A 1 425 ? 32.216 -15.998 -39.514 1.00 64.88 425 GLY A O 1
ATOM 3332 N N . GLU A 1 426 ? 30.355 -17.168 -39.024 1.00 65.38 426 GLU A N 1
ATOM 3333 C CA . GLU A 1 426 ? 29.849 -16.226 -38.010 1.00 65.38 426 GLU A CA 1
ATOM 3334 C C . GLU A 1 426 ? 30.660 -16.407 -36.712 1.00 65.38 426 GLU A C 1
ATOM 3336 O O . GLU A 1 426 ? 30.912 -17.539 -36.299 1.00 65.38 426 GLU A O 1
ATOM 3341 N N . GLY A 1 427 ? 31.122 -15.307 -36.104 1.00 69.25 427 GLY A N 1
ATOM 3342 C CA . GLY A 1 427 ? 31.897 -15.345 -34.858 1.00 69.25 427 GLY A CA 1
ATOM 3343 C C . GLY A 1 427 ? 31.075 -15.879 -33.681 1.00 69.25 427 GLY A C 1
ATOM 3344 O O . GLY A 1 427 ? 29.866 -15.655 -33.604 1.00 69.25 427 GLY A O 1
ATOM 3345 N N . GLU A 1 428 ? 31.721 -16.577 -32.745 1.00 81.19 428 GLU A N 1
ATOM 3346 C CA . GLU A 1 428 ? 31.057 -17.074 -31.532 1.00 81.19 428 GLU A CA 1
ATOM 3347 C C . GLU A 1 428 ? 30.882 -15.942 -30.510 1.00 81.19 428 GLU A C 1
ATOM 3349 O O . GLU A 1 428 ? 31.776 -15.113 -30.332 1.00 81.19 428 GLU A O 1
ATOM 3354 N N . PHE A 1 429 ? 29.745 -15.907 -29.807 1.00 85.75 429 PHE A N 1
ATOM 3355 C CA . PHE A 1 429 ? 29.500 -14.899 -28.772 1.00 85.75 429 PHE A CA 1
ATOM 3356 C C . PHE A 1 429 ? 30.504 -15.008 -27.622 1.00 85.75 429 PHE A C 1
ATOM 3358 O O . PHE A 1 429 ? 30.690 -16.073 -27.033 1.00 85.75 429 PHE A O 1
ATOM 3365 N N . ILE A 1 430 ? 31.084 -13.870 -27.242 1.00 88.94 430 ILE A N 1
ATOM 3366 C CA . ILE A 1 430 ? 31.936 -13.762 -26.060 1.00 88.94 430 ILE A CA 1
ATOM 3367 C C . ILE A 1 430 ? 31.038 -13.716 -24.822 1.00 88.94 430 ILE A C 1
ATOM 3369 O O . ILE A 1 430 ? 30.221 -12.802 -24.661 1.00 88.94 430 ILE A O 1
ATOM 3373 N N . ILE A 1 431 ? 31.203 -14.709 -23.945 1.00 88.88 431 ILE A N 1
ATOM 3374 C CA . ILE A 1 431 ? 30.466 -14.841 -22.685 1.00 88.88 431 ILE A CA 1
ATOM 3375 C C . ILE A 1 431 ? 31.321 -14.314 -21.525 1.00 88.88 431 ILE A C 1
ATOM 3377 O O . ILE A 1 431 ? 32.082 -15.043 -20.890 1.00 88.88 431 ILE A O 1
ATOM 3381 N N . ASP A 1 432 ? 31.178 -13.022 -21.251 1.00 88.75 432 ASP A N 1
ATOM 3382 C CA . ASP A 1 432 ? 31.810 -12.290 -20.146 1.00 88.75 432 ASP A CA 1
ATOM 3383 C C . ASP A 1 432 ? 30.769 -11.648 -19.199 1.00 88.75 432 ASP A C 1
ATOM 3385 O O . ASP A 1 432 ? 29.555 -11.726 -19.421 1.00 88.75 432 ASP A O 1
ATOM 3389 N N . GLY A 1 433 ? 31.226 -10.979 -18.134 1.00 87.31 433 GLY A N 1
ATOM 3390 C CA . GLY A 1 433 ? 30.339 -10.310 -17.175 1.00 87.31 433 GLY A CA 1
ATOM 3391 C C . GLY A 1 433 ? 29.412 -9.254 -17.800 1.00 87.31 433 GLY A C 1
ATOM 3392 O O . GLY A 1 433 ? 28.255 -9.134 -17.388 1.00 87.31 433 GLY A O 1
ATOM 3393 N N . LEU A 1 434 ? 29.874 -8.532 -18.827 1.00 89.38 434 LEU A N 1
ATOM 3394 C CA . LEU A 1 434 ? 29.101 -7.491 -19.511 1.00 89.38 434 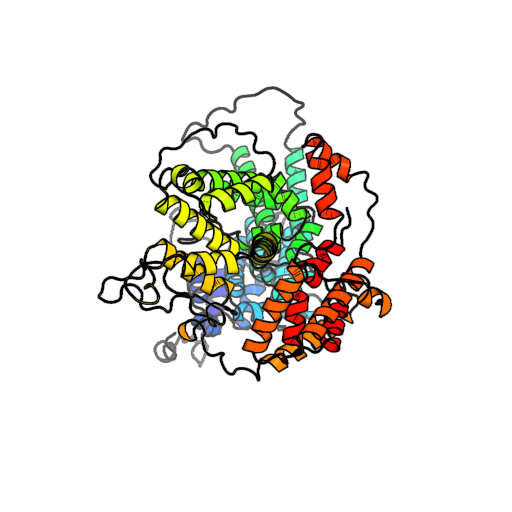LEU A CA 1
ATOM 3395 C C . LEU A 1 434 ? 28.026 -8.090 -20.424 1.00 89.38 434 LEU A C 1
ATOM 3397 O O . LEU A 1 434 ? 26.906 -7.585 -20.477 1.00 89.38 434 LEU A O 1
ATOM 3401 N N . SER A 1 435 ? 28.337 -9.169 -21.141 1.00 91.75 435 SER A N 1
ATOM 3402 C CA . SER A 1 435 ? 27.396 -9.926 -21.973 1.00 91.75 435 SER A CA 1
ATOM 3403 C C . SER A 1 435 ? 26.278 -10.550 -21.130 1.00 91.75 435 SER A C 1
ATOM 3405 O O . SER A 1 435 ? 25.107 -10.470 -21.495 1.00 91.75 435 SER A O 1
ATOM 3407 N N . VAL A 1 436 ? 26.607 -11.077 -19.944 1.00 92.12 436 VAL A N 1
ATOM 3408 C CA . VAL A 1 436 ? 25.636 -11.661 -19.011 1.00 92.12 436 VAL A CA 1
ATOM 3409 C C . VAL A 1 436 ? 24.701 -10.592 -18.444 1.00 92.12 436 VAL A C 1
ATOM 3411 O O . VAL A 1 436 ? 23.485 -10.802 -18.376 1.00 92.12 436 VAL A O 1
ATOM 3414 N N . GLU A 1 437 ? 25.238 -9.431 -18.058 1.00 92.31 437 GLU A N 1
ATOM 3415 C CA . GLU A 1 437 ? 24.431 -8.321 -17.545 1.00 92.31 437 GLU A CA 1
ATOM 3416 C C . GLU A 1 437 ? 23.537 -7.721 -18.648 1.00 92.31 437 GLU A C 1
ATOM 3418 O O . GLU A 1 437 ? 22.345 -7.504 -18.414 1.00 92.31 437 GLU A O 1
ATOM 3423 N N . ARG A 1 438 ? 24.050 -7.546 -19.877 1.00 93.38 438 ARG A N 1
ATOM 3424 C CA . ARG A 1 438 ? 23.249 -7.116 -21.040 1.00 93.38 438 ARG A CA 1
ATOM 3425 C C . ARG A 1 438 ? 22.139 -8.099 -21.372 1.00 93.38 438 ARG A C 1
ATOM 3427 O O . ARG A 1 438 ? 20.992 -7.675 -21.505 1.00 93.38 438 ARG A O 1
ATOM 3434 N N . ASN A 1 439 ? 22.437 -9.398 -21.424 1.00 94.19 439 ASN A N 1
ATOM 3435 C CA . ASN A 1 439 ? 21.432 -10.427 -21.677 1.00 94.19 439 ASN A CA 1
ATOM 3436 C C . ASN A 1 439 ? 20.321 -10.394 -20.613 1.00 94.19 439 ASN A C 1
ATOM 3438 O O . ASN A 1 439 ? 19.135 -10.455 -20.934 1.00 94.19 439 ASN A O 1
ATOM 3442 N N . HIS A 1 440 ? 20.676 -10.197 -19.337 1.00 93.44 440 HIS A N 1
ATOM 3443 C CA . HIS A 1 440 ? 19.692 -10.022 -18.267 1.00 93.44 440 HIS A CA 1
ATOM 3444 C C . HIS A 1 440 ? 18.776 -8.808 -18.486 1.00 93.44 440 HIS A C 1
ATOM 3446 O O . HIS A 1 440 ? 17.568 -8.897 -18.239 1.00 93.44 440 HIS A O 1
ATOM 3452 N N . ILE A 1 441 ? 19.324 -7.673 -18.927 1.00 93.44 441 ILE A N 1
ATOM 3453 C CA . ILE A 1 441 ? 18.546 -6.458 -19.206 1.00 93.44 441 ILE A CA 1
ATOM 3454 C C . ILE A 1 441 ? 17.648 -6.663 -20.426 1.00 93.44 441 ILE A C 1
ATOM 3456 O O . ILE A 1 441 ? 16.455 -6.383 -20.331 1.00 93.44 441 ILE A O 1
ATOM 3460 N N . LEU A 1 442 ? 18.177 -7.212 -21.523 1.00 94.06 442 LEU A N 1
ATOM 3461 C CA . LEU A 1 442 ? 17.427 -7.503 -22.748 1.00 94.06 442 LEU A CA 1
ATOM 3462 C C . LEU A 1 442 ? 16.221 -8.404 -22.471 1.00 94.06 442 LEU A C 1
ATOM 3464 O O . LEU A 1 442 ? 15.099 -8.068 -22.853 1.00 94.06 442 LEU A O 1
ATOM 3468 N N . VAL A 1 443 ? 16.416 -9.497 -21.725 1.00 92.62 443 VAL A N 1
ATOM 3469 C CA . VAL A 1 443 ? 15.302 -10.358 -21.305 1.00 92.62 443 VAL A CA 1
ATOM 3470 C C . VAL A 1 443 ? 14.314 -9.577 -20.437 1.00 92.62 443 VAL A C 1
ATOM 3472 O O . VAL A 1 443 ? 13.110 -9.686 -20.638 1.00 92.62 443 VAL A O 1
ATOM 3475 N N . ARG A 1 444 ? 14.782 -8.748 -19.495 1.00 90.38 444 ARG A N 1
ATOM 3476 C CA . ARG A 1 444 ? 13.907 -7.961 -18.608 1.00 90.38 444 ARG A CA 1
ATOM 3477 C C . ARG A 1 444 ? 13.014 -6.968 -19.354 1.00 90.38 444 ARG A C 1
ATOM 3479 O O . ARG A 1 444 ? 11.850 -6.845 -18.971 1.00 90.38 444 ARG A O 1
ATOM 3486 N N . ILE A 1 445 ? 13.549 -6.254 -20.342 1.00 90.69 445 ILE A N 1
ATOM 3487 C CA . ILE A 1 445 ? 12.814 -5.209 -21.073 1.00 90.69 445 ILE A CA 1
ATOM 3488 C C . ILE A 1 445 ? 11.954 -5.784 -22.208 1.00 90.69 445 ILE A C 1
ATOM 3490 O O . ILE A 1 445 ? 10.908 -5.225 -22.530 1.00 90.69 445 ILE A O 1
ATOM 3494 N N . CYS A 1 446 ? 12.347 -6.928 -22.782 1.00 89.88 446 CYS A N 1
ATOM 3495 C CA . CYS A 1 446 ? 11.601 -7.570 -23.867 1.00 89.88 446 CYS A CA 1
ATOM 3496 C C . CYS A 1 446 ? 10.562 -8.593 -23.383 1.00 89.88 446 CYS A C 1
ATOM 3498 O O . CYS A 1 446 ? 9.599 -8.864 -24.104 1.00 89.88 446 CYS A O 1
ATOM 3500 N N . ALA A 1 447 ? 10.734 -9.183 -22.194 1.00 88.19 447 ALA A N 1
ATOM 3501 C CA . ALA A 1 447 ? 9.791 -10.158 -21.654 1.00 88.19 447 ALA A CA 1
ATOM 3502 C C . ALA A 1 447 ? 8.598 -9.466 -20.995 1.00 88.19 447 ALA A C 1
ATOM 3504 O O . ALA A 1 447 ? 8.756 -8.613 -20.118 1.00 88.19 447 ALA A O 1
ATOM 3505 N N . VAL A 1 448 ? 7.399 -9.913 -21.355 1.00 83.06 448 VAL A N 1
ATOM 3506 C CA . VAL A 1 448 ? 6.149 -9.476 -20.730 1.00 83.06 448 VAL A CA 1
ATOM 3507 C C . VAL A 1 448 ? 5.821 -10.317 -19.493 1.00 83.06 448 VAL A C 1
ATOM 3509 O O . VAL A 1 448 ? 6.221 -11.476 -19.393 1.00 83.06 448 VAL A O 1
ATOM 3512 N N . GLY A 1 449 ? 5.075 -9.730 -18.557 1.00 80.62 449 GLY A N 1
ATOM 3513 C CA . GLY A 1 449 ? 4.569 -10.419 -17.371 1.00 80.62 449 GLY A CA 1
ATOM 3514 C C . GLY A 1 449 ? 5.445 -10.335 -16.115 1.00 80.62 449 GLY A C 1
ATOM 3515 O O . GLY A 1 449 ? 6.571 -9.830 -16.117 1.00 80.62 449 GLY A O 1
ATOM 3516 N N . GLY A 1 450 ? 4.873 -10.795 -15.002 1.00 80.50 450 GLY A N 1
ATOM 3517 C CA . GLY A 1 450 ? 5.480 -10.761 -13.669 1.00 80.50 450 GLY A CA 1
ATOM 3518 C C . GLY A 1 450 ? 6.465 -11.909 -13.385 1.00 80.50 450 GLY A C 1
ATOM 3519 O O . GLY A 1 450 ? 6.706 -12.758 -14.241 1.00 80.50 450 GLY A O 1
ATOM 3520 N N . PRO A 1 451 ? 7.022 -11.997 -12.160 1.00 78.44 451 PRO A N 1
ATOM 3521 C CA . PRO A 1 451 ? 7.974 -13.048 -11.764 1.00 78.44 451 PRO A CA 1
ATOM 3522 C C . PRO A 1 451 ? 7.469 -14.491 -11.934 1.00 78.44 451 PRO A C 1
ATOM 3524 O O . PRO A 1 451 ? 8.270 -15.413 -12.035 1.00 78.44 451 PRO A O 1
ATOM 3527 N N . SER A 1 452 ? 6.150 -14.696 -11.963 1.00 80.38 452 SER A N 1
ATOM 3528 C CA . SER A 1 452 ? 5.512 -15.994 -12.219 1.00 80.38 452 SER A CA 1
ATOM 3529 C C . SER A 1 452 ? 5.248 -16.281 -13.703 1.00 80.38 452 SER A C 1
ATOM 3531 O O . SER A 1 452 ? 4.776 -17.363 -14.034 1.00 80.38 452 SER A O 1
ATOM 3533 N N . GLU A 1 453 ? 5.500 -15.319 -14.590 1.00 83.62 453 GLU A N 1
ATOM 3534 C CA . GLU A 1 453 ? 5.163 -15.380 -16.022 1.00 83.62 453 GLU A CA 1
ATOM 3535 C C . GLU A 1 453 ? 6.409 -15.334 -16.921 1.00 83.62 453 GLU A C 1
ATOM 3537 O O . GLU A 1 453 ? 6.356 -15.744 -18.080 1.00 83.62 453 GLU A O 1
ATOM 3542 N N . ARG A 1 454 ? 7.553 -14.904 -16.378 1.00 87.25 454 ARG A N 1
ATOM 3543 C CA . ARG A 1 454 ? 8.839 -14.862 -17.081 1.00 87.25 454 ARG A CA 1
ATOM 3544 C C . ARG A 1 454 ? 9.975 -15.389 -16.222 1.00 87.25 454 ARG A C 1
ATOM 3546 O O . ARG A 1 454 ? 9.917 -15.367 -14.994 1.00 87.25 454 ARG A O 1
ATOM 3553 N N . ARG A 1 455 ? 11.048 -15.798 -16.885 1.00 88.31 455 ARG A N 1
ATOM 3554 C CA . ARG A 1 455 ? 12.277 -16.278 -16.262 1.00 88.31 455 ARG A CA 1
ATOM 3555 C C . ARG A 1 455 ? 13.413 -15.348 -16.667 1.00 88.31 455 ARG A C 1
ATOM 3557 O O . ARG A 1 455 ? 13.692 -15.202 -17.848 1.00 88.31 455 ARG A O 1
ATOM 3564 N N . LEU A 1 456 ? 14.043 -14.690 -15.697 1.00 89.69 456 LEU A N 1
ATOM 3565 C CA . LEU A 1 456 ? 15.227 -13.865 -15.953 1.00 89.69 456 LEU A CA 1
ATOM 3566 C C . LEU A 1 456 ? 16.488 -14.731 -15.828 1.00 89.69 456 LEU A C 1
ATOM 3568 O O . LEU A 1 456 ? 16.565 -15.515 -14.877 1.00 89.69 456 LEU A O 1
ATOM 3572 N N . PRO A 1 457 ? 17.477 -14.592 -16.728 1.00 90.56 457 PRO A N 1
ATOM 3573 C CA . PRO A 1 457 ? 18.728 -15.325 -16.601 1.00 90.56 457 PRO A CA 1
ATOM 3574 C C . PRO A 1 457 ? 19.538 -14.832 -15.388 1.00 90.56 457 PRO A C 1
ATOM 3576 O O . PRO A 1 457 ? 19.369 -13.686 -14.946 1.00 90.56 457 PRO A O 1
ATOM 3579 N N . PRO A 1 458 ? 20.438 -15.668 -14.843 1.00 87.94 458 PRO A N 1
ATOM 3580 C CA . PRO A 1 458 ? 21.348 -15.270 -13.779 1.00 87.94 458 PRO A CA 1
ATOM 3581 C C . PRO A 1 458 ? 22.303 -14.171 -14.258 1.00 87.94 458 PRO A C 1
ATOM 3583 O O . PRO A 1 458 ? 22.596 -14.055 -15.445 1.00 87.94 458 PRO A O 1
ATOM 3586 N N . ARG A 1 459 ? 22.805 -13.377 -13.307 1.00 87.75 459 ARG A N 1
ATOM 3587 C CA . ARG A 1 459 ? 23.786 -12.302 -13.552 1.00 87.75 459 ARG A CA 1
ATOM 3588 C C . ARG A 1 459 ? 25.238 -12.725 -13.305 1.00 87.75 459 ARG A C 1
ATOM 3590 O O . ARG A 1 459 ? 26.129 -11.886 -13.284 1.00 87.75 459 ARG A O 1
ATOM 3597 N N . ALA A 1 460 ? 25.464 -14.006 -13.035 1.00 85.25 460 ALA A N 1
ATOM 3598 C CA . ALA A 1 460 ? 26.771 -14.553 -12.711 1.00 85.25 460 ALA A CA 1
ATOM 3599 C C . ALA A 1 460 ? 27.025 -15.814 -13.533 1.00 85.25 460 ALA A C 1
ATOM 3601 O O . ALA A 1 460 ? 26.102 -16.598 -13.772 1.00 85.25 460 ALA A O 1
ATOM 3602 N N . LEU A 1 461 ? 28.285 -15.995 -13.922 1.00 85.19 461 LEU A N 1
ATOM 3603 C CA . LEU A 1 461 ? 28.765 -17.202 -14.579 1.00 85.19 461 LEU A CA 1
ATOM 3604 C C . LEU A 1 461 ? 28.833 -18.361 -13.582 1.00 85.19 461 LEU A C 1
ATOM 3606 O O . LEU A 1 461 ? 29.141 -18.181 -12.400 1.00 85.19 461 LEU A O 1
ATOM 3610 N N . GLN A 1 462 ? 28.535 -19.557 -14.074 1.00 86.38 462 GLN A N 1
ATOM 3611 C CA . GLN A 1 462 ? 28.620 -20.801 -13.321 1.00 86.38 462 GLN A CA 1
ATOM 3612 C C . GLN A 1 462 ? 29.989 -21.454 -13.534 1.00 86.38 462 GLN A C 1
ATOM 3614 O O . GLN A 1 462 ? 30.671 -21.204 -14.524 1.00 86.38 462 GLN A O 1
ATOM 3619 N N . LYS A 1 463 ? 30.408 -22.304 -12.591 1.00 81.81 463 LYS A N 1
ATOM 3620 C CA . LYS A 1 463 ? 31.592 -23.154 -12.773 1.00 81.81 463 LYS A CA 1
ATOM 3621 C C . LYS A 1 463 ? 31.181 -24.403 -13.554 1.00 81.81 463 LYS A C 1
ATOM 3623 O O . LYS A 1 463 ? 30.284 -25.106 -13.098 1.00 81.81 463 LYS A O 1
ATOM 3628 N N . GLY A 1 464 ? 31.847 -24.704 -14.665 1.00 81.56 464 GLY A N 1
ATOM 3629 C CA . GLY A 1 464 ? 31.569 -25.895 -15.472 1.00 81.56 464 GLY A CA 1
ATOM 3630 C C . GLY A 1 464 ? 31.998 -25.732 -16.929 1.00 81.56 464 GLY A C 1
ATOM 3631 O O . GLY A 1 464 ? 32.599 -24.719 -17.275 1.00 81.56 464 GLY A O 1
ATOM 3632 N N . GLU A 1 465 ? 31.688 -26.735 -17.757 1.00 81.31 465 GLU A N 1
ATOM 3633 C CA . GLU A 1 465 ? 31.964 -26.726 -19.206 1.00 81.31 465 GLU A CA 1
ATOM 3634 C C . GLU A 1 465 ? 31.083 -25.725 -19.969 1.00 81.31 465 GLU A C 1
ATOM 3636 O O . GLU A 1 465 ? 31.543 -25.125 -20.933 1.00 81.31 465 GLU A O 1
ATOM 3641 N N . ASP A 1 466 ? 29.854 -25.493 -19.496 1.00 84.56 466 ASP A N 1
ATOM 3642 C CA . ASP A 1 466 ? 28.966 -24.429 -19.971 1.00 84.56 466 ASP A CA 1
ATOM 3643 C C . ASP A 1 466 ? 28.732 -23.417 -18.831 1.00 84.56 466 ASP A C 1
ATOM 3645 O O . ASP A 1 466 ? 27.876 -23.633 -17.962 1.00 84.56 466 ASP A O 1
ATOM 3649 N N . PRO A 1 467 ? 29.522 -22.328 -18.764 1.00 85.75 467 PRO A N 1
ATOM 3650 C CA . PRO A 1 467 ? 29.416 -21.345 -17.691 1.00 85.75 467 PRO A CA 1
ATOM 3651 C C . PRO A 1 467 ? 28.133 -20.503 -17.776 1.00 85.75 467 PRO A C 1
ATOM 3653 O O . PRO A 1 467 ? 27.806 -19.800 -16.811 1.00 85.75 467 PRO A O 1
ATOM 3656 N N . TYR A 1 468 ? 27.389 -20.560 -18.889 1.00 90.69 468 TYR A N 1
ATOM 3657 C CA . TYR A 1 468 ? 26.160 -19.797 -19.087 1.00 90.69 468 TYR A CA 1
ATOM 3658 C C . TYR A 1 468 ? 25.144 -20.558 -19.964 1.00 90.69 468 TYR A C 1
ATOM 3660 O O . TYR A 1 468 ? 24.953 -20.210 -21.129 1.00 90.69 468 TYR A O 1
ATOM 3668 N N . PRO A 1 469 ? 24.405 -21.527 -19.384 1.00 89.81 469 PRO A N 1
ATOM 3669 C CA . PRO A 1 469 ? 23.457 -22.383 -20.104 1.00 89.81 469 PRO A CA 1
ATOM 3670 C C . PRO A 1 469 ? 22.123 -21.666 -20.376 1.00 89.81 469 PRO A C 1
ATOM 3672 O O . PRO A 1 469 ? 21.045 -22.137 -20.003 1.00 89.81 469 PRO A O 1
ATOM 3675 N N . TRP A 1 470 ? 22.188 -20.464 -20.947 1.00 91.62 470 TRP A N 1
ATOM 3676 C CA . TRP A 1 470 ? 21.047 -19.600 -21.226 1.00 91.62 470 TRP A CA 1
ATOM 3677 C C . TRP A 1 470 ? 21.170 -18.992 -22.625 1.00 91.62 470 TRP A C 1
ATOM 3679 O O . TRP A 1 470 ? 22.227 -18.449 -22.947 1.00 91.62 470 TRP A O 1
ATOM 3689 N N . PRO A 1 471 ? 20.102 -19.017 -23.444 1.00 91.81 471 PRO A N 1
ATOM 3690 C CA . PRO A 1 471 ? 20.157 -18.479 -24.801 1.00 91.81 471 PRO A CA 1
ATOM 3691 C C . PRO A 1 471 ? 20.520 -16.988 -24.835 1.00 91.81 471 PRO A C 1
ATOM 3693 O O . PRO A 1 471 ? 19.785 -16.152 -24.318 1.00 91.81 471 PRO A O 1
ATOM 3696 N N . VAL A 1 472 ? 21.624 -16.622 -25.483 1.00 91.25 472 VAL A N 1
ATOM 3697 C CA . VAL A 1 472 ? 21.986 -15.208 -25.655 1.00 91.25 472 VAL A CA 1
ATOM 3698 C C . VAL A 1 472 ? 20.964 -14.519 -26.562 1.00 91.25 472 VAL A C 1
ATOM 3700 O O . VAL A 1 472 ? 20.692 -14.965 -27.676 1.00 91.25 472 VAL A O 1
ATOM 3703 N N . VAL A 1 473 ? 20.381 -13.419 -26.087 1.00 91.44 473 VAL A N 1
ATOM 3704 C CA . VAL A 1 473 ? 19.399 -12.636 -26.840 1.00 91.44 473 VAL A CA 1
ATOM 3705 C C . VAL A 1 473 ? 20.115 -11.754 -27.858 1.00 91.44 473 VAL A C 1
ATOM 3707 O O . VAL A 1 473 ? 20.725 -10.753 -27.500 1.00 91.44 473 VAL A O 1
ATOM 3710 N N . CYS A 1 474 ? 19.988 -12.096 -29.137 1.00 85.12 474 CYS A N 1
ATOM 3711 C CA . CYS A 1 474 ? 20.524 -11.313 -30.257 1.00 85.12 474 CYS A CA 1
ATOM 3712 C C . CYS A 1 474 ? 19.435 -10.708 -31.161 1.00 85.12 474 CYS A C 1
ATOM 3714 O O . CYS A 1 474 ? 19.727 -9.857 -32.002 1.00 85.12 474 CYS A O 1
ATOM 3716 N N . MET A 1 475 ? 18.174 -11.114 -30.985 1.00 87.12 475 MET A N 1
ATOM 3717 C CA . MET A 1 475 ? 17.026 -10.586 -31.720 1.00 87.12 475 MET A CA 1
ATOM 3718 C C . MET A 1 475 ? 15.707 -10.836 -30.977 1.00 87.12 475 MET A C 1
ATOM 3720 O O . MET A 1 475 ? 15.645 -11.615 -30.026 1.00 87.12 475 MET A O 1
ATOM 3724 N N . PHE A 1 476 ? 14.642 -10.183 -31.440 1.00 81.69 476 PHE A N 1
ATOM 3725 C CA . PHE A 1 476 ? 13.265 -10.428 -31.010 1.00 81.69 476 PHE A CA 1
ATOM 3726 C C . PHE A 1 476 ? 12.544 -11.334 -32.037 1.00 81.69 476 PHE A C 1
ATOM 3728 O O . PHE A 1 476 ? 12.800 -11.173 -33.232 1.00 81.69 476 PHE A O 1
ATOM 3735 N N . PRO A 1 477 ? 11.627 -12.250 -31.643 1.00 87.31 477 PRO A N 1
ATOM 3736 C CA . PRO A 1 477 ? 11.102 -12.506 -30.296 1.00 87.31 477 PRO A CA 1
ATOM 3737 C C . PRO A 1 477 ? 12.076 -13.252 -29.380 1.00 87.31 477 PRO A C 1
ATOM 3739 O O . PRO A 1 477 ? 12.969 -13.956 -29.840 1.00 87.31 477 PRO A O 1
ATOM 3742 N N . LEU A 1 478 ? 11.870 -13.112 -28.066 1.00 89.19 478 LEU A N 1
ATOM 3743 C CA . LEU A 1 478 ? 12.696 -13.789 -27.066 1.00 89.19 478 LEU A CA 1
ATOM 3744 C C . LEU A 1 478 ? 12.626 -15.325 -27.188 1.00 89.19 478 LEU A C 1
ATOM 3746 O O . LEU A 1 478 ? 11.546 -15.870 -27.450 1.00 89.19 478 LEU A O 1
ATOM 3750 N N . PRO A 1 479 ? 13.737 -16.030 -26.898 1.00 91.31 479 PRO A N 1
ATOM 3751 C CA . PRO A 1 479 ? 13.754 -17.480 -26.734 1.00 91.31 479 PRO A CA 1
ATOM 3752 C C . PRO A 1 479 ? 12.703 -17.976 -25.731 1.00 91.31 479 PRO A C 1
ATOM 3754 O O . PRO A 1 479 ? 12.440 -17.340 -24.705 1.00 91.31 479 PRO A O 1
ATOM 3757 N N . LYS A 1 480 ? 12.114 -19.146 -26.013 1.00 88.69 480 LYS A N 1
ATOM 3758 C CA . LYS A 1 480 ? 11.036 -19.731 -25.192 1.00 88.69 480 LYS A CA 1
ATOM 3759 C C . LYS A 1 480 ? 11.480 -20.036 -23.760 1.00 88.69 480 LYS A C 1
ATOM 3761 O O . LYS A 1 480 ? 10.645 -20.021 -22.865 1.00 88.69 480 LYS A O 1
ATOM 3766 N N . ASP A 1 481 ? 12.772 -20.247 -23.532 1.00 91.81 481 ASP A N 1
ATOM 3767 C CA . ASP A 1 481 ? 13.391 -20.491 -22.224 1.00 91.81 481 ASP A CA 1
ATOM 3768 C C . ASP A 1 481 ? 13.137 -19.370 -21.205 1.00 91.81 481 ASP A C 1
ATOM 3770 O O . ASP A 1 481 ? 13.145 -19.607 -19.993 1.00 91.81 481 ASP A O 1
ATOM 3774 N N . TYR A 1 482 ? 12.868 -18.155 -21.690 1.00 91.56 482 TYR A N 1
ATOM 3775 C CA . TYR A 1 482 ? 12.563 -16.985 -20.868 1.00 91.56 482 TYR A CA 1
ATOM 3776 C C . TYR A 1 482 ? 11.069 -16.788 -20.590 1.00 91.56 482 TYR A C 1
ATOM 3778 O O . TYR A 1 482 ? 10.700 -15.949 -19.764 1.00 91.56 482 TYR A O 1
ATOM 3786 N N . ILE A 1 483 ? 10.203 -17.564 -21.245 1.00 86.81 483 ILE A N 1
ATOM 3787 C CA . ILE A 1 483 ? 8.749 -17.409 -21.206 1.00 86.81 483 ILE A CA 1
ATOM 3788 C C . ILE A 1 483 ? 8.140 -18.598 -20.461 1.00 86.81 483 ILE A C 1
ATOM 3790 O O . ILE A 1 483 ? 8.316 -19.752 -20.847 1.00 86.81 483 ILE A O 1
ATOM 3794 N N . LEU A 1 484 ? 7.387 -18.330 -19.392 1.00 83.50 484 LEU A N 1
ATOM 3795 C CA . LEU A 1 484 ? 6.658 -19.374 -18.676 1.00 83.50 484 LEU A CA 1
ATOM 3796 C C . LEU A 1 484 ? 5.249 -19.528 -19.260 1.00 83.50 484 LEU A C 1
ATOM 3798 O O . LEU A 1 484 ? 4.616 -18.564 -19.689 1.00 83.50 484 LEU A O 1
ATOM 3802 N N . ASN A 1 485 ? 4.736 -20.760 -19.270 1.00 72.50 485 ASN A N 1
ATOM 3803 C CA . ASN A 1 485 ? 3.368 -21.017 -19.712 1.00 72.50 485 ASN A CA 1
ATOM 3804 C C . ASN A 1 485 ? 2.365 -20.346 -18.763 1.00 72.50 485 ASN A C 1
ATOM 3806 O O . ASN A 1 485 ? 2.393 -20.579 -17.555 1.00 72.50 485 ASN A O 1
ATOM 3810 N N . VAL A 1 486 ? 1.437 -19.570 -19.326 1.00 68.06 486 VAL A N 1
ATOM 3811 C CA . VAL A 1 486 ? 0.376 -18.903 -18.563 1.00 68.06 486 VAL A CA 1
ATOM 3812 C C . VAL A 1 486 ? -0.553 -19.951 -17.926 1.00 68.06 486 VAL A C 1
ATOM 3814 O O . VAL A 1 486 ? -1.066 -20.823 -18.641 1.00 68.06 486 VAL A O 1
ATOM 3817 N N . PRO A 1 487 ? -0.830 -19.884 -16.609 1.00 60.09 487 PRO A N 1
ATOM 3818 C CA . PRO A 1 487 ? -1.844 -20.723 -15.976 1.00 60.09 487 PRO A CA 1
ATOM 3819 C C . PRO A 1 487 ? -3.214 -20.539 -16.653 1.00 60.09 487 PRO A C 1
ATOM 3821 O O . PRO A 1 487 ? -3.663 -19.417 -16.878 1.00 60.09 487 PRO A O 1
ATOM 3824 N N . LYS A 1 488 ? -3.916 -21.638 -16.964 1.00 56.59 488 LYS A N 1
ATOM 3825 C CA . LYS A 1 488 ? -5.210 -21.650 -17.689 1.00 56.59 488 LYS A CA 1
ATOM 3826 C C . LYS A 1 488 ? -6.414 -21.113 -16.882 1.00 56.59 488 LYS A C 1
ATOM 3828 O O . LYS A 1 488 ? -7.547 -21.533 -17.108 1.00 56.59 488 LYS A O 1
ATOM 3833 N N . THR A 1 489 ? -6.229 -20.192 -15.942 1.00 56.75 489 THR A N 1
ATOM 3834 C CA . THR A 1 489 ? -7.306 -19.608 -15.121 1.00 56.75 489 THR A CA 1
ATOM 3835 C C . THR A 1 489 ? -8.075 -18.504 -15.865 1.00 56.75 489 THR A C 1
ATOM 3837 O O . THR A 1 489 ? -8.213 -17.386 -15.379 1.00 56.75 489 THR A O 1
ATOM 3840 N N . LEU A 1 490 ? -8.613 -18.802 -17.057 1.00 53.84 490 LEU A N 1
ATOM 3841 C CA . LEU A 1 490 ? -9.455 -17.854 -17.810 1.00 53.84 490 LEU A CA 1
ATOM 3842 C C . LEU A 1 490 ? -10.820 -17.605 -17.135 1.00 53.84 490 LEU A C 1
ATOM 3844 O O . LEU A 1 490 ? -11.321 -16.487 -17.173 1.00 53.84 490 LEU A O 1
ATOM 3848 N N . ARG A 1 491 ? -11.411 -18.614 -16.472 1.00 51.34 491 ARG A N 1
ATOM 3849 C CA . ARG A 1 491 ? -12.766 -18.511 -15.883 1.00 51.34 491 ARG A CA 1
ATOM 3850 C C . ARG A 1 491 ? -12.887 -17.475 -14.759 1.00 51.34 491 ARG A C 1
ATOM 3852 O O . ARG A 1 491 ? -13.931 -16.852 -14.627 1.00 51.34 491 ARG A O 1
ATOM 3859 N N . THR A 1 492 ? -11.835 -17.274 -13.967 1.00 59.28 492 THR A N 1
ATOM 3860 C CA . THR A 1 492 ? -11.845 -16.326 -12.838 1.00 59.28 492 THR A CA 1
ATOM 3861 C C . THR A 1 492 ? -11.754 -14.869 -13.304 1.00 59.28 492 THR A C 1
ATOM 3863 O O . THR A 1 492 ? -12.205 -13.971 -12.600 1.00 59.28 492 THR A O 1
ATOM 3866 N N . LYS A 1 493 ? -11.202 -14.622 -14.502 1.00 64.81 493 LYS A N 1
ATOM 3867 C CA . LYS A 1 493 ? -10.984 -13.265 -15.023 1.00 64.81 493 LYS A CA 1
ATOM 3868 C C . LYS A 1 493 ? -12.290 -12.573 -15.412 1.00 64.81 493 LYS A C 1
ATOM 3870 O O . LYS A 1 493 ? -12.449 -11.402 -15.107 1.00 64.81 493 LYS A O 1
ATOM 3875 N N . GLN A 1 494 ? -13.242 -13.301 -15.998 1.00 71.62 494 GLN A N 1
ATOM 3876 C CA . GLN A 1 494 ? -14.520 -12.722 -16.424 1.00 71.62 494 GLN A CA 1
ATOM 3877 C C . GLN A 1 494 ? -15.394 -12.291 -15.238 1.00 71.62 494 GLN A C 1
ATOM 3879 O O . GLN A 1 494 ? -15.930 -11.190 -15.239 1.00 71.62 494 GLN A O 1
ATOM 3884 N N . VAL A 1 495 ? -15.424 -13.096 -14.170 1.00 79.12 495 VAL A N 1
ATOM 3885 C CA . VAL A 1 495 ? -16.114 -12.743 -12.916 1.00 79.12 495 VAL A CA 1
ATOM 3886 C C . VAL A 1 495 ? -15.535 -11.468 -12.298 1.00 79.12 495 VAL A C 1
ATOM 3888 O O . VAL A 1 495 ? -16.287 -10.635 -11.803 1.00 79.12 495 VAL A O 1
ATOM 3891 N N . LEU A 1 496 ? -14.208 -11.297 -12.334 1.00 80.50 496 LEU A N 1
ATOM 3892 C CA . LEU A 1 496 ? -13.558 -10.092 -11.818 1.00 80.50 496 LEU A CA 1
ATOM 3893 C C . LEU A 1 496 ? -13.918 -8.853 -12.646 1.00 80.50 496 LEU A C 1
ATOM 3895 O O . LEU A 1 496 ? -14.187 -7.804 -12.068 1.00 80.50 496 LEU A O 1
ATOM 3899 N N . THR A 1 497 ? -13.943 -8.978 -13.976 1.00 84.25 497 THR A N 1
ATOM 3900 C CA . THR A 1 497 ? -14.345 -7.893 -14.878 1.00 84.25 497 THR A CA 1
ATOM 3901 C C . THR A 1 497 ? -15.780 -7.447 -14.597 1.00 84.25 497 THR A C 1
ATOM 3903 O O . THR A 1 497 ? -16.022 -6.258 -14.388 1.00 84.25 497 THR A O 1
ATOM 3906 N N . ASP A 1 498 ? -16.713 -8.397 -14.516 1.00 85.50 498 ASP A N 1
ATOM 3907 C CA . ASP A 1 498 ? -18.127 -8.099 -14.280 1.00 85.50 498 ASP A CA 1
ATOM 3908 C C . ASP A 1 498 ? -18.346 -7.525 -12.868 1.00 85.50 498 ASP A C 1
ATOM 3910 O O . ASP A 1 498 ? -19.096 -6.565 -12.685 1.00 85.50 498 ASP A O 1
ATOM 3914 N N . LEU A 1 499 ? -17.634 -8.044 -11.860 1.00 86.81 499 LEU A N 1
ATOM 3915 C CA . LEU A 1 499 ? -17.658 -7.495 -10.503 1.00 86.81 499 LEU A CA 1
ATOM 3916 C C . LEU A 1 499 ? -17.139 -6.054 -10.469 1.00 86.81 499 LEU A C 1
ATOM 3918 O O . LEU A 1 499 ? -17.746 -5.206 -9.817 1.00 86.81 499 LEU A O 1
ATOM 3922 N N . LEU A 1 500 ? -16.037 -5.763 -11.165 1.00 88.38 500 LEU A N 1
ATOM 3923 C CA . LEU A 1 500 ? -15.468 -4.420 -11.227 1.00 88.38 500 LEU A CA 1
ATOM 3924 C C . LEU A 1 500 ? -16.457 -3.434 -11.862 1.00 88.38 500 LEU A C 1
ATOM 3926 O O . LEU A 1 500 ? -16.678 -2.358 -11.306 1.00 88.38 500 LEU A O 1
ATOM 3930 N N . GLU A 1 501 ? -17.091 -3.803 -12.978 1.00 89.44 501 GLU A N 1
ATOM 3931 C CA . GLU A 1 501 ? -18.133 -2.980 -13.604 1.00 89.44 501 GLU A CA 1
ATOM 3932 C C . GLU A 1 501 ? -19.307 -2.726 -12.657 1.00 89.44 501 GLU A C 1
ATOM 3934 O O . GLU A 1 501 ? -19.745 -1.581 -12.523 1.00 89.44 501 GLU A O 1
ATOM 3939 N N . MET A 1 502 ? -19.786 -3.764 -11.965 1.00 88.25 502 MET A N 1
ATOM 3940 C CA . MET A 1 502 ? -20.903 -3.658 -11.024 1.00 88.25 502 MET A CA 1
ATOM 3941 C C . MET A 1 502 ? -20.566 -2.782 -9.815 1.00 88.25 502 MET A C 1
ATOM 3943 O O . MET A 1 502 ? -21.377 -1.943 -9.424 1.00 88.25 502 MET A O 1
ATOM 3947 N N . VAL A 1 503 ? -19.367 -2.923 -9.242 1.00 87.50 503 VAL A N 1
ATOM 3948 C CA . VAL A 1 503 ? -18.910 -2.109 -8.105 1.00 87.50 503 VAL A CA 1
ATOM 3949 C C . VAL A 1 503 ? -18.747 -0.649 -8.518 1.00 87.50 503 VAL A C 1
ATOM 3951 O O . VAL A 1 503 ? -19.250 0.240 -7.832 1.00 87.50 503 VAL A O 1
ATOM 3954 N N . VAL A 1 504 ? -18.096 -0.379 -9.654 1.00 89.81 504 VAL A N 1
ATOM 3955 C CA . VAL A 1 504 ? -17.925 0.994 -10.154 1.00 89.81 504 VAL A CA 1
ATOM 3956 C C . VAL A 1 504 ? -19.279 1.619 -10.494 1.00 89.81 504 VAL A C 1
ATOM 3958 O O . VAL A 1 504 ? -19.513 2.783 -10.161 1.00 89.81 504 VAL A O 1
ATOM 3961 N N . LEU A 1 505 ? -20.199 0.865 -11.100 1.00 89.25 505 LEU A N 1
ATOM 3962 C CA . LEU A 1 505 ? -21.567 1.317 -11.361 1.00 89.25 505 LEU A CA 1
ATOM 3963 C C . LEU A 1 505 ? -22.304 1.656 -10.060 1.00 89.25 505 LEU A C 1
ATOM 3965 O O . LEU A 1 505 ? -22.858 2.747 -9.947 1.00 89.25 505 LEU A O 1
ATOM 3969 N N . HIS A 1 506 ? -22.273 0.762 -9.070 1.00 86.50 506 HIS A N 1
ATOM 3970 C CA . HIS A 1 506 ? -22.940 0.971 -7.788 1.00 86.50 506 HIS A CA 1
ATOM 3971 C C . HIS A 1 506 ? -22.400 2.214 -7.068 1.00 86.50 506 HIS A C 1
ATOM 3973 O O . HIS A 1 506 ? -23.167 3.127 -6.761 1.00 86.50 506 HIS A O 1
ATOM 3979 N N . LEU A 1 507 ? -21.079 2.314 -6.893 1.00 82.62 507 LEU A N 1
ATOM 3980 C CA . LEU A 1 507 ? -20.450 3.445 -6.204 1.00 82.62 507 LEU A CA 1
ATOM 3981 C C . LEU A 1 507 ? -20.657 4.774 -6.945 1.00 82.62 507 LEU A C 1
ATOM 3983 O O . LEU A 1 507 ? -20.850 5.807 -6.314 1.00 82.62 507 LEU A O 1
ATOM 3987 N N . SER A 1 508 ? -20.648 4.771 -8.283 1.00 83.75 508 SER A N 1
ATOM 3988 C CA . SER A 1 508 ? -20.830 6.005 -9.071 1.00 83.75 508 SER A CA 1
ATOM 3989 C C . SER A 1 508 ? -22.294 6.444 -9.200 1.00 83.75 508 SER A C 1
ATOM 3991 O O . SER A 1 508 ? -22.566 7.587 -9.581 1.00 83.75 508 SER A O 1
ATOM 3993 N N . SER A 1 509 ? -23.244 5.560 -8.881 1.00 84.06 509 SER A N 1
ATOM 3994 C CA . SER A 1 509 ? -24.674 5.888 -8.825 1.00 84.06 509 SER A CA 1
ATOM 3995 C C . SER A 1 509 ? -25.064 6.635 -7.543 1.00 84.06 509 SER A C 1
ATOM 3997 O O . SER A 1 509 ? -26.026 7.400 -7.543 1.00 84.06 509 SER A O 1
ATOM 3999 N N . SER A 1 510 ? -24.280 6.466 -6.476 1.00 78.12 510 SER A N 1
ATOM 4000 C CA . SER A 1 510 ? -24.470 7.108 -5.177 1.00 78.12 510 SER A CA 1
ATOM 4001 C C . SER A 1 510 ? -23.778 8.474 -5.129 1.00 78.12 510 SER A C 1
ATOM 4003 O O . SER A 1 510 ? -22.561 8.585 -5.298 1.00 78.12 510 SER A O 1
ATOM 4005 N N . SER A 1 511 ? -24.534 9.547 -4.873 1.00 68.12 511 SER A N 1
ATOM 4006 C CA . SER A 1 511 ? -23.969 10.900 -4.760 1.00 68.12 511 SER A CA 1
ATOM 4007 C C . SER A 1 511 ? -23.062 11.072 -3.540 1.00 68.12 511 SER A C 1
ATOM 4009 O O . SER A 1 511 ? -22.195 11.937 -3.559 1.00 68.12 511 SER A O 1
ATOM 4011 N N . THR A 1 512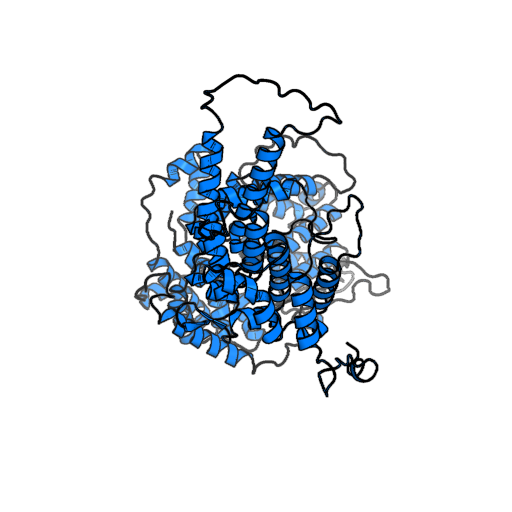 ? -23.231 10.258 -2.493 1.00 67.62 512 THR A N 1
ATOM 4012 C CA . THR A 1 512 ? -22.401 10.301 -1.276 1.00 67.62 512 THR A CA 1
ATOM 4013 C C . THR A 1 512 ? -21.041 9.626 -1.448 1.00 67.62 512 THR A C 1
ATOM 4015 O O . THR A 1 512 ? -20.109 9.929 -0.701 1.00 67.62 512 THR A O 1
ATOM 4018 N N . ASP A 1 513 ? -20.923 8.719 -2.420 1.00 62.22 513 ASP A N 1
ATOM 4019 C CA . ASP A 1 513 ? -19.684 7.990 -2.724 1.00 62.22 513 ASP A CA 1
ATOM 4020 C C . ASP A 1 513 ? -18.904 8.618 -3.890 1.00 62.22 513 ASP A C 1
ATOM 4022 O O . ASP A 1 513 ? -17.691 8.416 -4.020 1.00 62.22 513 ASP A O 1
ATOM 4026 N N . CYS A 1 514 ? -19.574 9.440 -4.703 1.00 71.06 514 CYS A N 1
ATOM 4027 C CA . CYS A 1 514 ? -18.933 10.291 -5.697 1.00 71.06 514 CYS A CA 1
ATOM 4028 C C . CYS A 1 514 ? -18.191 11.442 -5.015 1.00 71.06 514 CYS A C 1
ATOM 4030 O O . CYS A 1 514 ? -18.792 12.303 -4.378 1.00 71.06 514 CYS A O 1
ATOM 4032 N N . PHE A 1 515 ? -16.873 11.477 -5.187 1.00 68.44 515 PHE A N 1
ATOM 4033 C CA . PHE A 1 515 ? -16.039 12.563 -4.673 1.00 68.44 515 PHE A CA 1
ATOM 4034 C C . PHE A 1 515 ? -15.905 13.705 -5.681 1.00 68.44 515 PHE A C 1
ATOM 4036 O O . PHE A 1 515 ? -15.754 14.861 -5.298 1.00 68.44 515 PHE A O 1
ATOM 4043 N N . PHE A 1 516 ? -15.969 13.383 -6.973 1.00 72.75 516 PHE A N 1
ATOM 4044 C CA . PHE A 1 516 ? -15.819 14.348 -8.054 1.00 72.75 516 PHE A CA 1
ATOM 4045 C C . PHE A 1 516 ? -17.153 14.589 -8.765 1.00 72.75 516 PHE A C 1
ATOM 4047 O O . PHE A 1 516 ? -17.951 13.650 -8.900 1.00 72.75 516 PHE A O 1
ATOM 4054 N N . PRO A 1 517 ? -17.407 15.825 -9.236 1.00 67.38 517 PRO A N 1
ATOM 4055 C CA . PRO A 1 517 ? -18.632 16.139 -9.952 1.00 67.38 517 PRO A CA 1
ATOM 4056 C C . PRO A 1 517 ? -18.735 15.303 -11.237 1.00 67.38 517 PRO A C 1
ATOM 4058 O O . PRO A 1 517 ? -17.713 14.932 -11.823 1.00 67.38 517 PRO A O 1
ATOM 4061 N N . PRO A 1 518 ? -19.958 14.981 -11.690 1.00 66.75 518 PRO A N 1
ATOM 4062 C CA . PRO A 1 518 ? -20.143 14.336 -12.980 1.00 66.75 518 PRO A CA 1
ATOM 4063 C C . PRO A 1 518 ? -19.634 15.271 -14.085 1.00 66.75 518 PRO A C 1
ATOM 4065 O O . PRO A 1 518 ? -20.185 16.348 -14.296 1.00 66.75 518 PRO A O 1
ATOM 4068 N N . ALA A 1 519 ? -18.574 14.866 -14.782 1.00 65.50 519 ALA A N 1
ATOM 4069 C CA . ALA A 1 519 ? -18.135 15.546 -15.992 1.00 65.50 519 ALA A CA 1
ATOM 4070 C C . ALA A 1 519 ? -19.043 15.118 -17.153 1.00 65.50 519 ALA A C 1
ATOM 4072 O O . ALA A 1 519 ? -19.204 13.921 -17.404 1.00 65.50 519 ALA A O 1
ATOM 4073 N N . GLU A 1 520 ? -19.644 16.077 -17.859 1.00 66.50 520 GLU A N 1
ATOM 4074 C CA . GLU A 1 520 ? -20.376 15.781 -19.091 1.00 66.50 520 GLU A CA 1
ATOM 4075 C C . GLU A 1 520 ? -19.383 15.296 -20.150 1.00 66.50 520 GLU A C 1
ATOM 4077 O O . GLU A 1 520 ? -18.481 16.028 -20.555 1.00 66.50 520 GLU A O 1
ATOM 4082 N N . TYR A 1 521 ? -19.539 14.053 -20.607 1.00 77.81 521 TYR A N 1
ATOM 4083 C CA . TYR A 1 521 ? -18.732 13.521 -21.697 1.00 77.81 521 TYR A CA 1
ATOM 4084 C C . TYR A 1 521 ? -19.178 14.161 -23.020 1.00 77.81 521 TYR A C 1
ATOM 4086 O O . TYR A 1 521 ? -20.132 13.709 -23.650 1.00 77.81 521 TYR A O 1
ATOM 4094 N N . LYS A 1 522 ? -18.503 15.245 -23.421 1.00 75.19 522 LYS A N 1
ATOM 4095 C CA . LYS A 1 522 ? -18.768 16.000 -24.664 1.00 75.19 522 LYS A CA 1
ATOM 4096 C C . LYS A 1 522 ? -17.719 15.756 -25.748 1.00 75.19 522 LYS A C 1
ATOM 4098 O O . LYS A 1 522 ? -17.565 16.559 -26.665 1.00 75.19 522 LYS A O 1
ATOM 4103 N N . VAL A 1 523 ? -16.953 14.677 -25.626 1.00 74.69 523 VAL A N 1
ATOM 4104 C CA . VAL A 1 523 ? -15.884 14.347 -26.570 1.00 74.69 523 VAL A CA 1
ATOM 4105 C C . VAL A 1 523 ? -16.497 13.986 -27.926 1.00 74.69 523 VAL A C 1
ATOM 4107 O O . VAL A 1 523 ? -17.168 12.965 -28.051 1.00 74.69 523 VAL A O 1
ATOM 4110 N N . GLY A 1 524 ? -16.283 14.836 -28.931 1.00 73.75 524 GLY A N 1
ATOM 4111 C CA . GLY A 1 524 ? -16.735 14.600 -30.302 1.00 73.75 524 GLY A CA 1
ATOM 4112 C C . GLY A 1 524 ? -15.696 13.851 -31.137 1.00 73.75 524 GLY A C 1
ATOM 4113 O O . GLY A 1 524 ? -14.494 14.050 -30.973 1.00 73.75 524 GLY A O 1
ATOM 4114 N N . ASP A 1 525 ? -16.144 13.050 -32.104 1.00 71.19 525 ASP A N 1
ATOM 4115 C CA . ASP A 1 525 ? -15.260 12.233 -32.955 1.00 71.19 525 ASP A CA 1
ATOM 4116 C C . ASP A 1 525 ? -14.178 13.042 -33.690 1.00 71.19 525 ASP A C 1
ATOM 4118 O O . ASP A 1 525 ? -13.105 12.522 -33.995 1.00 71.19 525 ASP A O 1
ATOM 4122 N N . HIS A 1 526 ? -14.432 14.322 -33.980 1.00 72.31 526 HIS A N 1
ATOM 4123 C CA . HIS A 1 526 ? -13.458 15.192 -34.639 1.00 72.31 526 HIS A CA 1
ATOM 4124 C C . HIS A 1 526 ? -12.252 15.512 -33.740 1.00 72.31 526 HIS A C 1
ATOM 4126 O O . HIS A 1 526 ? -11.125 15.479 -34.229 1.00 72.31 526 HIS A O 1
ATOM 4132 N N . SER A 1 527 ? -12.449 15.803 -32.445 1.00 71.56 527 SER A N 1
ATOM 4133 C CA . SER A 1 527 ? -11.337 16.165 -31.545 1.00 71.56 527 SER A CA 1
ATOM 4134 C C . SER A 1 527 ? -10.417 14.973 -31.273 1.00 71.56 527 SER A C 1
ATOM 4136 O O . SER A 1 527 ? -9.193 15.108 -31.247 1.00 71.56 527 SER A O 1
ATOM 4138 N N . VAL A 1 528 ? -10.999 13.777 -31.191 1.00 82.00 528 VAL A N 1
ATOM 4139 C CA . VAL A 1 528 ? -10.273 12.510 -31.040 1.00 82.00 528 VAL A CA 1
ATOM 4140 C C . VAL A 1 528 ? -9.435 12.202 -32.282 1.00 82.00 528 VAL A C 1
ATOM 4142 O O . VAL A 1 528 ? -8.274 11.810 -32.165 1.00 82.00 528 VAL A O 1
ATOM 4145 N N . LYS A 1 529 ? -9.983 12.426 -33.485 1.00 76.69 529 LYS A N 1
ATOM 4146 C CA . LYS A 1 529 ? -9.267 12.203 -34.755 1.00 76.69 529 LYS A CA 1
ATOM 4147 C C . LYS A 1 529 ? -8.066 13.130 -34.935 1.00 76.69 529 LYS A C 1
ATOM 4149 O O . LYS A 1 529 ? -7.059 12.694 -35.483 1.00 76.69 529 LYS A O 1
ATOM 4154 N N . THR A 1 530 ? -8.147 14.372 -34.457 1.00 76.00 530 THR A N 1
ATOM 4155 C CA . THR A 1 530 ? -7.042 15.343 -34.540 1.00 76.00 530 THR A CA 1
ATOM 4156 C C . THR A 1 530 ? -5.917 15.092 -33.536 1.00 76.00 530 THR A C 1
ATOM 4158 O O . THR A 1 530 ? -4.841 15.668 -33.675 1.00 76.00 530 THR A O 1
ATOM 4161 N N . ARG A 1 531 ? -6.137 14.243 -32.525 1.00 81.69 531 ARG A N 1
ATOM 4162 C CA . ARG A 1 531 ? -5.166 13.987 -31.457 1.00 81.69 531 ARG A CA 1
ATOM 4163 C C . ARG A 1 531 ? -4.188 12.877 -31.852 1.00 81.69 531 ARG A C 1
ATOM 4165 O O . ARG A 1 531 ? -4.592 11.809 -32.324 1.00 81.69 531 ARG A O 1
ATOM 4172 N N . SER A 1 532 ? -2.896 13.113 -31.640 1.00 86.94 532 SER A N 1
ATOM 4173 C CA . SER A 1 532 ? -1.819 12.137 -31.842 1.00 86.94 532 SER A CA 1
ATOM 4174 C C . SER A 1 532 ? -1.238 11.695 -30.504 1.00 86.94 532 SER A C 1
ATOM 4176 O O . SER A 1 532 ? -1.052 12.524 -29.617 1.00 86.94 532 SER A O 1
ATOM 4178 N N . LEU A 1 533 ? -0.922 10.406 -30.379 1.00 89.38 533 LEU A N 1
ATOM 4179 C CA . LEU A 1 533 ? -0.170 9.896 -29.232 1.00 89.38 533 LEU A CA 1
ATOM 4180 C C . LEU A 1 533 ? 1.318 10.214 -29.403 1.00 89.38 533 LEU A C 1
ATOM 4182 O O . LEU A 1 533 ? 1.830 10.230 -30.526 1.00 89.38 533 LEU A O 1
ATOM 4186 N N . THR A 1 534 ? 1.998 10.455 -28.291 1.00 88.50 534 THR A N 1
ATOM 4187 C CA . THR A 1 534 ? 3.449 10.677 -28.242 1.00 88.50 534 THR A CA 1
ATOM 4188 C C . THR A 1 534 ? 4.228 9.385 -28.520 1.00 88.50 534 THR A C 1
ATOM 4190 O O . THR A 1 534 ? 3.678 8.286 -28.456 1.00 88.50 534 THR A O 1
ATOM 4193 N N . SER A 1 535 ? 5.532 9.486 -28.797 1.00 87.56 535 SER A N 1
ATOM 4194 C CA . SER A 1 535 ? 6.404 8.312 -28.976 1.00 87.56 535 SER A CA 1
ATOM 4195 C C . SER A 1 535 ? 6.419 7.396 -27.747 1.00 87.56 535 SER A C 1
ATOM 4197 O O . SER A 1 535 ? 6.348 6.178 -27.887 1.00 87.56 535 SER A O 1
ATOM 4199 N N . VAL A 1 536 ? 6.444 7.983 -26.547 1.00 88.56 536 VAL A N 1
ATOM 4200 C CA . VAL A 1 536 ? 6.382 7.274 -25.258 1.00 88.56 536 VAL A CA 1
ATOM 4201 C C . VAL A 1 536 ? 5.098 6.448 -25.159 1.00 88.56 536 VAL A C 1
ATOM 4203 O O . VAL A 1 536 ? 5.144 5.260 -24.841 1.00 88.56 536 VAL A O 1
ATOM 4206 N N . GLU A 1 537 ? 3.957 7.048 -25.495 1.00 91.12 537 GLU A N 1
ATOM 4207 C CA . GLU A 1 537 ? 2.660 6.367 -25.476 1.00 91.12 537 GLU A CA 1
ATOM 4208 C C . GLU A 1 537 ? 2.568 5.262 -26.527 1.00 91.12 537 GLU A C 1
ATOM 4210 O O . GLU A 1 537 ? 2.037 4.195 -26.240 1.00 91.12 537 GLU A O 1
ATOM 4215 N N . GLN A 1 538 ? 3.129 5.460 -27.722 1.00 94.69 538 GLN A N 1
ATOM 4216 C CA . GLN A 1 538 ? 3.156 4.419 -28.756 1.00 94.69 538 GLN A CA 1
ATOM 4217 C C . GLN A 1 538 ? 3.954 3.183 -28.310 1.00 94.69 538 GLN A C 1
ATOM 4219 O O . GLN A 1 538 ? 3.519 2.047 -28.510 1.00 94.69 538 GLN A O 1
ATOM 4224 N N . ILE A 1 539 ? 5.086 3.378 -27.628 1.00 93.44 539 ILE A N 1
ATOM 4225 C CA . ILE A 1 539 ? 5.851 2.266 -27.045 1.00 93.44 539 ILE A CA 1
ATOM 4226 C C . ILE A 1 539 ? 5.029 1.585 -25.934 1.00 93.44 539 ILE A C 1
ATOM 4228 O O . ILE A 1 539 ? 4.971 0.353 -25.869 1.00 93.44 539 ILE A O 1
ATOM 4232 N N . GLY A 1 540 ? 4.335 2.364 -25.096 1.00 94.88 540 GLY A N 1
ATOM 4233 C CA . GLY A 1 540 ? 3.430 1.850 -24.063 1.00 94.88 540 GLY A CA 1
ATOM 4234 C C . GLY A 1 540 ? 2.264 1.026 -24.624 1.00 94.88 540 GLY A C 1
ATOM 4235 O O . GLY A 1 540 ? 1.963 -0.057 -24.105 1.00 94.88 540 GLY A O 1
ATOM 4236 N N . VAL A 1 541 ? 1.662 1.474 -25.733 1.00 96.88 541 VAL A N 1
ATOM 4237 C CA . VAL A 1 541 ? 0.668 0.724 -26.520 1.00 96.88 541 VAL A CA 1
ATOM 4238 C C . VAL A 1 541 ? 1.266 -0.609 -26.966 1.00 96.88 541 VAL A C 1
ATOM 4240 O O . VAL A 1 541 ? 0.688 -1.658 -26.680 1.00 96.88 541 VAL A O 1
ATOM 4243 N N . GLY A 1 542 ? 2.462 -0.602 -27.561 1.00 94.50 542 GLY A N 1
ATOM 4244 C CA . GLY A 1 542 ? 3.147 -1.823 -27.994 1.00 94.50 542 GLY A CA 1
ATOM 4245 C C . GLY A 1 542 ? 3.378 -2.828 -26.857 1.00 94.50 542 GLY A C 1
ATOM 4246 O O . GLY A 1 542 ? 3.102 -4.021 -27.007 1.00 94.50 542 GLY A O 1
ATOM 4247 N N . ILE A 1 543 ? 3.827 -2.370 -25.683 1.00 93.62 543 ILE A N 1
ATOM 4248 C CA . ILE A 1 543 ? 3.992 -3.227 -24.494 1.00 93.62 543 ILE A CA 1
ATOM 4249 C C . ILE A 1 543 ? 2.646 -3.808 -24.033 1.00 93.62 543 ILE A C 1
ATOM 4251 O O . ILE A 1 543 ? 2.550 -5.016 -23.798 1.00 93.62 543 ILE A O 1
ATOM 4255 N N . SER A 1 544 ? 1.607 -2.974 -23.950 1.00 95.62 544 SER A N 1
ATOM 4256 C CA . SER A 1 544 ? 0.260 -3.377 -23.521 1.00 95.62 544 SER A CA 1
ATOM 4257 C C . SER A 1 544 ? -0.332 -4.439 -24.454 1.00 95.62 544 SER A C 1
ATOM 4259 O O . SER A 1 544 ? -0.849 -5.458 -23.990 1.00 95.62 544 SER A O 1
ATOM 4261 N N . LEU A 1 545 ? -0.194 -4.249 -25.771 1.00 95.19 545 LEU A N 1
ATOM 4262 C CA . LEU A 1 545 ? -0.655 -5.199 -26.784 1.00 95.19 545 LEU A CA 1
ATOM 4263 C C . LEU A 1 545 ? 0.103 -6.523 -26.702 1.00 95.19 545 LEU A C 1
ATOM 4265 O O . LEU A 1 545 ? -0.527 -7.580 -26.718 1.00 95.19 545 LEU A O 1
ATOM 4269 N N . ARG A 1 546 ? 1.437 -6.492 -26.559 1.00 91.56 546 ARG A N 1
ATOM 4270 C CA . ARG A 1 546 ? 2.243 -7.714 -26.390 1.00 91.56 546 ARG A CA 1
ATOM 4271 C C . ARG A 1 546 ? 1.787 -8.517 -25.174 1.00 91.56 546 ARG A C 1
ATOM 4273 O O . ARG A 1 546 ? 1.621 -9.732 -25.279 1.00 91.56 546 ARG A O 1
ATOM 4280 N N . TYR A 1 547 ? 1.532 -7.854 -24.044 1.00 91.75 547 TYR A N 1
ATOM 4281 C CA . TYR A 1 547 ? 1.044 -8.534 -22.845 1.00 91.75 547 TYR A CA 1
ATOM 4282 C C . TYR A 1 547 ? -0.384 -9.072 -23.020 1.00 91.75 547 TYR A C 1
ATOM 4284 O O . TYR A 1 547 ? -0.656 -10.226 -22.690 1.00 91.75 547 TYR A O 1
ATOM 4292 N N . GLY A 1 548 ? -1.287 -8.290 -23.615 1.00 91.50 548 GLY A N 1
ATOM 4293 C CA . GLY A 1 548 ? -2.653 -8.726 -23.908 1.00 91.50 548 GLY A CA 1
ATOM 4294 C C . GLY A 1 548 ? -2.720 -9.935 -24.845 1.00 91.50 548 GLY A C 1
ATOM 4295 O O . GLY A 1 548 ? -3.477 -10.871 -24.582 1.00 91.50 548 GLY A O 1
ATOM 4296 N N . LYS A 1 549 ? -1.883 -9.964 -25.892 1.00 89.69 549 LYS A N 1
ATOM 4297 C CA . LYS A 1 549 ? -1.741 -11.106 -26.813 1.00 89.69 549 LYS A CA 1
ATOM 4298 C C . LYS A 1 549 ? -1.151 -12.329 -26.108 1.00 89.69 549 LYS A C 1
ATOM 4300 O O . LYS A 1 549 ? -1.684 -13.428 -26.250 1.00 89.69 549 LYS A O 1
ATOM 4305 N N . PHE A 1 550 ? -0.124 -12.143 -25.272 1.00 86.94 550 PHE A N 1
ATOM 4306 C CA . PHE A 1 550 ? 0.444 -13.210 -24.435 1.00 86.94 550 PHE A CA 1
ATOM 4307 C C . PHE A 1 550 ? -0.609 -13.854 -23.516 1.00 86.94 550 PHE A C 1
ATOM 4309 O O . PHE A 1 550 ? -0.674 -15.079 -23.399 1.00 86.94 550 PHE A O 1
ATOM 4316 N N . LEU A 1 551 ? -1.494 -13.042 -22.932 1.00 86.62 551 LEU A N 1
ATOM 4317 C CA . LEU A 1 551 ? -2.610 -13.507 -22.107 1.00 86.62 551 LEU A CA 1
ATOM 4318 C C . LEU A 1 551 ? -3.821 -14.020 -22.905 1.00 86.62 551 LEU A C 1
ATOM 4320 O O . LEU A 1 551 ? -4.766 -14.520 -22.291 1.00 86.62 551 LEU A O 1
ATOM 4324 N N . LYS A 1 552 ? -3.801 -13.912 -24.241 1.00 87.88 552 LYS A N 1
ATOM 4325 C CA . LYS A 1 552 ? -4.918 -14.231 -25.149 1.00 87.88 552 LYS A CA 1
ATOM 4326 C C . LYS A 1 552 ? -6.196 -13.435 -24.848 1.00 87.88 552 LYS A C 1
ATOM 4328 O O . LYS A 1 552 ? -7.297 -13.966 -24.961 1.00 87.88 552 LYS A O 1
ATOM 4333 N N . LEU A 1 553 ? -6.037 -12.179 -24.432 1.00 88.25 553 LEU A N 1
ATOM 4334 C CA . LEU A 1 553 ? -7.139 -11.254 -24.141 1.00 88.25 553 LEU A CA 1
ATOM 4335 C C . LEU A 1 553 ? -7.485 -10.352 -25.327 1.00 88.25 553 LEU A C 1
ATOM 4337 O O . LEU A 1 553 ? -8.581 -9.809 -25.363 1.00 88.25 553 LEU A O 1
ATOM 4341 N N . LEU A 1 554 ? -6.551 -10.174 -26.265 1.00 92.12 554 LEU A N 1
ATOM 4342 C CA . LEU A 1 554 ? -6.673 -9.243 -27.384 1.00 92.12 554 LEU A CA 1
ATOM 4343 C C . LEU A 1 554 ? -6.589 -9.954 -28.735 1.00 92.12 554 LEU A C 1
ATOM 4345 O O . LEU A 1 554 ? -6.002 -11.033 -28.848 1.00 92.12 554 LEU A O 1
ATOM 4349 N N . ARG A 1 555 ? -7.147 -9.303 -29.760 1.00 91.31 555 ARG A N 1
ATOM 4350 C CA . ARG A 1 555 ? -7.020 -9.691 -31.168 1.00 91.31 555 ARG A CA 1
ATOM 4351 C C . ARG A 1 555 ? -5.729 -9.113 -31.758 1.00 91.31 555 ARG A C 1
ATOM 4353 O O . ARG A 1 555 ? -5.066 -8.273 -31.146 1.00 91.31 555 ARG A O 1
ATOM 4360 N N . GLU A 1 556 ? -5.359 -9.562 -32.955 1.00 86.75 556 GLU A N 1
ATOM 4361 C CA . GLU A 1 556 ? -4.150 -9.066 -33.624 1.00 86.75 556 GLU A CA 1
ATOM 4362 C C . GLU A 1 556 ? -4.245 -7.581 -34.008 1.00 86.75 556 GLU A C 1
ATOM 4364 O O . GLU A 1 556 ? -3.231 -6.885 -33.947 1.00 86.75 556 GLU A O 1
ATOM 4369 N N . ASP A 1 557 ? -5.456 -7.104 -34.303 1.00 89.75 557 ASP A N 1
ATOM 4370 C CA . ASP A 1 557 ? -5.826 -5.757 -34.757 1.00 89.75 557 ASP A CA 1
ATOM 4371 C C . ASP A 1 557 ? -6.288 -4.811 -33.628 1.00 89.75 557 ASP A C 1
ATOM 4373 O O . ASP A 1 557 ? -6.811 -3.733 -33.886 1.00 89.75 557 ASP A O 1
ATOM 4377 N N . SER A 1 558 ? -6.079 -5.169 -32.356 1.00 93.19 558 SER A N 1
ATOM 4378 C CA . SER A 1 558 ? -6.504 -4.350 -31.203 1.00 93.19 558 SER A CA 1
ATOM 4379 C C . SER A 1 558 ? -5.693 -3.059 -30.983 1.00 93.19 558 SER A C 1
ATOM 4381 O O . SER A 1 558 ? -5.930 -2.343 -30.010 1.00 93.19 558 SER A O 1
ATOM 4383 N N . GLU A 1 559 ? -4.722 -2.749 -31.842 1.00 95.19 559 GLU A N 1
ATOM 4384 C CA . GLU A 1 559 ? -3.871 -1.561 -31.707 1.00 95.19 559 GLU A CA 1
ATOM 4385 C C . GLU A 1 559 ? -4.656 -0.263 -31.890 1.00 95.19 559 GLU A C 1
ATOM 4387 O O . GLU A 1 559 ? -4.566 0.644 -31.058 1.00 95.19 559 GLU A O 1
ATOM 4392 N N . GLN A 1 560 ? -5.468 -0.194 -32.946 1.00 93.75 560 GLN A N 1
ATOM 4393 C CA . GLN A 1 560 ? -6.297 0.971 -33.242 1.00 93.75 560 GLN A CA 1
ATOM 4394 C C . GLN A 1 560 ? -7.331 1.204 -32.136 1.00 93.75 560 GLN A C 1
ATOM 4396 O O . GLN A 1 560 ? -7.556 2.350 -31.749 1.00 93.75 560 GLN A O 1
ATOM 4401 N N . ASP A 1 561 ? -7.894 0.124 -31.588 1.00 95.62 561 ASP A N 1
ATOM 4402 C CA . ASP A 1 561 ? -8.861 0.148 -30.489 1.00 95.62 561 ASP A CA 1
ATOM 4403 C C . ASP A 1 561 ? -8.250 0.760 -29.213 1.00 95.62 561 ASP A C 1
ATOM 4405 O O . ASP A 1 561 ? -8.825 1.679 -28.619 1.00 95.62 561 ASP A O 1
ATOM 4409 N N . LEU A 1 562 ? -7.047 0.319 -28.816 1.00 97.00 562 LEU A N 1
ATOM 4410 C CA . LEU A 1 562 ? -6.352 0.880 -27.652 1.00 97.00 562 LEU A CA 1
ATOM 4411 C C . LEU A 1 562 ? -5.956 2.343 -27.886 1.00 97.00 562 LEU A C 1
ATOM 4413 O O . LEU A 1 562 ? -6.160 3.187 -27.014 1.00 97.00 562 LEU A O 1
ATOM 4417 N N . CYS A 1 563 ? -5.440 2.672 -29.073 1.00 96.00 563 CYS A N 1
ATOM 4418 C CA . CYS A 1 563 ? -5.101 4.052 -29.416 1.00 96.00 563 CYS A CA 1
ATOM 4419 C C . CYS A 1 563 ? -6.326 4.971 -29.350 1.00 96.00 563 CYS A C 1
ATOM 4421 O O . CYS A 1 563 ? -6.231 6.098 -28.862 1.00 96.00 563 CYS A O 1
ATOM 4423 N N . LEU A 1 564 ? -7.476 4.497 -29.834 1.00 94.50 564 LEU A N 1
ATOM 4424 C CA . LEU A 1 564 ? -8.734 5.230 -29.792 1.00 94.50 564 LEU A CA 1
ATOM 4425 C C . LEU A 1 564 ? -9.170 5.490 -28.346 1.00 94.50 564 LEU A C 1
ATOM 4427 O O . LEU A 1 564 ? -9.466 6.635 -28.000 1.00 94.50 564 LEU A O 1
ATOM 4431 N N . LEU A 1 565 ? -9.140 4.464 -27.489 1.00 96.12 565 LEU A N 1
ATOM 4432 C CA . LEU A 1 565 ? -9.461 4.598 -26.066 1.00 96.12 565 LEU A CA 1
ATOM 4433 C C . LEU A 1 565 ? -8.583 5.656 -25.382 1.00 96.12 565 LEU A C 1
ATOM 4435 O O . LEU A 1 565 ? -9.107 6.540 -24.707 1.00 96.12 565 LEU A O 1
ATOM 4439 N N . LEU A 1 566 ? -7.263 5.598 -25.586 1.00 95.00 566 LEU A N 1
ATOM 4440 C CA . LEU A 1 566 ? -6.320 6.543 -24.981 1.00 95.00 566 LEU A CA 1
ATOM 4441 C C . LEU A 1 566 ? -6.606 7.984 -25.408 1.00 95.00 566 LEU A C 1
ATOM 4443 O O . LEU A 1 566 ? -6.640 8.880 -24.566 1.00 95.00 566 LEU A O 1
ATOM 4447 N N . LYS A 1 567 ? -6.895 8.216 -26.693 1.00 93.31 567 LYS A N 1
ATOM 4448 C CA . LYS A 1 567 ? -7.265 9.549 -27.193 1.00 93.31 567 LYS A CA 1
ATOM 4449 C C . LYS A 1 567 ? -8.567 10.057 -26.570 1.00 93.31 567 LYS A C 1
ATOM 4451 O O . LYS A 1 567 ? -8.641 11.230 -26.209 1.00 93.31 567 LYS A O 1
ATOM 4456 N N . HIS A 1 568 ? -9.570 9.192 -26.396 1.00 92.44 568 HIS A N 1
ATOM 4457 C CA . HIS A 1 568 ? -10.800 9.548 -25.680 1.00 92.44 568 HIS A CA 1
ATOM 4458 C C . HIS A 1 568 ? -10.529 9.915 -24.218 1.00 92.44 568 HIS A C 1
ATOM 4460 O O . HIS A 1 568 ? -11.057 10.917 -23.739 1.00 92.44 568 HIS A O 1
ATOM 4466 N N . CYS A 1 569 ? -9.690 9.145 -23.521 1.00 91.12 569 CYS A N 1
ATOM 4467 C CA . CYS A 1 569 ? -9.285 9.433 -22.147 1.00 91.12 569 CYS A CA 1
ATOM 4468 C C . CYS A 1 569 ? -8.570 10.780 -22.042 1.00 91.12 569 CYS A C 1
ATOM 4470 O O . CYS A 1 569 ? -8.961 11.611 -21.230 1.00 91.12 569 CYS A O 1
ATOM 4472 N N . GLN A 1 570 ? -7.573 11.033 -22.888 1.00 87.81 570 GLN A N 1
ATOM 4473 C CA . GLN A 1 570 ? -6.858 12.306 -22.902 1.00 87.81 570 GLN A CA 1
ATOM 4474 C C . GLN A 1 570 ? -7.796 13.501 -23.146 1.00 87.81 570 GLN A C 1
ATOM 4476 O O . GLN A 1 570 ? -7.656 14.531 -22.489 1.00 87.81 570 GLN A O 1
ATOM 4481 N N . GLU A 1 571 ? -8.753 13.366 -24.071 1.00 86.62 571 GLU A N 1
ATOM 4482 C CA . GLU A 1 571 ? -9.726 14.415 -24.400 1.00 86.62 571 GLU A CA 1
ATOM 4483 C C . GLU A 1 571 ? -10.699 14.683 -23.258 1.00 86.62 571 GLU A C 1
ATOM 4485 O O . GLU A 1 571 ? -10.882 15.828 -22.838 1.00 86.62 571 GLU A O 1
ATOM 4490 N N . PHE A 1 572 ? -11.248 13.618 -22.688 1.00 86.44 572 PHE A N 1
ATOM 4491 C CA . PHE A 1 572 ? -12.092 13.695 -21.508 1.00 86.44 572 PHE A CA 1
ATOM 4492 C C . PHE A 1 572 ? -11.373 14.348 -20.322 1.00 86.44 572 PHE A C 1
ATOM 4494 O O . PHE A 1 572 ? -11.932 15.224 -19.666 1.00 86.44 572 PHE A O 1
ATOM 4501 N N . LEU A 1 573 ? -10.125 13.957 -20.057 1.00 84.00 573 LEU A N 1
ATOM 4502 C CA . LEU A 1 573 ? -9.345 14.488 -18.943 1.00 84.00 573 LEU A CA 1
ATOM 4503 C C . LEU A 1 573 ? -8.944 15.950 -19.157 1.00 84.00 573 LEU A C 1
ATOM 4505 O O . LEU A 1 573 ? -8.988 16.725 -18.203 1.00 84.00 573 LEU A O 1
ATOM 4509 N N . SER A 1 574 ? -8.644 16.372 -20.392 1.00 78.81 574 SER A N 1
ATOM 4510 C CA . SER A 1 574 ? -8.396 17.793 -20.678 1.00 78.81 574 SER A CA 1
ATOM 4511 C C . SER A 1 574 ? -9.614 18.681 -20.410 1.00 78.81 574 SER A C 1
ATOM 4513 O O . SER A 1 574 ? -9.448 19.832 -20.019 1.00 78.81 574 SER A O 1
ATOM 4515 N N . GLN A 1 575 ? -10.837 18.153 -20.536 1.00 76.81 575 GLN A N 1
ATOM 4516 C CA . GLN A 1 575 ? -12.065 18.891 -20.205 1.00 76.81 575 GLN A CA 1
ATOM 4517 C C . GLN A 1 575 ? -12.289 19.041 -18.690 1.00 76.81 575 GLN A C 1
ATOM 4519 O O . GLN A 1 575 ? -13.092 19.874 -18.273 1.00 76.81 575 GLN A O 1
ATOM 4524 N N . GLN A 1 576 ? -11.592 18.257 -17.860 1.00 71.25 576 GLN A N 1
ATOM 4525 C CA . GLN A 1 576 ? -11.681 18.319 -16.396 1.00 71.25 576 GLN A CA 1
ATOM 4526 C C . GLN A 1 576 ? -10.654 19.265 -15.760 1.00 71.25 576 GLN A C 1
ATOM 4528 O O . GLN A 1 576 ? -10.663 19.435 -14.540 1.00 71.25 576 GLN A O 1
ATOM 4533 N N . GLN A 1 577 ? -9.785 19.889 -16.560 1.00 65.56 577 GLN A N 1
ATOM 4534 C CA . GLN A 1 577 ? -8.777 20.821 -16.065 1.00 65.56 577 GLN A CA 1
ATOM 4535 C C . GLN A 1 577 ? -9.427 22.083 -15.486 1.00 65.56 577 GLN A C 1
ATOM 4537 O O . GLN A 1 577 ? -10.073 22.860 -16.191 1.00 65.56 577 GLN A O 1
ATOM 4542 N N . VAL A 1 578 ? -9.208 22.323 -14.192 1.00 55.75 578 VAL A N 1
ATOM 4543 C CA . VAL A 1 578 ? -9.541 23.596 -13.544 1.00 55.75 578 VAL A CA 1
ATOM 4544 C C . VAL A 1 578 ? -8.355 24.542 -13.722 1.00 55.75 578 VAL A C 1
ATOM 4546 O O . VAL A 1 578 ? -7.259 24.259 -13.242 1.00 55.75 578 VAL A O 1
ATOM 4549 N N . LYS A 1 579 ? -8.565 25.677 -14.400 1.00 47.25 579 LYS A N 1
ATOM 4550 C CA . LYS A 1 579 ? -7.582 26.771 -14.436 1.00 47.25 579 LYS A CA 1
ATOM 4551 C C . LYS A 1 579 ? -7.556 27.452 -13.070 1.00 47.25 579 LYS A C 1
ATOM 4553 O O . LYS A 1 579 ? -8.540 28.086 -12.691 1.00 47.25 579 LYS A O 1
ATOM 4558 N N . VAL A 1 580 ? -6.452 27.337 -12.341 1.00 44.62 580 VAL A N 1
ATOM 4559 C CA . VAL A 1 580 ? -6.247 28.083 -11.094 1.00 44.62 580 VAL A CA 1
ATOM 4560 C C . VAL A 1 580 ? -5.586 29.429 -11.438 1.00 44.62 580 VAL A C 1
ATOM 4562 O O . VAL A 1 580 ? -4.552 29.429 -12.102 1.00 44.62 580 VAL A O 1
ATOM 4565 N N . PRO A 1 581 ? -6.146 30.590 -11.040 1.00 39.66 581 PRO A N 1
ATOM 4566 C CA . PRO A 1 581 ? -5.466 31.877 -11.190 1.00 39.66 581 PRO A CA 1
ATOM 4567 C C . PRO A 1 581 ? -4.226 31.909 -10.282 1.00 39.66 581 PRO A C 1
ATOM 4569 O O . PRO A 1 581 ? -4.332 31.738 -9.067 1.00 39.66 581 PRO A O 1
ATOM 4572 N N . CYS A 1 582 ? -3.043 32.078 -10.868 1.00 42.16 582 CYS A N 1
ATOM 4573 C CA . CYS A 1 582 ? -1.766 31.799 -10.215 1.00 42.16 582 CYS A CA 1
ATOM 4574 C C . CYS A 1 582 ? -1.073 33.083 -9.712 1.00 42.16 582 CYS A C 1
ATOM 4576 O O . CYS A 1 582 ? -0.148 33.567 -10.352 1.00 42.16 582 CYS A O 1
ATOM 4578 N N . ASP A 1 583 ? -1.484 33.610 -8.550 1.00 36.03 583 ASP A N 1
ATOM 4579 C CA . ASP A 1 583 ? -0.722 34.659 -7.827 1.00 36.03 583 ASP A CA 1
ATOM 4580 C C . ASP A 1 583 ? 0.056 34.097 -6.614 1.00 36.03 583 ASP A C 1
ATOM 4582 O O . ASP A 1 583 ? 1.076 34.643 -6.197 1.00 36.03 583 ASP A O 1
ATOM 4586 N N . ILE A 1 584 ? -0.377 32.962 -6.049 1.00 37.47 584 ILE A N 1
ATOM 4587 C CA . ILE A 1 584 ? 0.157 32.426 -4.779 1.00 37.47 584 ILE A CA 1
ATOM 4588 C C . ILE A 1 584 ? 1.307 31.418 -4.990 1.00 37.47 584 ILE A C 1
ATOM 4590 O O . ILE A 1 584 ? 2.218 31.341 -4.164 1.00 37.47 584 ILE A O 1
ATOM 4594 N N . CYS A 1 585 ? 1.337 30.675 -6.104 1.00 36.38 585 CYS A N 1
ATOM 4595 C CA . CYS A 1 585 ? 2.397 29.686 -6.369 1.00 36.38 585 CYS A CA 1
ATOM 4596 C C . CYS A 1 585 ? 3.710 30.308 -6.867 1.00 36.38 585 CYS A C 1
ATOM 4598 O O . CYS A 1 585 ? 4.780 29.799 -6.525 1.00 36.38 585 CYS A O 1
ATOM 4600 N N . ILE A 1 586 ? 3.658 31.444 -7.577 1.00 39.12 586 ILE A N 1
ATOM 4601 C CA . ILE A 1 586 ? 4.863 32.215 -7.920 1.00 39.12 586 ILE A CA 1
ATOM 4602 C C . ILE A 1 586 ? 5.589 32.620 -6.628 1.00 39.12 586 ILE A C 1
ATOM 4604 O O . ILE A 1 586 ? 6.801 32.464 -6.537 1.00 39.12 586 ILE A O 1
ATOM 4608 N N . LEU A 1 587 ? 4.869 33.014 -5.574 1.00 36.78 587 LEU A N 1
ATOM 4609 C CA . LEU A 1 587 ? 5.460 33.395 -4.283 1.00 36.78 587 LEU A CA 1
ATOM 4610 C C . LEU A 1 587 ? 6.161 32.250 -3.525 1.00 36.78 587 LEU A C 1
ATOM 4612 O O . LEU A 1 587 ? 7.157 32.497 -2.846 1.00 36.78 587 LEU A O 1
ATOM 4616 N N . LEU A 1 588 ? 5.689 31.003 -3.635 1.00 36.22 588 LEU A N 1
ATOM 4617 C CA . LEU A 1 588 ? 6.332 29.860 -2.966 1.00 36.22 588 LEU A CA 1
ATOM 4618 C C . LEU A 1 588 ? 7.586 29.356 -3.700 1.00 36.22 588 LEU A C 1
ATOM 4620 O O . LEU A 1 588 ? 8.562 28.991 -3.044 1.00 36.22 588 LEU A O 1
ATOM 4624 N N . LEU A 1 589 ? 7.604 29.387 -5.037 1.00 35.84 589 LEU A N 1
ATOM 4625 C CA . LEU A 1 589 ? 8.776 28.979 -5.827 1.00 35.84 589 LEU A CA 1
ATOM 4626 C C . LEU A 1 589 ? 9.854 30.078 -5.902 1.00 35.84 589 LEU A C 1
ATOM 4628 O O . LEU A 1 589 ? 11.046 29.780 -5.843 1.00 35.84 589 LEU A O 1
ATOM 4632 N N . THR A 1 590 ? 9.464 31.357 -5.945 1.00 36.31 590 THR A N 1
ATOM 4633 C CA . THR A 1 590 ? 10.404 32.500 -5.971 1.00 36.31 590 THR A CA 1
ATOM 4634 C C . THR A 1 590 ? 11.229 32.672 -4.696 1.00 36.31 590 THR A C 1
ATOM 4636 O O . THR A 1 590 ? 12.276 33.313 -4.740 1.00 36.31 590 THR A O 1
ATOM 4639 N N . ARG A 1 591 ? 10.817 32.099 -3.556 1.00 38.44 591 ARG A N 1
ATOM 4640 C CA . ARG A 1 591 ? 11.558 32.268 -2.293 1.00 38.44 591 ARG A CA 1
ATOM 4641 C C . ARG A 1 591 ? 12.757 31.323 -2.142 1.00 38.44 591 ARG A C 1
ATOM 4643 O O . ARG A 1 591 ? 13.498 31.471 -1.175 1.00 38.44 591 ARG A O 1
ATOM 4650 N N . THR A 1 592 ? 12.949 30.367 -3.058 1.00 41.97 592 THR A N 1
ATOM 4651 C CA . THR A 1 592 ? 13.990 29.326 -2.924 1.00 41.97 592 THR A CA 1
ATOM 4652 C C . THR A 1 592 ? 14.874 29.092 -4.150 1.00 41.97 592 THR A C 1
ATOM 4654 O O . T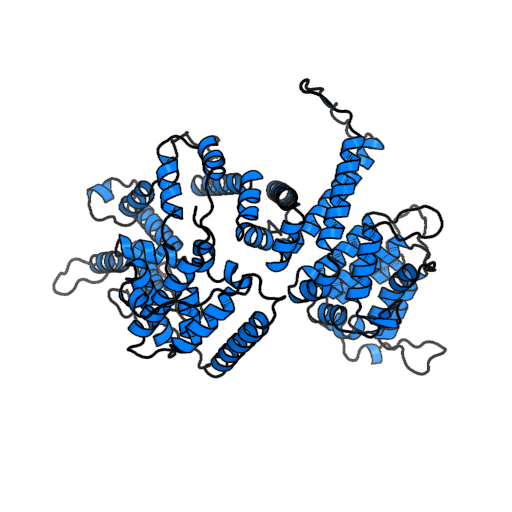HR A 1 592 ? 15.888 28.423 -3.993 1.00 41.97 592 THR A O 1
ATOM 4657 N N . MET A 1 593 ? 14.573 29.645 -5.332 1.00 36.12 593 MET A N 1
ATOM 4658 C CA . MET A 1 593 ? 15.349 29.360 -6.551 1.00 36.12 593 MET A CA 1
ATOM 4659 C C . MET A 1 593 ? 15.568 30.601 -7.426 1.00 36.12 593 MET A C 1
ATOM 4661 O O . MET A 1 593 ? 14.651 31.389 -7.659 1.00 36.12 593 MET A O 1
ATOM 4665 N N . THR A 1 594 ? 16.791 30.768 -7.933 1.00 39.16 594 THR A N 1
ATOM 4666 C CA . THR A 1 594 ? 17.185 31.841 -8.857 1.00 39.16 594 THR A CA 1
ATOM 4667 C C . THR A 1 594 ? 16.647 31.607 -10.273 1.00 39.16 594 THR A C 1
ATOM 4669 O O . THR A 1 594 ? 16.829 30.529 -10.835 1.00 39.16 594 THR A O 1
ATOM 4672 N N . GLY A 1 595 ? 16.031 32.649 -10.845 1.00 41.06 595 GLY A N 1
ATOM 4673 C CA . GLY A 1 595 ? 15.883 32.960 -12.279 1.00 41.06 595 GLY A CA 1
ATOM 4674 C C . GLY A 1 595 ? 15.504 31.835 -13.245 1.00 41.06 595 GLY A C 1
ATOM 4675 O O . GLY A 1 595 ? 14.353 31.739 -13.658 1.00 41.06 595 GLY A O 1
ATOM 4676 N N . ASP A 1 596 ? 16.474 31.010 -13.632 1.00 42.81 596 ASP A N 1
ATOM 4677 C CA . ASP A 1 596 ? 16.371 30.114 -14.789 1.00 42.81 596 ASP A CA 1
ATOM 4678 C C . ASP A 1 596 ? 15.645 28.787 -14.494 1.00 42.81 596 ASP A C 1
ATOM 4680 O O . ASP A 1 596 ? 15.064 28.177 -15.393 1.00 42.81 596 ASP A O 1
ATOM 4684 N N . SER A 1 597 ? 15.594 28.359 -13.226 1.00 40.25 597 SER A N 1
ATOM 4685 C CA . SER A 1 597 ? 14.898 27.123 -12.812 1.00 40.25 597 SER A CA 1
ATOM 4686 C C . SER A 1 597 ? 13.369 27.276 -12.723 1.00 40.25 597 SER A C 1
ATOM 4688 O O . SER A 1 597 ? 12.629 26.298 -12.851 1.00 40.25 597 SER A O 1
ATOM 4690 N N . LEU A 1 598 ? 12.871 28.505 -12.533 1.00 35.44 598 LEU A N 1
ATOM 4691 C CA . LEU A 1 598 ? 11.435 28.814 -12.441 1.00 35.44 598 LEU A CA 1
ATOM 4692 C C . LEU A 1 598 ? 10.707 28.576 -13.773 1.00 35.44 598 LEU A C 1
ATOM 4694 O O . LEU A 1 598 ? 9.570 28.100 -13.791 1.00 35.44 598 LEU A O 1
ATOM 4698 N N . THR A 1 599 ? 11.377 28.842 -14.893 1.00 35.56 599 THR A N 1
ATOM 4699 C CA . THR A 1 599 ? 10.829 28.669 -16.243 1.00 35.56 599 THR A CA 1
ATOM 4700 C C . THR A 1 599 ? 10.672 27.192 -16.626 1.00 35.56 599 THR A C 1
ATOM 4702 O O . THR A 1 599 ? 9.752 26.849 -17.365 1.00 35.56 599 THR A O 1
ATOM 4705 N N . GLN A 1 600 ? 11.509 26.294 -16.088 1.00 37.56 600 GLN A N 1
ATOM 4706 C CA . GLN A 1 600 ? 11.453 24.854 -16.386 1.00 37.56 600 GLN A CA 1
ATOM 4707 C C . GLN A 1 600 ? 10.400 24.088 -15.572 1.00 37.56 600 GLN A C 1
ATOM 4709 O O . GLN A 1 600 ? 9.731 23.214 -16.122 1.00 37.56 600 GLN A O 1
ATOM 4714 N N . VAL A 1 601 ? 10.213 24.406 -14.285 1.00 37.12 601 VAL A N 1
ATOM 4715 C CA . VAL A 1 601 ? 9.182 23.740 -13.459 1.00 37.12 601 VAL A CA 1
ATOM 4716 C C . VAL A 1 601 ? 7.776 24.172 -13.886 1.00 37.12 601 VAL A C 1
ATOM 4718 O O . VAL A 1 601 ? 6.878 23.336 -13.965 1.00 37.12 601 VAL A O 1
ATOM 4721 N N . SER A 1 602 ? 7.611 25.447 -14.260 1.00 34.97 602 SER A N 1
ATOM 4722 C CA . SER A 1 602 ? 6.398 25.964 -14.909 1.00 34.97 602 SER A CA 1
ATOM 4723 C C . SER A 1 602 ? 6.059 25.179 -16.190 1.00 34.97 602 SER A C 1
ATOM 4725 O O . SER A 1 602 ? 4.923 24.753 -16.378 1.00 34.97 602 SER A O 1
ATOM 4727 N N . ALA A 1 603 ? 7.059 24.850 -17.017 1.00 37.03 603 ALA A N 1
ATOM 4728 C CA . ALA A 1 603 ? 6.856 24.054 -18.231 1.00 37.03 603 ALA A CA 1
ATOM 4729 C C . ALA A 1 603 ? 6.455 22.585 -17.963 1.00 37.03 603 ALA A C 1
ATOM 4731 O O . ALA A 1 603 ? 5.744 21.994 -18.775 1.00 37.03 603 ALA A O 1
ATOM 4732 N N . TYR A 1 604 ? 6.872 21.992 -16.836 1.00 36.75 604 TYR A N 1
ATOM 4733 C CA . TYR A 1 604 ? 6.550 20.598 -16.485 1.00 36.75 604 TYR A CA 1
ATOM 4734 C C . TYR A 1 604 ? 5.067 20.402 -16.137 1.00 36.75 604 TYR A C 1
ATOM 4736 O O . TYR A 1 604 ? 4.510 19.334 -16.373 1.00 36.75 604 TYR A O 1
ATOM 4744 N N . PHE A 1 605 ? 4.427 21.445 -15.606 1.00 39.31 605 PHE A N 1
ATOM 4745 C CA . PHE A 1 605 ? 3.026 21.425 -15.189 1.00 39.31 605 PHE A CA 1
ATOM 4746 C C . PHE A 1 605 ? 2.057 22.099 -16.175 1.00 39.31 605 PHE A C 1
ATOM 4748 O O . PHE A 1 605 ? 0.844 21.962 -16.025 1.00 39.31 605 PHE A O 1
ATOM 4755 N N . GLN A 1 606 ? 2.576 22.786 -17.197 1.00 41.16 606 GLN A N 1
ATOM 4756 C CA . GLN A 1 606 ? 1.777 23.365 -18.283 1.00 41.16 606 GLN A CA 1
ATOM 4757 C C . GLN A 1 606 ? 1.516 22.385 -19.447 1.00 41.16 606 GLN A C 1
ATOM 4759 O O . GLN A 1 606 ? 0.713 22.684 -20.331 1.00 41.16 606 GLN A O 1
ATOM 4764 N N . GLY A 1 607 ? 2.174 21.217 -19.466 1.00 52.09 607 GLY A N 1
ATOM 4765 C CA . GLY A 1 607 ? 2.000 20.171 -20.483 1.00 52.09 607 GLY A CA 1
ATOM 4766 C C . GLY A 1 607 ? 0.967 19.094 -20.115 1.00 52.09 607 GLY A C 1
ATOM 4767 O O . GLY A 1 607 ? 0.577 18.946 -18.961 1.00 52.09 607 GLY A O 1
ATOM 4768 N N . GLY A 1 608 ? 0.519 18.310 -21.104 1.00 62.25 608 GLY A N 1
ATOM 4769 C CA . GLY A 1 608 ? -0.245 17.079 -20.852 1.00 62.25 608 GLY A CA 1
ATOM 4770 C C . GLY A 1 608 ? 0.579 16.034 -20.083 1.00 62.25 608 GLY A C 1
ATOM 4771 O O . GLY A 1 608 ? 1.796 16.164 -19.974 1.00 62.25 608 GLY A O 1
ATOM 4772 N N . TYR A 1 609 ? -0.077 14.992 -19.559 1.00 73.94 609 TYR A N 1
ATOM 4773 C CA . TYR A 1 609 ? 0.606 13.914 -18.832 1.00 73.94 609 TYR A CA 1
ATOM 4774 C C . TYR A 1 609 ? 1.768 13.330 -19.670 1.00 73.94 609 TYR A C 1
ATOM 4776 O O . TYR A 1 609 ? 1.531 12.925 -20.808 1.00 73.94 609 TYR A O 1
ATOM 4784 N N . PRO A 1 610 ? 3.010 13.284 -19.146 1.00 72.19 610 PRO A N 1
ATOM 4785 C CA . PRO A 1 610 ? 4.195 12.965 -19.950 1.00 72.19 610 PRO A CA 1
ATOM 4786 C C . PRO A 1 610 ? 4.448 11.461 -20.163 1.00 72.19 610 PRO A C 1
ATOM 4788 O O . PRO A 1 610 ? 5.365 11.104 -20.901 1.00 72.19 610 PRO A O 1
ATOM 4791 N N . GLY A 1 611 ? 3.701 10.586 -19.482 1.00 82.88 611 GLY A N 1
ATOM 4792 C CA . GLY A 1 611 ? 3.871 9.130 -19.525 1.00 82.88 611 GLY A CA 1
ATOM 4793 C C . GLY A 1 611 ? 2.778 8.411 -20.317 1.00 82.88 611 GLY A C 1
ATOM 4794 O O . GLY A 1 611 ? 1.923 9.033 -20.942 1.00 82.88 611 GLY A O 1
ATOM 4795 N N . HIS A 1 612 ? 2.771 7.079 -20.237 1.00 91.12 612 HIS A N 1
ATOM 4796 C CA . HIS A 1 612 ? 1.711 6.249 -20.817 1.00 91.12 612 HIS A CA 1
ATOM 4797 C C . HIS A 1 612 ? 0.584 5.995 -19.812 1.00 91.12 612 HIS A C 1
ATOM 4799 O O . HIS A 1 612 ? 0.834 5.746 -18.633 1.00 91.12 612 HIS A O 1
ATOM 4805 N N . ASP A 1 613 ? -0.672 6.002 -20.264 1.00 93.56 613 ASP A N 1
ATOM 4806 C CA . ASP A 1 613 ? -1.816 5.684 -19.402 1.00 93.56 613 ASP A CA 1
ATOM 4807 C C . ASP A 1 613 ? -1.940 4.164 -19.179 1.00 93.56 613 ASP A C 1
ATOM 4809 O O . ASP A 1 613 ? -2.742 3.448 -19.798 1.00 93.56 613 ASP A O 1
ATOM 4813 N N . TRP A 1 614 ? -1.110 3.658 -18.265 1.00 93.69 614 TRP A N 1
ATOM 4814 C CA . TRP A 1 614 ? -1.117 2.257 -17.846 1.00 93.69 614 TRP A CA 1
ATOM 4815 C C . TRP A 1 614 ? -2.450 1.833 -17.234 1.00 93.69 614 TRP A C 1
ATOM 4817 O O . TRP A 1 614 ? -2.838 0.672 -17.373 1.00 93.69 614 TRP A O 1
ATOM 4827 N N . PHE A 1 615 ? -3.169 2.751 -16.583 1.00 94.62 615 PHE A N 1
ATOM 4828 C CA . PHE A 1 615 ? -4.453 2.442 -15.963 1.00 94.62 615 PHE A CA 1
ATOM 4829 C C . PHE A 1 615 ? -5.522 2.179 -17.026 1.00 94.62 615 PHE A C 1
ATOM 4831 O O . PHE A 1 615 ? -6.142 1.114 -17.011 1.00 94.62 615 PHE A O 1
ATOM 4838 N N . ALA A 1 616 ? -5.680 3.082 -18.000 1.00 96.44 616 ALA A N 1
ATOM 4839 C CA . ALA A 1 616 ? -6.607 2.883 -19.113 1.00 96.44 616 ALA A CA 1
ATOM 4840 C C . ALA A 1 616 ? -6.254 1.633 -19.935 1.00 96.44 616 ALA A C 1
ATOM 4842 O O . ALA A 1 616 ? -7.137 0.841 -20.265 1.00 96.44 616 ALA A O 1
ATOM 4843 N N . SER A 1 617 ? -4.962 1.395 -20.182 1.00 96.94 617 SER A N 1
ATOM 4844 C CA . SER A 1 617 ? -4.491 0.189 -20.880 1.00 96.94 617 SER A CA 1
ATOM 4845 C C . SER A 1 617 ? -4.807 -1.090 -20.100 1.00 96.94 617 SER A C 1
ATOM 4847 O O . SER A 1 617 ? -5.230 -2.086 -20.676 1.00 96.94 617 SER A O 1
ATOM 4849 N N . THR A 1 618 ? -4.673 -1.067 -18.774 1.00 94.50 618 THR A N 1
ATOM 4850 C CA . THR A 1 618 ? -5.027 -2.207 -17.916 1.00 94.50 618 THR A CA 1
ATOM 4851 C C . THR A 1 618 ? -6.533 -2.468 -17.928 1.00 94.50 618 THR A C 1
ATOM 4853 O O . THR A 1 618 ? -6.954 -3.619 -18.040 1.00 94.50 618 THR A O 1
ATOM 4856 N N . VAL A 1 619 ? -7.358 -1.417 -17.874 1.00 95.19 619 VAL A N 1
ATOM 4857 C CA . VAL A 1 619 ? -8.817 -1.539 -18.022 1.00 95.19 619 VAL A CA 1
ATOM 4858 C C . VAL A 1 619 ? -9.180 -2.115 -19.393 1.00 95.19 619 VAL A C 1
ATOM 4860 O O . VAL A 1 619 ? -10.034 -2.994 -19.470 1.00 95.19 619 VAL A O 1
ATOM 4863 N N . PHE A 1 620 ? -8.506 -1.694 -20.463 1.00 96.12 620 PHE A N 1
ATOM 4864 C CA . PHE A 1 620 ? -8.678 -2.265 -21.803 1.00 96.12 620 PHE A CA 1
ATOM 4865 C C . PHE A 1 620 ? -8.398 -3.769 -21.848 1.00 96.12 620 PHE A C 1
ATOM 4867 O O . PHE A 1 620 ? -9.194 -4.537 -22.390 1.00 96.12 620 PHE A O 1
ATOM 4874 N N . LEU A 1 621 ? -7.316 -4.213 -21.202 1.00 93.38 621 LEU A N 1
ATOM 4875 C CA . LEU A 1 621 ? -7.000 -5.637 -21.076 1.00 93.38 621 LEU A CA 1
ATOM 4876 C C . LEU A 1 621 ? -8.056 -6.398 -20.260 1.00 93.38 621 LEU A C 1
ATOM 4878 O O . LEU A 1 621 ? -8.473 -7.480 -20.672 1.00 93.38 621 LEU A O 1
ATOM 4882 N N . PHE A 1 622 ? -8.534 -5.840 -19.142 1.00 90.94 622 PHE A N 1
ATOM 4883 C CA . PHE A 1 622 ? -9.613 -6.447 -18.346 1.00 90.94 622 PHE A CA 1
ATOM 4884 C C . PHE A 1 622 ? -10.923 -6.591 -19.129 1.00 90.94 622 PHE A C 1
ATOM 4886 O O . PHE A 1 622 ? -11.654 -7.569 -18.940 1.00 90.94 622 PHE A O 1
ATOM 4893 N N . MET A 1 623 ? -11.199 -5.650 -20.033 1.00 92.44 623 MET A N 1
ATOM 4894 C CA . MET A 1 623 ? -12.371 -5.656 -20.910 1.00 92.44 623 MET A CA 1
ATOM 4895 C C . MET A 1 623 ? -12.157 -6.431 -22.212 1.00 92.44 623 MET A C 1
ATOM 4897 O O . MET A 1 623 ? -12.984 -6.331 -23.112 1.00 92.44 623 MET A O 1
ATOM 4901 N N . HIS A 1 624 ? -11.088 -7.229 -22.320 1.00 91.00 624 HIS A N 1
ATOM 4902 C CA . HIS A 1 624 ? -10.799 -8.057 -23.500 1.00 91.00 624 HIS A CA 1
ATOM 4903 C C . HIS A 1 624 ? -10.747 -7.245 -24.809 1.00 91.00 624 HIS A C 1
ATOM 4905 O O . HIS A 1 624 ? -11.158 -7.711 -25.870 1.00 91.00 624 HIS A O 1
ATOM 4911 N N . GLY A 1 625 ? -10.259 -6.006 -24.725 1.00 92.75 625 GLY A N 1
ATOM 4912 C CA . GLY A 1 625 ? -10.137 -5.105 -25.865 1.00 92.75 625 GLY A CA 1
ATOM 4913 C C . GLY A 1 625 ? -11.420 -4.369 -26.268 1.00 92.75 625 GLY A C 1
ATOM 4914 O O . GLY A 1 625 ? -11.447 -3.736 -27.320 1.00 92.75 625 GLY A O 1
ATOM 4915 N N . ASP A 1 626 ? -12.485 -4.431 -25.464 1.00 93.19 626 ASP A N 1
ATOM 4916 C CA . ASP A 1 626 ? -13.728 -3.702 -25.733 1.00 93.19 626 ASP A CA 1
ATOM 4917 C C . ASP A 1 626 ? -13.607 -2.218 -25.340 1.00 93.19 626 ASP A C 1
ATOM 4919 O O . ASP A 1 626 ? -13.709 -1.848 -24.167 1.00 93.19 626 ASP A O 1
ATOM 4923 N N . VAL A 1 627 ? -13.426 -1.356 -26.346 1.00 94.81 627 VAL A N 1
ATOM 4924 C CA . VAL A 1 627 ? -13.305 0.105 -26.180 1.00 94.81 627 VAL A CA 1
ATOM 4925 C C . VAL A 1 627 ? -14.517 0.704 -25.463 1.00 94.81 627 VAL A C 1
ATOM 4927 O O . VAL A 1 627 ? -14.356 1.578 -24.611 1.00 94.81 627 VAL A O 1
ATOM 4930 N N . GLY A 1 628 ? -15.728 0.241 -25.783 1.00 93.88 628 GLY A N 1
ATOM 4931 C CA . GLY A 1 628 ? -16.970 0.789 -25.242 1.00 93.88 628 GLY A CA 1
ATOM 4932 C C . GLY A 1 628 ? -17.117 0.501 -23.751 1.00 93.88 628 GLY A C 1
ATOM 4933 O O . GLY A 1 628 ? -17.382 1.417 -22.966 1.00 93.88 628 GLY A O 1
ATOM 4934 N N . ARG A 1 629 ? -16.879 -0.753 -23.345 1.00 94.12 629 ARG A N 1
ATOM 4935 C CA . ARG A 1 629 ? -16.871 -1.154 -21.929 1.00 94.12 629 ARG A CA 1
ATOM 4936 C C . ARG A 1 629 ? -15.775 -0.436 -21.155 1.00 94.12 629 ARG A C 1
ATOM 4938 O O . ARG A 1 629 ? -16.048 0.126 -20.093 1.00 94.12 629 ARG A O 1
ATOM 4945 N N . SER A 1 630 ? -14.557 -0.387 -21.701 1.00 95.56 630 SER A N 1
ATOM 4946 C CA . SER A 1 630 ? -13.433 0.300 -21.060 1.00 95.56 630 SER A CA 1
ATOM 4947 C C . SER A 1 630 ? -13.715 1.776 -20.835 1.00 95.56 630 SER A C 1
ATOM 4949 O O . SER A 1 630 ? -13.555 2.266 -19.718 1.00 95.56 630 SER A O 1
ATOM 4951 N N . LEU A 1 631 ? -14.183 2.479 -21.869 1.00 94.19 631 LEU A N 1
ATOM 4952 C CA . LEU A 1 631 ? -14.506 3.894 -21.771 1.00 94.19 631 LEU A CA 1
ATOM 4953 C C . LEU A 1 631 ? -15.642 4.125 -20.768 1.00 94.19 631 LEU A C 1
ATOM 4955 O O . LEU A 1 631 ? -15.513 4.973 -19.890 1.00 94.19 631 LEU A O 1
ATOM 4959 N N . SER A 1 632 ? -16.720 3.336 -20.828 1.00 93.06 632 SER A N 1
ATOM 4960 C CA . SER A 1 632 ? -17.839 3.442 -19.881 1.00 93.06 632 SER A CA 1
ATOM 4961 C C . SER A 1 632 ? -17.385 3.282 -18.426 1.00 93.06 632 SER A C 1
ATOM 4963 O O . SER A 1 632 ? -17.773 4.073 -17.559 1.00 93.06 632 SER A O 1
ATOM 4965 N N . LEU A 1 633 ? -16.517 2.299 -18.159 1.00 94.31 633 LEU A N 1
ATOM 4966 C CA . LEU A 1 633 ? -15.952 2.087 -16.833 1.00 94.31 633 LEU A CA 1
ATOM 4967 C C . LEU A 1 633 ? -15.092 3.273 -16.396 1.00 94.31 633 LEU A C 1
ATOM 4969 O O . LEU A 1 633 ? -15.291 3.774 -15.293 1.00 94.31 633 LEU A O 1
ATOM 4973 N N . LEU A 1 634 ? -14.169 3.740 -17.242 1.00 93.81 634 LEU A N 1
ATOM 4974 C CA . LEU A 1 634 ? -13.262 4.848 -16.923 1.00 93.81 634 LEU A CA 1
ATOM 4975 C C . LEU A 1 634 ? -14.025 6.149 -16.634 1.00 93.81 634 LEU A C 1
ATOM 4977 O O . LEU A 1 634 ? -13.719 6.833 -15.656 1.00 93.81 634 LEU A O 1
ATOM 4981 N N . LEU A 1 635 ? -15.069 6.452 -17.412 1.00 91.06 635 LEU A N 1
ATOM 4982 C CA . LEU A 1 635 ? -15.931 7.622 -17.203 1.00 91.06 635 LEU A CA 1
ATOM 4983 C C . LEU A 1 635 ? -16.686 7.565 -15.867 1.00 91.06 635 LEU A C 1
ATOM 4985 O O . LEU A 1 635 ? -16.810 8.569 -15.169 1.00 91.06 635 LEU A O 1
ATOM 4989 N N . ARG A 1 636 ? -17.192 6.391 -15.472 1.00 90.50 636 ARG A N 1
ATOM 4990 C CA . ARG A 1 636 ? -17.844 6.217 -14.161 1.00 90.50 636 ARG A CA 1
ATOM 4991 C C . ARG A 1 636 ? -16.829 6.259 -13.026 1.00 90.50 636 ARG A C 1
ATOM 4993 O O . ARG A 1 636 ? -17.067 6.893 -11.999 1.00 90.50 636 ARG A O 1
ATOM 5000 N N . PHE A 1 637 ? -15.685 5.615 -13.231 1.00 90.38 637 PHE A N 1
ATOM 5001 C CA . PHE A 1 637 ? -14.604 5.539 -12.263 1.00 90.38 637 PHE A CA 1
ATOM 5002 C C . PHE A 1 637 ? -14.021 6.918 -11.951 1.00 90.38 637 PHE A C 1
ATOM 5004 O O . PHE A 1 637 ? -13.723 7.190 -10.791 1.00 90.38 637 PHE A O 1
ATOM 5011 N N . SER A 1 638 ? -13.954 7.832 -12.928 1.00 87.19 638 SER A N 1
ATOM 5012 C CA . SER A 1 638 ? -13.445 9.199 -12.737 1.00 87.19 638 SER A CA 1
ATOM 5013 C C . SER A 1 638 ? -14.222 10.026 -11.705 1.00 87.19 638 SER A C 1
ATOM 5015 O O . SER A 1 638 ? -13.738 11.078 -11.285 1.00 87.19 638 SER A O 1
ATOM 5017 N N . ARG A 1 639 ? -15.431 9.596 -11.321 1.00 82.56 639 ARG A N 1
ATOM 5018 C CA . ARG A 1 639 ? -16.261 10.233 -10.284 1.00 82.56 639 ARG A CA 1
ATOM 5019 C C . ARG A 1 639 ? -15.888 9.775 -8.875 1.00 82.56 639 ARG A C 1
ATOM 5021 O O . ARG A 1 639 ? -16.189 10.450 -7.890 1.00 82.56 639 ARG A O 1
ATOM 5028 N N . LEU A 1 640 ? -15.231 8.624 -8.775 1.00 78.69 640 LEU A N 1
ATOM 5029 C CA . LEU A 1 640 ? -14.876 7.987 -7.519 1.00 78.69 640 LEU A CA 1
ATOM 5030 C C . LEU A 1 640 ? -13.520 8.493 -7.038 1.00 78.69 640 LEU A C 1
ATOM 5032 O O . LEU A 1 640 ? -12.592 8.680 -7.823 1.00 78.69 640 LEU A O 1
ATOM 5036 N N . LEU A 1 641 ? -13.379 8.649 -5.726 1.00 72.00 641 LEU A N 1
ATOM 5037 C CA . LEU A 1 641 ? -12.121 9.047 -5.098 1.00 72.00 641 LEU A CA 1
ATOM 5038 C C . LEU A 1 641 ? -10.910 8.162 -5.487 1.00 72.00 641 LEU A C 1
ATOM 5040 O O . LEU A 1 641 ? -9.851 8.730 -5.752 1.00 72.00 641 LEU A O 1
ATOM 5044 N N . PRO A 1 642 ? -11.021 6.816 -5.595 1.00 77.44 642 PRO A N 1
ATOM 5045 C CA . PRO A 1 642 ? -9.918 5.966 -6.047 1.00 77.44 642 PRO A CA 1
ATOM 5046 C C . PRO A 1 642 ? -9.303 6.375 -7.390 1.00 77.44 642 PRO A C 1
ATOM 5048 O O . PRO A 1 642 ? -8.127 6.106 -7.611 1.00 77.44 642 PRO A O 1
ATOM 5051 N N . SER A 1 643 ? -10.044 7.064 -8.265 1.00 80.50 643 SER A N 1
ATOM 5052 C CA . SER A 1 643 ? -9.499 7.544 -9.539 1.00 80.50 643 SER A CA 1
ATOM 5053 C C . SER A 1 643 ? -8.404 8.597 -9.393 1.00 80.50 643 SER A C 1
ATOM 5055 O O . SER A 1 643 ? -7.547 8.686 -10.261 1.00 80.50 643 SER A O 1
ATOM 5057 N N . ALA A 1 644 ? -8.358 9.342 -8.287 1.00 69.25 644 ALA A N 1
ATOM 5058 C CA . ALA A 1 644 ? -7.254 10.261 -8.014 1.00 69.25 644 ALA A CA 1
ATOM 5059 C C . ALA A 1 644 ? -5.942 9.536 -7.678 1.00 69.25 644 ALA A C 1
ATOM 5061 O O . ALA A 1 644 ? -4.872 10.100 -7.864 1.00 69.25 644 ALA A O 1
ATOM 5062 N N . PHE A 1 645 ? -6.027 8.295 -7.194 1.00 71.00 645 PHE A N 1
ATOM 5063 C CA . PHE A 1 645 ? -4.870 7.515 -6.749 1.00 71.00 645 PHE A CA 1
ATOM 5064 C C . PHE A 1 645 ? -4.435 6.475 -7.782 1.00 71.00 645 PHE A C 1
ATOM 5066 O O . PHE A 1 645 ? -3.247 6.232 -7.955 1.00 71.00 645 PHE A O 1
ATOM 5073 N N . LEU A 1 646 ? -5.401 5.848 -8.457 1.00 80.06 646 LEU A N 1
ATOM 5074 C CA . LEU A 1 646 ? -5.157 4.745 -9.386 1.00 80.06 646 LEU A CA 1
ATOM 5075 C C . LEU A 1 646 ? -4.992 5.198 -10.838 1.00 80.06 646 LEU A C 1
ATOM 5077 O O . LEU A 1 646 ? -4.480 4.425 -11.641 1.00 80.06 646 LEU A O 1
ATOM 5081 N N . TRP A 1 647 ? -5.395 6.428 -11.179 1.00 84.94 647 TRP A N 1
ATOM 5082 C CA . TRP A 1 647 ? -5.338 6.948 -12.546 1.00 84.94 647 TRP A CA 1
ATOM 5083 C C . TRP A 1 647 ? -4.466 8.221 -12.621 1.00 84.94 647 TRP A C 1
ATOM 5085 O O . TRP A 1 647 ? -4.990 9.338 -12.602 1.00 84.94 647 TRP A O 1
ATOM 5095 N N . PRO A 1 648 ? -3.125 8.088 -12.701 1.00 80.00 648 PRO A N 1
ATOM 5096 C CA . PRO A 1 648 ? -2.199 9.226 -12.650 1.00 80.00 648 PRO A CA 1
ATOM 5097 C C . PRO A 1 648 ? -2.451 10.332 -13.694 1.00 80.00 648 PRO A C 1
ATOM 5099 O O . PRO A 1 648 ? -2.437 11.501 -13.303 1.00 80.00 648 PRO A O 1
ATOM 5102 N N . PRO A 1 649 ? -2.768 10.030 -14.973 1.00 81.25 649 PRO A N 1
ATOM 5103 C CA . PRO A 1 649 ? -3.167 11.046 -15.954 1.00 81.25 649 PRO A CA 1
ATOM 5104 C C . PRO A 1 649 ? -4.340 11.919 -15.504 1.00 81.25 649 PRO A C 1
ATOM 5106 O O . PRO A 1 649 ? -4.374 13.119 -15.788 1.00 81.25 649 PRO A O 1
ATOM 5109 N N . ARG A 1 650 ? -5.300 11.342 -14.772 1.00 79.94 650 ARG A N 1
ATOM 5110 C CA . ARG A 1 650 ? -6.442 12.080 -14.231 1.00 79.94 650 ARG A CA 1
ATOM 5111 C C . ARG A 1 650 ? -6.012 13.016 -13.111 1.00 79.94 650 ARG A C 1
ATOM 5113 O O . ARG A 1 650 ? -6.439 14.167 -13.103 1.00 79.94 650 ARG A O 1
ATOM 5120 N N . LEU A 1 651 ? -5.184 12.545 -12.177 1.00 72.81 651 LEU A N 1
ATOM 5121 C CA . LEU A 1 651 ? -4.638 13.392 -11.113 1.00 72.81 651 LEU A CA 1
ATOM 5122 C C . LEU A 1 651 ? -3.854 14.568 -11.706 1.00 72.81 651 LEU A C 1
ATOM 5124 O O . LEU A 1 651 ? -4.096 15.711 -11.330 1.00 72.81 651 LEU A O 1
ATOM 5128 N N . HIS A 1 652 ? -2.997 14.290 -12.689 1.00 67.88 652 HIS A N 1
ATOM 5129 C CA . HIS A 1 652 ? -2.245 15.306 -13.422 1.00 67.88 652 HIS A CA 1
ATOM 5130 C C . HIS A 1 652 ? -3.169 16.316 -14.113 1.00 67.88 652 HIS A C 1
ATOM 5132 O O . HIS A 1 652 ? -2.929 17.513 -14.075 1.00 67.88 652 HIS A O 1
ATOM 5138 N N . SER A 1 653 ? -4.264 15.849 -14.714 1.00 67.00 653 SER A N 1
ATOM 5139 C CA . SER A 1 653 ? -5.242 16.719 -15.380 1.00 67.00 653 SER A CA 1
ATOM 5140 C C . SER A 1 653 ? -6.196 17.427 -14.410 1.00 67.00 653 SER A C 1
ATOM 5142 O O . SER A 1 653 ? -6.961 18.283 -14.833 1.00 67.00 653 SER A O 1
ATOM 5144 N N . SER A 1 654 ? -6.169 17.101 -13.113 1.00 60.00 654 SER A N 1
ATOM 5145 C CA . SER A 1 654 ? -6.998 17.767 -12.096 1.00 60.00 654 SER A CA 1
ATOM 5146 C C . SER A 1 654 ? -6.373 19.077 -11.593 1.00 60.00 654 SER A C 1
ATOM 5148 O O . SER A 1 654 ? -7.047 19.836 -10.899 1.00 60.00 654 SER A O 1
ATOM 5150 N N . VAL A 1 655 ? -5.104 19.348 -11.928 1.00 47.62 655 VAL A N 1
ATOM 5151 C CA . VAL A 1 655 ? -4.361 20.548 -11.520 1.00 47.62 655 VAL A CA 1
ATOM 5152 C C . VAL A 1 655 ? -3.609 21.102 -12.734 1.00 47.62 655 VAL A C 1
ATOM 5154 O O . VAL A 1 655 ? -2.673 20.474 -13.213 1.00 47.62 655 VAL A O 1
ATOM 5157 N N . SER A 1 656 ? -4.013 22.270 -13.240 1.00 39.84 656 SER A N 1
ATOM 5158 C CA . SER A 1 656 ? -3.211 23.053 -14.192 1.00 39.84 656 SER A CA 1
ATOM 5159 C C . SER A 1 656 ? -2.579 24.206 -13.419 1.00 39.84 656 SER A C 1
ATOM 5161 O O . SER A 1 656 ? -3.316 24.981 -12.804 1.00 39.84 656 SER A O 1
ATOM 5163 N N . PHE A 1 657 ? -1.247 24.286 -13.423 1.00 37.75 657 PHE A N 1
ATOM 5164 C CA . PHE A 1 657 ? -0.480 25.302 -12.692 1.00 37.75 657 PHE A CA 1
ATOM 5165 C C . PHE A 1 657 ? -0.224 26.565 -13.515 1.00 37.75 657 PHE A C 1
ATOM 5167 O O . PHE A 1 657 ? -0.052 26.441 -14.753 1.00 37.75 657 PHE A O 1
#

Sequence (657 aa):
MYTNGRKLFPIKVKKRRDPVPLTDFVVILINIMYQHPKVETTHTDSLSPTNLVMEVLKTLCDRTECAVECLYQIPVIETLLTPIITLLKGKPAKLNSLESALTHVADTLARIATTERGLSLLLYDRNLVSVEGESISAAHVIVQFTQRLLAKELHVFHEREMSPAVSGAFIFVCRQMYNTCEGLQVLRPYSLHECIAKAWRTKTSMATHFLPPQTSSVSERVPTPVPGAPPTLVSQELQSMEAWEEVLLDNLLNFAATPKGLLLLQQTGAINECVTYMFSRFTKKLQVSRCEKFGYGVMVTQVAATAPGIVALQSSGFVQTIVVELWTALECGREDVRMVHPKSTPMDPIDRSCIKDLMDRLIVINSDAKIHSLFNYEQSHTFGLRLLSVLCCNLDTFLLLESQYNLTELLLQAQKDNVTEPTSGEGEFIIDGLSVERNHILVRICAVGGPSERRLPPRALQKGEDPYPWPVVCMFPLPKDYILNVPKTLRTKQVLTDLLEMVVLHLSSSSTDCFFPPAEYKVGDHSVKTRSLTSVEQIGVGISLRYGKFLKLLREDSEQDLCLLLKHCQEFLSQQQVKVPCDICILLLTRTMTGDSLTQVSAYFQGGYPGHDWFASTVFLFMHGDVGRSLSLLLRFSRLLPSAFLWPPRLHSSVSF

Radius of gyration: 31.8 Å; chains: 1; bounding box: 73×74×90 Å